Protein AF-0000000086115289 (afdb_homodimer)

InterPro domains:
  IPR007036 AstE/AspA barrel-sandwich hybrid domain [PF04952] (195-275)
  IPR016708 Aspartoacylase [NF002601] (1-280)
  IPR016708 Aspartoacylase [PIRSF018001] (1-290)
  IPR050178 AspA/AstE family [PTHR15162] (1-281)
  IPR055438 Succinylglutamate desuccinylase/Aspartoacylase, catalytic domain [PF24827] (1-182)

Solvent-accessible surface area (backbone atoms only — not comparable to full-atom values): 31965 Å² total; per-residue (Å²): 72,37,47,58,55,49,35,55,47,34,69,76,49,50,71,83,52,64,54,91,76,55,84,64,83,75,73,76,88,51,61,69,18,62,74,67,65,45,93,44,81,81,44,62,49,65,62,27,45,27,68,71,58,55,68,45,75,88,56,94,81,59,51,65,32,48,54,46,37,35,52,50,25,63,72,41,15,45,58,89,44,92,74,18,36,66,68,30,80,40,67,47,62,32,51,12,47,58,41,41,34,40,37,31,62,50,84,81,43,54,71,60,46,50,44,51,50,50,41,46,73,67,43,82,92,55,78,54,43,40,36,23,75,43,53,93,88,55,82,60,28,35,72,30,56,26,18,77,32,42,39,34,42,37,39,27,59,38,41,80,66,31,61,50,45,66,60,34,47,53,52,50,48,51,52,42,46,43,52,51,49,54,42,40,31,70,72,53,42,68,43,74,55,53,71,49,69,35,31,36,50,75,50,72,37,52,54,52,53,45,95,88,65,44,73,47,32,35,52,13,68,88,40,55,62,39,39,71,39,80,44,45,57,63,39,62,39,25,27,28,82,89,71,43,75,37,52,33,81,53,93,56,67,31,25,35,30,57,41,59,23,37,84,27,56,89,69,52,27,34,25,34,33,18,43,82,41,80,47,77,45,76,55,50,60,54,77,76,75,74,74,74,129,74,38,48,59,53,51,34,55,47,35,69,76,49,48,71,83,51,64,53,93,76,54,85,65,83,75,73,75,90,52,59,69,17,62,73,66,64,44,94,45,81,81,43,62,48,65,62,26,44,27,69,71,58,54,68,45,75,89,55,93,82,58,51,66,32,48,53,47,37,34,51,50,25,64,72,41,16,46,55,89,43,92,75,18,36,67,68,30,78,40,67,45,62,32,52,13,48,57,40,42,33,41,36,32,62,49,84,82,43,53,71,59,46,50,45,52,50,52,41,46,74,67,44,82,93,54,79,56,44,41,35,23,75,43,53,94,88,56,82,63,28,37,71,30,54,27,21,76,33,43,41,33,41,38,38,27,57,38,41,81,65,30,60,50,45,66,61,33,48,54,52,50,49,51,52,45,46,44,52,51,49,52,40,39,32,71,71,52,44,70,44,75,56,52,73,51,69,33,32,37,49,75,49,73,38,53,55,52,53,45,96,88,65,43,74,47,33,36,52,12,68,87,40,56,62,40,39,72,38,79,46,43,57,63,38,61,40,26,27,31,83,88,70,44,75,38,52,33,82,54,93,56,65,31,25,34,30,56,41,59,23,39,85,27,56,89,70,54,29,34,24,34,33,18,43,84,42,79,46,77,45,74,56,51,60,53,78,74,76,73,74,75,130

Foldseek 3Di:
DLLVVVLVVCVVPVPLQDDDQDGDHRDDLAVVCVVVLHCHDFDRLFQQQFPCLLVDDDDPPDDPSSVSNVVLLVVQAVQPDPSHAAEEEAEEEWLALQAKEKEAQDVQPQLSVLLVVLCCVPVDPDRYAYEHEHDPPDTRRGSRSSHNYYIYIYHDDDDRPDDDPVRSVSSSVSSSSSSVVVNCLSVWDKDAKDKDKHWYFDWFAFADADPVRHRFWAADPVCGNQAQDKAAFQCFGTAGPVGDTDHDHDPGIWGWHSACTPVCNVVRGNTTTIDMDMDIRGMDHDPPPPPDD/DLLVVVLVVCVVPVPLQDDDQDGDHRDDLAVVCVVVLHCHDFDRLQQQQFPCLLVDDDDPPDDPSSVSNVVLLVVQAVQPDPSHAAEEEAEEEWLALQAKEKEAQDVQPQLSVLLVVLCCVPVDPDRYAYEHEHDPPDTRGGSRSSHNGYIYIYHDDDDRPDDDPVRSVSSSVSSSSSSVVVNCLSVWDKDAKDKDKHWYFDWFDFADADPVRHRFWAADPVCGNQAQDKFAFQCFGTAGPVGDTDHDHDPGIWGWHSACTPVCNVVRGNTTTIDMDMDIRGMDHDPPPPPDD

Nearest PDB structures (foldseek):
  2i3c-assembly1_A  TM=9.751E-01  e=6.488E-41  Homo sapiens
  4mri-assembly1_A  TM=9.779E-01  e=1.532E-39  Homo sapiens
  2gu2-assembly1_A  TM=9.794E-01  e=6.590E-39  Rattus norvegicus
  4mxu-assembly1_B  TM=9.794E-01  e=8.404E-39  Homo sapiens
  4tnu-assembly1_B  TM=9.780E-01  e=8.404E-39  Homo sapiens

Organism: NCBI:txid247094

Secondary structure (DSSP, 8-state):
-HHHHHHHHHHH-GGGG--SS-------S-HHHHHHTSS-SSS-GGG--SHHHHTSPP-TT--HHHHHHHHHHHHH--TTSTTS-SEEEEEEE-SSS--EEEEES-TT-HHHHHHHHHHHHH-SS--PEEEE-S-TTPPP-SGGGGSSEEEEEEE-S--TT---HHHHHHHHHHHHHHHHHHHHHHTT--B--EEEEEEEEEEEEPPPB-TTS-B-EEE-TTTTT-TTS-B-TTSEEEEETTS-EEE---SS-B--BSTT-GGGGGGT-SEEEEEEEEEEE--B---------/-HHHHHHHHHHH-GGGG--SS-------S-HHHHHHTSS-SSS-GGG--SHHHHTSPP-TT--HHHHHHHHHHHHH--TTSTTS-SEEEEEEE-SSS--EEEEES-TT-HHHHHHHHHHHHH-SS--PEEEE-S-TTPPP-SGGGGSSEEEEEEE-S--TT---HHHHHHHHHHHHHHHHHHHHHHTT--B--EEEEEEEEEEEEPPPB-TTS-B-EEE-TTTTT-TTS-B-TTSEEEEETTS-EEE---SS-B--BSTT-GGGGGGT-SEEEEEEEEEEE--B---------

Structure (mmCIF, N/CA/C/O backbone):
data_AF-0000000086115289-model_v1
#
loop_
_entity.id
_entity.type
_entity.pdbx_description
1 polymer 'N-acyl-aromatic-L-amino acid amidohydrolase'
#
loop_
_atom_site.group_PDB
_atom_site.id
_atom_site.type_symbol
_atom_site.label_atom_id
_atom_site.label_alt_id
_atom_site.label_comp_id
_atom_site.label_asym_id
_atom_site.label_entity_id
_atom_site.label_seq_id
_atom_site.pdbx_PDB_ins_code
_atom_site.Cartn_x
_atom_site.Cartn_y
_atom_site.Cartn_z
_atom_site.occupancy
_atom_site.B_iso_or_equiv
_atom_site.auth_seq_id
_atom_site.auth_comp_id
_atom_site.auth_asym_id
_atom_site.auth_atom_id
_atom_site.pdbx_PDB_model_num
ATOM 1 N N . MET A 1 1 ? -4 -9.594 -0.38 1 92 1 MET A N 1
ATOM 2 C CA . MET A 1 1 ? -5.344 -9.742 0.167 1 92 1 MET A CA 1
ATOM 3 C C . MET A 1 1 ? -6.297 -10.312 -0.88 1 92 1 MET A C 1
ATOM 5 O O . MET A 1 1 ? -7.215 -11.062 -0.547 1 92 1 MET A O 1
ATOM 9 N N . SER A 1 2 ? -6.047 -10.07 -2.123 1 96.88 2 SER A N 1
ATOM 10 C CA . SER A 1 2 ? -6.949 -10.594 -3.146 1 96.88 2 SER A CA 1
ATOM 11 C C . SER A 1 2 ? -7.035 -12.117 -3.084 1 96.88 2 SER A C 1
ATOM 13 O O . SER A 1 2 ? -8.133 -12.68 -3.094 1 96.88 2 SER A O 1
ATOM 15 N N . GLY A 1 3 ? -5.879 -12.742 -2.988 1 97.31 3 GLY A N 1
ATOM 16 C CA . GLY A 1 3 ? -5.863 -14.188 -2.891 1 97.31 3 GLY A CA 1
ATOM 17 C C . GLY A 1 3 ? -6.578 -14.711 -1.658 1 97.31 3 GLY A C 1
ATOM 18 O O . GLY A 1 3 ? -7.305 -15.703 -1.731 1 97.31 3 GLY A O 1
ATOM 19 N N . ILE A 1 4 ? -6.398 -14.078 -0.548 1 96.69 4 ILE A N 1
ATOM 20 C CA . ILE A 1 4 ? -7.012 -14.477 0.713 1 96.69 4 ILE A CA 1
ATOM 21 C C . ILE A 1 4 ? -8.531 -14.414 0.592 1 96.69 4 ILE A C 1
ATOM 23 O O . ILE A 1 4 ? -9.227 -15.359 0.967 1 96.69 4 ILE A O 1
ATOM 27 N N . TYR A 1 5 ? -9.047 -13.359 0.013 1 96.38 5 TYR A N 1
ATOM 28 C CA . TYR A 1 5 ? -10.484 -13.18 -0.12 1 96.38 5 TYR A CA 1
ATOM 29 C C . TYR A 1 5 ? -11.07 -14.188 -1.099 1 96.38 5 TYR A C 1
ATOM 31 O O . TYR A 1 5 ? -12.141 -14.75 -0.855 1 96.38 5 TYR A O 1
ATOM 39 N N . LEU A 1 6 ? -10.406 -14.43 -2.152 1 97.38 6 LEU A N 1
ATOM 40 C CA . LEU A 1 6 ? -10.867 -15.422 -3.119 1 97.38 6 LEU A CA 1
ATOM 41 C C . LEU A 1 6 ? -10.898 -16.812 -2.498 1 97.38 6 LEU A C 1
ATOM 43 O O . LEU A 1 6 ? -11.883 -17.547 -2.639 1 97.38 6 LEU A O 1
ATOM 47 N N . VAL A 1 7 ? -9.836 -17.172 -1.809 1 97.56 7 VAL A N 1
ATOM 48 C CA . VAL A 1 7 ? -9.75 -18.5 -1.202 1 97.56 7 VAL A CA 1
ATOM 49 C C . VAL A 1 7 ? -10.852 -18.656 -0.153 1 97.56 7 VAL A C 1
ATOM 51 O O . VAL A 1 7 ? -11.516 -19.703 -0.095 1 97.56 7 VAL A O 1
ATOM 54 N N . LYS A 1 8 ? -11.023 -17.641 0.638 1 94.88 8 LYS A N 1
ATOM 55 C CA . LYS A 1 8 ? -12.094 -17.688 1.624 1 94.88 8 LYS A CA 1
ATOM 56 C C . LYS A 1 8 ? -13.453 -17.875 0.951 1 94.88 8 LYS A C 1
ATOM 58 O O . LYS A 1 8 ? -14.289 -18.641 1.433 1 94.88 8 LYS A O 1
ATOM 63 N N . HIS A 1 9 ? -13.633 -17.188 -0.126 1 95.12 9 HIS A N 1
ATOM 64 C CA . HIS A 1 9 ? -14.859 -17.344 -0.896 1 95.12 9 HIS A CA 1
ATOM 65 C C . HIS A 1 9 ? -15.008 -18.781 -1.409 1 95.12 9 HIS A C 1
ATOM 67 O O . HIS A 1 9 ? -16.078 -19.375 -1.286 1 95.12 9 HIS A O 1
ATOM 73 N N . TRP A 1 10 ? -13.938 -19.328 -1.927 1 96.94 10 TRP A N 1
ATOM 74 C CA . TRP A 1 10 ? -13.969 -20.656 -2.537 1 96.94 10 TRP A CA 1
ATOM 75 C C . TRP A 1 10 ? -14.125 -21.734 -1.478 1 96.94 10 TRP A C 1
ATOM 77 O O . TRP A 1 10 ? -14.664 -22.812 -1.755 1 96.94 10 TRP A O 1
ATOM 87 N N . LEU A 1 11 ? -13.68 -21.469 -0.289 1 96.12 11 LEU A N 1
ATOM 88 C CA . LEU A 1 11 ? -13.875 -22.406 0.81 1 96.12 11 LEU A CA 1
ATOM 89 C C . LEU A 1 11 ? -15.352 -22.516 1.17 1 96.12 11 LEU A C 1
ATOM 91 O O . LEU A 1 11 ? -15.812 -23.578 1.585 1 96.12 11 LEU A O 1
ATOM 95 N N . LYS A 1 12 ? -16.094 -21.453 0.95 1 93.44 12 LYS A N 1
ATOM 96 C CA . LYS A 1 12 ? -17.516 -21.453 1.223 1 93.44 12 LYS A CA 1
ATOM 97 C C . LYS A 1 12 ? -18.312 -21.984 0.031 1 93.44 12 LYS A C 1
ATOM 99 O O . LYS A 1 12 ? -19.281 -22.719 0.205 1 93.44 12 LYS A O 1
ATOM 104 N N . ASP A 1 13 ? -17.875 -21.609 -1.123 1 94.38 13 ASP A N 1
ATOM 105 C CA . ASP A 1 13 ? -18.5 -22.016 -2.375 1 94.38 13 ASP A CA 1
ATOM 106 C C . ASP A 1 13 ? -17.453 -22.391 -3.418 1 94.38 13 ASP A C 1
ATOM 108 O O . ASP A 1 13 ? -17 -21.531 -4.18 1 94.38 13 ASP A O 1
ATOM 112 N N . PRO A 1 14 ? -17.188 -23.656 -3.545 1 95.12 14 PRO A N 1
ATOM 113 C CA . PRO A 1 14 ? -16.109 -24.094 -4.438 1 95.12 14 PRO A CA 1
ATOM 114 C C . PRO A 1 14 ? -16.562 -24.234 -5.891 1 95.12 14 PRO A C 1
ATOM 116 O O . PRO A 1 14 ? -15.836 -24.781 -6.715 1 95.12 14 PRO A O 1
ATOM 119 N N . SER A 1 15 ? -17.719 -23.734 -6.25 1 93.94 15 SER A N 1
ATOM 120 C CA . SER A 1 15 ? -18.297 -23.953 -7.57 1 93.94 15 SER A CA 1
ATOM 121 C C . SER A 1 15 ? -17.375 -23.453 -8.672 1 93.94 15 SER A C 1
ATOM 123 O O . SER A 1 15 ? -17.25 -24.094 -9.719 1 93.94 15 SER A O 1
ATOM 125 N N . ASP A 1 16 ? -16.688 -22.375 -8.414 1 94.06 16 ASP A N 1
ATOM 126 C CA . ASP A 1 16 ? -15.789 -21.766 -9.391 1 94.06 16 ASP A CA 1
ATOM 127 C C . ASP A 1 16 ? -14.602 -22.672 -9.68 1 94.06 16 ASP A C 1
ATOM 129 O O . ASP A 1 16 ? -13.93 -22.516 -10.703 1 94.06 16 ASP A O 1
ATOM 133 N N . LEU A 1 17 ? -14.336 -23.656 -8.805 1 97.06 17 LEU A N 1
ATOM 134 C CA . LEU A 1 17 ? -13.102 -24.438 -8.898 1 97.06 17 LEU A CA 1
ATOM 135 C C . LEU A 1 17 ? -13.367 -25.812 -9.469 1 97.06 17 LEU A C 1
ATOM 137 O O . LEU A 1 17 ? -12.453 -26.641 -9.578 1 97.06 17 LEU A O 1
ATOM 141 N N . GLN A 1 18 ? -14.57 -26.109 -9.828 1 96.81 18 GLN A N 1
ATOM 142 C CA . GLN A 1 18 ? -14.953 -27.453 -10.25 1 96.81 18 GLN A CA 1
ATOM 143 C C . GLN A 1 18 ? -14.773 -27.641 -11.758 1 96.81 18 GLN A C 1
ATOM 145 O O . GLN A 1 18 ? -15.078 -26.734 -12.539 1 96.81 18 GLN A O 1
ATOM 150 N N . ARG A 1 19 ? -14.141 -28.672 -12.109 1 97.56 19 ARG A N 1
ATOM 151 C CA . ARG A 1 19 ? -14.055 -29.172 -13.484 1 97.56 19 ARG A CA 1
ATOM 152 C C . ARG A 1 19 ? -14.305 -30.672 -13.547 1 97.56 19 ARG A C 1
ATOM 154 O O . ARG A 1 19 ? -14.297 -31.344 -12.516 1 97.56 19 ARG A O 1
ATOM 161 N N . GLU A 1 20 ? -14.516 -31.203 -14.656 1 97.12 20 GLU A N 1
ATOM 162 C CA . GLU A 1 20 ? -14.906 -32.594 -14.844 1 97.12 20 GLU A CA 1
ATOM 163 C C . GLU A 1 20 ? -13.742 -33.531 -14.57 1 97.12 20 GLU A C 1
ATOM 165 O O . GLU A 1 20 ? -13.93 -34.625 -14.008 1 97.12 20 GLU A O 1
ATOM 170 N N . THR A 1 21 ? -12.562 -33.125 -14.836 1 97.19 21 THR A N 1
ATOM 171 C CA . THR A 1 21 ? -11.477 -34.094 -14.992 1 97.19 21 THR A CA 1
ATOM 172 C C . THR A 1 21 ? -10.578 -34.094 -13.766 1 97.19 21 THR A C 1
ATOM 174 O O . THR A 1 21 ? -9.688 -34.938 -13.633 1 97.19 21 THR A O 1
ATOM 177 N N . PHE A 1 22 ? -10.781 -33.156 -12.883 1 96.88 22 PHE A N 1
ATOM 178 C CA . PHE A 1 22 ? -9.914 -33.062 -11.711 1 96.88 22 PHE A CA 1
ATOM 179 C C . PHE A 1 22 ? -10.625 -32.344 -10.57 1 96.88 22 PHE A C 1
ATOM 181 O O . PHE A 1 22 ? -11.742 -31.844 -10.734 1 96.88 22 PHE A O 1
ATOM 188 N N . SER A 1 23 ? -10 -32.375 -9.453 1 96.06 23 SER A N 1
ATOM 189 C CA . SER A 1 23 ? -10.469 -31.625 -8.289 1 96.06 23 SER A CA 1
ATOM 190 C C . SER A 1 23 ? -9.445 -30.578 -7.852 1 96.06 23 SER A C 1
ATOM 192 O O . SER A 1 23 ? -8.234 -30.828 -7.898 1 96.06 23 SER A O 1
ATOM 194 N N . ALA A 1 24 ? -9.922 -29.422 -7.555 1 97.44 24 ALA A N 1
ATOM 195 C CA . ALA A 1 24 ? -9.086 -28.344 -7.016 1 97.44 24 ALA A CA 1
ATOM 196 C C . ALA A 1 24 ? -9.484 -28.016 -5.582 1 97.44 24 ALA A C 1
ATOM 198 O O . ALA A 1 24 ? -10.672 -27.953 -5.258 1 97.44 24 ALA A O 1
ATOM 199 N N . VAL A 1 25 ? -8.477 -27.828 -4.75 1 96.88 25 VAL A N 1
ATOM 200 C CA . VAL A 1 25 ? -8.719 -27.562 -3.336 1 96.88 25 VAL A CA 1
ATOM 201 C C . VAL A 1 25 ? -8.094 -26.234 -2.936 1 96.88 25 VAL A C 1
ATOM 203 O O . VAL A 1 25 ? -6.879 -26.047 -3.061 1 96.88 25 VAL A O 1
ATOM 206 N N . PRO A 1 26 ? -8.969 -25.281 -2.486 1 97.94 26 PRO A N 1
ATOM 207 C CA . PRO A 1 26 ? -8.414 -24.016 -1.965 1 97.94 26 PRO A CA 1
ATOM 208 C C . PRO A 1 26 ? -7.961 -24.141 -0.512 1 97.94 26 PRO A C 1
ATOM 210 O O . PRO A 1 26 ? -8.516 -24.938 0.252 1 97.94 26 PRO A O 1
ATOM 213 N N . PHE A 1 27 ? -6.898 -23.406 -0.104 1 97.88 27 PHE A N 1
ATOM 214 C CA . PHE A 1 27 ? -6.492 -23.359 1.296 1 97.88 27 PHE A CA 1
ATOM 215 C C . PHE A 1 27 ? -5.719 -22.078 1.591 1 97.88 27 PHE A C 1
ATOM 217 O O . PHE A 1 27 ? -5.102 -21.5 0.695 1 97.88 27 PHE A O 1
ATOM 224 N N . LEU A 1 28 ? -5.773 -21.625 2.805 1 97.44 28 LEU A N 1
ATOM 225 C CA . LEU A 1 28 ? -4.961 -20.5 3.277 1 97.44 28 LEU A CA 1
ATOM 226 C C . LEU A 1 28 ? -3.582 -20.984 3.717 1 97.44 28 LEU A C 1
ATOM 228 O O . LEU A 1 28 ? -3.467 -21.781 4.648 1 97.44 28 LEU A O 1
ATOM 232 N N . ALA A 1 29 ? -2.541 -20.469 3.127 1 97.38 29 ALA A N 1
ATOM 233 C CA . ALA A 1 29 ? -1.185 -20.938 3.396 1 97.38 29 ALA A CA 1
ATOM 234 C C . ALA A 1 29 ? -0.728 -20.531 4.793 1 97.38 29 ALA A C 1
ATOM 236 O O . ALA A 1 29 ? -0.099 -21.312 5.504 1 97.38 29 ALA A O 1
ATOM 237 N N . ASN A 1 30 ? -0.995 -19.344 5.199 1 97.69 30 ASN A N 1
ATOM 238 C CA . ASN A 1 30 ? -0.58 -18.812 6.496 1 97.69 30 ASN A CA 1
ATOM 239 C C . ASN A 1 30 ? -1.755 -18.203 7.254 1 97.69 30 ASN A C 1
ATOM 241 O O . ASN A 1 30 ? -1.932 -16.984 7.254 1 97.69 30 ASN A O 1
ATOM 245 N N . PRO A 1 31 ? -2.545 -19.016 7.949 1 96.75 31 PRO A N 1
ATOM 246 C CA . PRO A 1 31 ? -3.768 -18.547 8.609 1 96.75 31 PRO A CA 1
ATOM 247 C C . PRO A 1 31 ? -3.498 -17.453 9.641 1 96.75 31 PRO A C 1
ATOM 249 O O . PRO A 1 31 ? -4.242 -16.469 9.719 1 96.75 31 PRO A O 1
ATOM 252 N N . ILE A 1 32 ? -2.418 -17.594 10.414 1 96.75 32 ILE A N 1
ATOM 253 C CA . ILE A 1 32 ? -2.109 -16.609 11.453 1 96.75 32 ILE A CA 1
ATOM 254 C C . ILE A 1 32 ? -1.795 -15.258 10.82 1 96.75 32 ILE A C 1
ATOM 256 O O . ILE A 1 32 ? -2.307 -14.227 11.258 1 96.75 32 ILE A O 1
ATOM 260 N N . ALA A 1 33 ? -0.947 -15.266 9.797 1 95.69 33 ALA A N 1
ATOM 261 C CA . ALA A 1 33 ? -0.604 -14.023 9.102 1 95.69 33 ALA A CA 1
ATOM 262 C C . ALA A 1 33 ? -1.838 -13.391 8.469 1 95.69 33 ALA A C 1
ATOM 264 O O . ALA A 1 33 ? -2.008 -12.172 8.508 1 95.69 33 ALA A O 1
ATOM 265 N N . SER A 1 34 ? -2.732 -14.211 7.879 1 94 34 SER A N 1
ATOM 266 C CA . SER A 1 34 ? -3.951 -13.719 7.246 1 94 34 SER A CA 1
ATOM 267 C C . SER A 1 34 ? -4.871 -13.047 8.258 1 94 34 SER A C 1
ATOM 269 O O . SER A 1 34 ? -5.449 -11.992 7.977 1 94 34 SER A O 1
ATOM 271 N N . GLU A 1 35 ? -4.973 -13.641 9.391 1 91.81 35 GLU A N 1
ATOM 272 C CA . GLU A 1 35 ? -5.84 -13.109 10.438 1 91.81 35 GLU A CA 1
ATOM 273 C C . GLU A 1 35 ? -5.328 -11.773 10.953 1 91.81 35 GLU A C 1
ATOM 275 O O . GLU A 1 35 ? -6.117 -10.875 11.266 1 91.81 35 GLU A O 1
ATOM 280 N N . ARG A 1 36 ? -4.047 -11.617 10.984 1 90.5 36 ARG A N 1
ATOM 281 C CA . ARG A 1 36 ? -3.434 -10.422 11.555 1 90.5 36 ARG A CA 1
ATOM 282 C C . ARG A 1 36 ? -3.139 -9.391 10.477 1 90.5 36 ARG A C 1
ATOM 284 O O . ARG A 1 36 ? -2.631 -8.305 10.766 1 90.5 36 ARG A O 1
ATOM 291 N N . ASN A 1 37 ? -3.408 -9.773 9.25 1 89.75 37 ASN A N 1
ATOM 292 C CA . ASN A 1 37 ? -3.154 -8.891 8.109 1 89.75 37 ASN A CA 1
ATOM 293 C C . ASN A 1 37 ? -1.694 -8.453 8.062 1 89.75 37 ASN A C 1
ATOM 295 O O . ASN A 1 37 ? -1.405 -7.254 8.008 1 89.75 37 ASN A O 1
ATOM 299 N N . ILE A 1 38 ? -0.776 -9.398 8.25 1 91.12 38 ILE A N 1
ATOM 300 C CA . ILE A 1 38 ? 0.662 -9.188 8.117 1 91.12 38 ILE A CA 1
ATOM 301 C C . ILE A 1 38 ? 1.244 -10.195 7.129 1 91.12 38 ILE A C 1
ATOM 303 O O . ILE A 1 38 ? 0.61 -11.211 6.824 1 91.12 38 ILE A O 1
ATOM 307 N N . ARG A 1 39 ? 2.373 -9.898 6.594 1 92.25 39 ARG A N 1
ATOM 308 C CA . ARG A 1 39 ? 2.984 -10.758 5.594 1 92.25 39 ARG A CA 1
ATOM 309 C C . ARG A 1 39 ? 3.34 -12.117 6.188 1 92.25 39 ARG A C 1
ATOM 311 O O . ARG A 1 39 ? 3.145 -13.156 5.547 1 92.25 39 ARG A O 1
ATOM 318 N N . TYR A 1 40 ? 3.9 -12.102 7.395 1 95.69 40 TYR A N 1
ATOM 319 C CA . TYR A 1 40 ? 4.23 -13.328 8.117 1 95.69 40 TYR A CA 1
ATOM 320 C C . TYR A 1 40 ? 4.348 -13.062 9.609 1 95.69 40 TYR A C 1
ATOM 322 O O . TYR A 1 40 ? 4.523 -11.922 10.031 1 95.69 40 TYR A O 1
ATOM 330 N N . HIS A 1 41 ? 4.266 -14.078 10.367 1 95 41 HIS A N 1
ATOM 331 C CA . HIS A 1 41 ? 4.277 -13.961 11.82 1 95 41 HIS A CA 1
ATOM 332 C C . HIS A 1 41 ? 5.703 -13.93 12.352 1 95 41 HIS A C 1
ATOM 334 O O . HIS A 1 41 ? 6.098 -12.969 13.023 1 95 41 HIS A O 1
ATOM 340 N N . GLN A 1 42 ? 6.523 -14.93 12.008 1 95.88 42 GLN A N 1
ATOM 341 C CA . GLN A 1 42 ? 7.875 -15.016 12.555 1 95.88 42 GLN A CA 1
ATOM 342 C C . GLN A 1 42 ? 8.914 -15.062 11.438 1 95.88 42 GLN A C 1
ATOM 344 O O . GLN A 1 42 ? 10 -14.5 11.57 1 95.88 42 GLN A O 1
ATOM 349 N N . ARG A 1 43 ? 8.555 -15.695 10.414 1 96.44 43 ARG A N 1
ATOM 350 C CA . ARG A 1 43 ? 9.438 -15.875 9.266 1 96.44 43 ARG A CA 1
ATOM 351 C C . ARG A 1 43 ? 8.641 -15.906 7.965 1 96.44 43 ARG A C 1
ATOM 353 O O . ARG A 1 43 ? 7.508 -16.375 7.938 1 96.44 43 ARG A O 1
ATOM 360 N N . ASP A 1 44 ? 9.25 -15.406 6.961 1 96.38 44 ASP A N 1
ATOM 361 C CA . ASP A 1 44 ? 8.586 -15.391 5.656 1 96.38 44 ASP A CA 1
ATOM 362 C C . ASP A 1 44 ? 8.297 -16.812 5.176 1 96.38 44 ASP A C 1
ATOM 364 O O . ASP A 1 44 ? 9.219 -17.531 4.781 1 96.38 44 ASP A O 1
ATOM 368 N N . LEU A 1 45 ? 7.039 -17.188 5.145 1 97.69 45 LEU A N 1
ATOM 369 C CA . LEU A 1 45 ? 6.648 -18.531 4.754 1 97.69 45 LEU A CA 1
ATOM 370 C C . LEU A 1 45 ? 7.121 -18.844 3.338 1 97.69 45 LEU A C 1
ATOM 372 O O . LEU A 1 45 ? 7.465 -20 3.033 1 97.69 45 LEU A O 1
ATOM 376 N N . ASN A 1 46 ? 7.164 -17.844 2.523 1 94.38 46 ASN A N 1
ATOM 377 C CA . ASN A 1 46 ? 7.562 -18 1.128 1 94.38 46 ASN A CA 1
ATOM 378 C C . ASN A 1 46 ? 9.016 -18.453 1.007 1 94.38 46 ASN A C 1
ATOM 380 O O . ASN A 1 46 ? 9.484 -18.781 -0.084 1 94.38 46 ASN A O 1
ATOM 384 N N . ARG A 1 47 ? 9.711 -18.594 2.096 1 95.31 47 ARG A N 1
ATOM 385 C CA . ARG A 1 47 ? 11.117 -19 2.102 1 95.31 47 ARG A CA 1
ATOM 386 C C . ARG A 1 47 ? 11.312 -20.266 2.926 1 95.31 47 ARG A C 1
ATOM 388 O O . ARG A 1 47 ? 12.453 -20.641 3.219 1 95.31 47 ARG A O 1
ATOM 395 N N . CYS A 1 48 ? 10.266 -20.938 3.236 1 97.56 48 CYS A N 1
ATOM 396 C CA . CYS A 1 48 ? 10.359 -22 4.23 1 97.56 48 CYS A CA 1
ATOM 397 C C . CYS A 1 48 ? 10.227 -23.375 3.576 1 97.56 48 CYS A C 1
ATOM 399 O O . CYS A 1 48 ? 10.227 -24.391 4.262 1 97.56 48 CYS A O 1
ATOM 401 N N . PHE A 1 49 ? 10.188 -23.453 2.301 1 97.88 49 PHE A N 1
ATOM 402 C CA . PHE A 1 49 ? 9.945 -24.734 1.67 1 97.88 49 PHE A CA 1
ATOM 403 C C . PHE A 1 49 ? 11.234 -25.297 1.086 1 97.88 49 PHE A C 1
ATOM 405 O O . PHE A 1 49 ? 11.227 -25.906 0.006 1 97.88 49 PHE A O 1
ATOM 412 N N . THR A 1 50 ? 12.281 -25.078 1.766 1 96.44 50 THR A N 1
ATOM 413 C CA . THR A 1 50 ? 13.562 -25.688 1.418 1 96.44 50 THR A CA 1
ATOM 414 C C . THR A 1 50 ? 13.688 -27.078 2.02 1 96.44 50 THR A C 1
ATOM 416 O O . THR A 1 50 ? 13.008 -27.406 2.994 1 96.44 50 THR A O 1
ATOM 419 N N . ARG A 1 51 ? 14.57 -27.891 1.419 1 94 51 ARG A N 1
ATOM 420 C CA . ARG A 1 51 ? 14.742 -29.266 1.875 1 94 51 ARG A CA 1
ATOM 421 C C . ARG A 1 51 ? 15.203 -29.297 3.33 1 94 51 ARG A C 1
ATOM 423 O O . ARG A 1 51 ? 14.734 -30.125 4.109 1 94 51 ARG A O 1
ATOM 430 N N . ASP A 1 52 ? 16.094 -28.422 3.691 1 95.06 52 ASP A N 1
ATOM 431 C CA . ASP A 1 52 ? 16.625 -28.406 5.047 1 95.06 52 ASP A CA 1
ATOM 432 C C . ASP A 1 52 ? 15.516 -28.156 6.07 1 95.06 52 ASP A C 1
ATOM 434 O O . ASP A 1 52 ? 15.523 -28.734 7.156 1 95.06 52 ASP A O 1
ATOM 438 N N . ILE A 1 53 ? 14.602 -27.328 5.742 1 96.06 53 ILE A N 1
ATOM 439 C CA . ILE A 1 53 ? 13.516 -27 6.664 1 96.06 53 ILE A CA 1
ATOM 440 C C . ILE A 1 53 ? 12.492 -28.141 6.676 1 96.06 53 ILE A C 1
ATOM 442 O O . ILE A 1 53 ? 12.086 -28.609 7.746 1 96.06 53 ILE A O 1
ATOM 446 N N . LEU A 1 54 ? 12.086 -28.641 5.516 1 96.31 54 LEU A N 1
ATOM 447 C CA . LEU A 1 54 ? 11.008 -29.609 5.383 1 96.31 54 LEU A CA 1
ATOM 448 C C . LEU A 1 54 ? 11.406 -30.953 5.996 1 96.31 54 LEU A C 1
ATOM 450 O O . LEU A 1 54 ? 10.547 -31.688 6.484 1 96.31 54 LEU A O 1
ATOM 454 N N . LEU A 1 55 ? 12.688 -31.25 6.004 1 93.5 55 LEU A N 1
ATOM 455 C CA . LEU A 1 55 ? 13.148 -32.562 6.469 1 93.5 55 LEU A CA 1
ATOM 456 C C . LEU A 1 55 ? 13.711 -32.469 7.883 1 93.5 55 LEU A C 1
ATOM 458 O O . LEU A 1 55 ? 14.07 -33.469 8.484 1 93.5 55 LEU A O 1
ATOM 462 N N . ALA A 1 56 ? 13.797 -31.281 8.367 1 93.38 56 ALA A N 1
ATOM 463 C CA . ALA A 1 56 ? 14.352 -31.109 9.703 1 93.38 56 ALA A CA 1
ATOM 464 C C . ALA A 1 56 ? 13.508 -31.828 10.75 1 93.38 56 ALA A C 1
ATOM 466 O O . ALA A 1 56 ? 12.281 -31.891 10.625 1 93.38 56 ALA A O 1
ATOM 467 N N . THR A 1 57 ? 14.156 -32.312 11.734 1 92.44 57 THR A N 1
ATOM 468 C CA . THR A 1 57 ? 13.438 -32.906 12.852 1 92.44 57 THR A CA 1
ATOM 469 C C . THR A 1 57 ? 12.68 -31.844 13.641 1 92.44 57 THR A C 1
ATOM 471 O O . THR A 1 57 ? 13.188 -30.75 13.859 1 92.44 57 THR A O 1
ATOM 474 N N . ASP A 1 58 ? 11.57 -32.312 14.062 1 89.06 58 ASP A N 1
ATOM 475 C CA . ASP A 1 58 ? 10.734 -31.391 14.82 1 89.06 58 ASP A CA 1
ATOM 476 C C . ASP A 1 58 ? 11.438 -30.953 16.109 1 89.06 58 ASP A C 1
ATOM 478 O O . ASP A 1 58 ? 12.094 -31.75 16.766 1 89.06 58 ASP A O 1
ATOM 482 N N . SER A 1 59 ? 11.359 -29.703 16.312 1 89.25 59 SER A N 1
ATOM 483 C CA . SER A 1 59 ? 11.961 -29.141 17.516 1 89.25 59 SER A CA 1
ATOM 484 C C . SER A 1 59 ? 11.008 -28.172 18.219 1 89.25 59 SER A C 1
ATOM 486 O O . SER A 1 59 ? 10.125 -27.594 17.578 1 89.25 59 SER A O 1
ATOM 488 N N . GLN A 1 60 ? 11.188 -28.047 19.5 1 88.31 60 GLN A N 1
ATOM 489 C CA . GLN A 1 60 ? 10.344 -27.172 20.297 1 88.31 60 GLN A CA 1
ATOM 490 C C . GLN A 1 60 ? 10.594 -25.703 19.938 1 88.31 60 GLN A C 1
ATOM 492 O O . GLN A 1 60 ? 9.742 -24.844 20.172 1 88.31 60 GLN A O 1
ATOM 497 N N . ASN A 1 61 ? 11.648 -25.391 19.328 1 90.62 61 ASN A N 1
ATOM 498 C CA . ASN A 1 61 ? 12.016 -24.016 19.047 1 90.62 61 ASN A CA 1
ATOM 499 C C . ASN A 1 61 ? 11.758 -23.641 17.594 1 90.62 61 ASN A C 1
ATOM 501 O O . ASN A 1 61 ? 12.258 -22.625 17.109 1 90.62 61 ASN A O 1
ATOM 505 N N . GLU A 1 62 ? 11.016 -24.484 16.938 1 93 62 GLU A N 1
ATOM 506 C CA . GLU A 1 62 ? 10.727 -24.219 15.531 1 93 62 GLU A CA 1
ATOM 507 C C . GLU A 1 62 ? 9.781 -23.031 15.375 1 93 62 GLU A C 1
ATOM 509 O O . GLU A 1 62 ? 8.828 -22.891 16.141 1 93 62 GLU A O 1
ATOM 514 N N . LEU A 1 63 ? 10.109 -22.203 14.414 1 96.31 63 LEU A N 1
ATOM 515 C CA . LEU A 1 63 ? 9.266 -21.047 14.125 1 96.31 63 LEU A CA 1
ATOM 516 C C . LEU A 1 63 ? 7.941 -21.469 13.516 1 96.31 63 LEU A C 1
ATOM 518 O O . LEU A 1 63 ? 7.863 -22.516 12.859 1 96.31 63 LEU A O 1
ATOM 522 N N . TYR A 1 64 ? 6.941 -20.703 13.742 1 97.38 64 TYR A N 1
ATOM 523 C CA . TYR A 1 64 ? 5.59 -21.047 13.328 1 97.38 64 TYR A CA 1
ATOM 524 C C . TYR A 1 64 ? 5.551 -21.391 11.844 1 97.38 64 TYR A C 1
ATOM 526 O O . TYR A 1 64 ? 5.016 -22.438 11.461 1 97.38 64 TYR A O 1
ATOM 534 N N . GLU A 1 65 ? 6.176 -20.547 10.961 1 98.12 65 GLU A N 1
ATOM 535 C CA . GLU A 1 65 ? 6.074 -20.734 9.516 1 98.12 65 GLU A CA 1
ATOM 536 C C . GLU A 1 65 ? 6.859 -21.969 9.062 1 98.12 65 GLU A C 1
ATOM 538 O O . GLU A 1 65 ? 6.523 -22.578 8.055 1 98.12 65 GLU A O 1
ATOM 543 N N . GLU A 1 66 ? 7.891 -22.344 9.758 1 97.88 66 GLU A N 1
ATOM 544 C CA . GLU A 1 66 ? 8.602 -23.578 9.438 1 97.88 66 GLU A CA 1
ATOM 545 C C . GLU A 1 66 ? 7.727 -24.797 9.688 1 97.88 66 GLU A C 1
ATOM 547 O O . GLU A 1 66 ? 7.684 -25.719 8.867 1 97.88 66 GLU A O 1
ATOM 552 N N . THR A 1 67 ? 7.055 -24.766 10.844 1 97.44 67 THR A N 1
ATOM 553 C CA . THR A 1 67 ? 6.109 -25.828 11.148 1 97.44 67 THR A CA 1
ATOM 554 C C . THR A 1 67 ? 4.984 -25.875 10.125 1 97.44 67 THR A C 1
ATOM 556 O O . THR A 1 67 ? 4.59 -26.938 9.664 1 97.44 67 THR A O 1
ATOM 559 N N . ARG A 1 68 ? 4.504 -24.719 9.797 1 97.94 68 ARG A N 1
ATOM 560 C CA . ARG A 1 68 ? 3.424 -24.609 8.82 1 97.94 68 ARG A CA 1
ATOM 561 C C . ARG A 1 68 ? 3.852 -25.156 7.469 1 97.94 68 ARG A C 1
ATOM 563 O O . ARG A 1 68 ? 3.074 -25.844 6.797 1 97.94 68 ARG A O 1
ATOM 570 N N . ALA A 1 69 ? 5.047 -24.875 7.051 1 98.25 69 ALA A N 1
ATOM 571 C CA . ALA A 1 69 ? 5.574 -25.406 5.793 1 98.25 69 ALA A CA 1
ATOM 572 C C . ALA A 1 69 ? 5.582 -26.922 5.805 1 98.25 69 ALA A C 1
ATOM 574 O O . ALA A 1 69 ? 5.219 -27.562 4.812 1 98.25 69 ALA A O 1
ATOM 575 N N . LYS A 1 70 ? 5.973 -27.5 6.906 1 97.69 70 LYS A N 1
ATOM 576 C CA . LYS A 1 70 ? 5.977 -28.953 7.043 1 97.69 70 LYS A CA 1
ATOM 577 C C . LYS A 1 70 ? 4.566 -29.516 6.941 1 97.69 70 LYS A C 1
ATOM 579 O O . LYS A 1 70 ? 4.348 -30.547 6.297 1 97.69 70 LYS A O 1
ATOM 584 N N . GLU A 1 71 ? 3.668 -28.859 7.574 1 97.56 71 GLU A N 1
ATOM 585 C CA . GLU A 1 71 ? 2.273 -29.281 7.508 1 97.56 71 GLU A CA 1
ATOM 586 C C . GLU A 1 71 ? 1.757 -29.266 6.074 1 97.56 71 GLU A C 1
ATOM 588 O O . GLU A 1 71 ? 1.078 -30.203 5.645 1 97.56 71 GLU A O 1
ATOM 593 N N . ILE A 1 72 ? 2.037 -28.219 5.367 1 98.25 72 ILE A N 1
ATOM 594 C CA . ILE A 1 72 ? 1.604 -28.094 3.98 1 98.25 72 ILE A CA 1
ATOM 595 C C . ILE A 1 72 ? 2.262 -29.172 3.129 1 98.25 72 ILE A C 1
ATOM 597 O O . ILE A 1 72 ? 1.606 -29.797 2.289 1 98.25 72 ILE A O 1
ATOM 601 N N . ASN A 1 73 ? 3.523 -29.406 3.363 1 98 73 ASN A N 1
ATOM 602 C CA . ASN A 1 73 ? 4.25 -30.438 2.641 1 98 73 ASN A CA 1
ATOM 603 C C . ASN A 1 73 ? 3.666 -31.828 2.908 1 98 73 ASN A C 1
ATOM 605 O O . ASN A 1 73 ? 3.637 -32.688 2.016 1 98 73 ASN A O 1
ATOM 609 N N . GLN A 1 74 ? 3.266 -32.031 4.133 1 96.56 74 GLN A N 1
ATOM 610 C CA . GLN A 1 74 ? 2.645 -33.312 4.488 1 96.56 74 GLN A CA 1
ATOM 611 C C . GLN A 1 74 ? 1.279 -33.469 3.822 1 96.56 74 GLN A C 1
ATOM 613 O O . GLN A 1 74 ? 0.915 -34.562 3.377 1 96.56 74 GLN A O 1
ATOM 618 N N . THR A 1 75 ? 0.577 -32.438 3.74 1 97.5 75 THR A N 1
ATOM 619 C CA . THR A 1 75 ? -0.79 -32.469 3.23 1 97.5 75 THR A CA 1
ATOM 620 C C . THR A 1 75 ? -0.796 -32.594 1.709 1 97.5 75 THR A C 1
ATOM 622 O O . THR A 1 75 ? -1.574 -33.375 1.146 1 97.5 75 THR A O 1
ATOM 625 N N . PHE A 1 76 ? 0.05 -31.844 1.036 1 97.56 76 PHE A N 1
ATOM 626 C CA . PHE A 1 76 ? -0.058 -31.719 -0.413 1 97.56 76 PHE A CA 1
ATOM 627 C C . PHE A 1 76 ? 1.152 -32.344 -1.099 1 97.56 76 PHE A C 1
ATOM 629 O O . PHE A 1 76 ? 1.165 -32.5 -2.32 1 97.56 76 PHE A O 1
ATOM 636 N N . GLY A 1 77 ? 2.217 -32.594 -0.351 1 95.19 77 GLY A N 1
ATOM 637 C CA . GLY A 1 77 ? 3.42 -33.25 -0.848 1 95.19 77 GLY A CA 1
ATOM 638 C C . GLY A 1 77 ? 3.471 -34.719 -0.532 1 95.19 77 GLY A C 1
ATOM 639 O O . GLY A 1 77 ? 2.506 -35.469 -0.779 1 95.19 77 GLY A O 1
ATOM 640 N N . PRO A 1 78 ? 4.605 -35.156 -0.118 1 95.44 78 PRO A N 1
ATOM 641 C CA . PRO A 1 78 ? 5.922 -34.562 0.101 1 95.44 78 PRO A CA 1
ATOM 642 C C . PRO A 1 78 ? 6.582 -34.094 -1.196 1 95.44 78 PRO A C 1
ATOM 644 O O . PRO A 1 78 ? 6.434 -34.75 -2.234 1 95.44 78 PRO A O 1
ATOM 647 N N . ARG A 1 79 ? 7.195 -33.062 -1.103 1 95.56 79 ARG A N 1
ATOM 648 C CA . ARG A 1 79 ? 7.941 -32.531 -2.236 1 95.56 79 ARG A CA 1
ATOM 649 C C . ARG A 1 79 ? 8.781 -33.625 -2.9 1 95.56 79 ARG A C 1
ATOM 651 O O . ARG A 1 79 ? 9.492 -34.344 -2.223 1 95.56 79 ARG A O 1
ATOM 658 N N . GLY A 1 80 ? 8.664 -33.75 -4.207 1 91.88 80 GLY A N 1
ATOM 659 C CA . GLY A 1 80 ? 9.461 -34.688 -4.965 1 91.88 80 GLY A CA 1
ATOM 660 C C . GLY A 1 80 ? 8.852 -36.094 -5.023 1 91.88 80 GLY A C 1
ATOM 661 O O . GLY A 1 80 ? 9.352 -36.969 -5.723 1 91.88 80 GLY A O 1
ATOM 662 N N . SER A 1 81 ? 7.824 -36.25 -4.332 1 94.38 81 SER A N 1
ATOM 663 C CA . SER A 1 81 ? 7.199 -37.594 -4.301 1 94.38 81 SER A CA 1
ATOM 664 C C . SER A 1 81 ? 6.156 -37.719 -5.398 1 94.38 81 SER A C 1
ATOM 666 O O . SER A 1 81 ? 5.609 -36.719 -5.883 1 94.38 81 SER A O 1
ATOM 668 N N . SER A 1 82 ? 5.828 -38.969 -5.805 1 94.69 82 SER A N 1
ATOM 669 C CA . SER A 1 82 ? 4.793 -39.281 -6.797 1 94.69 82 SER A CA 1
ATOM 670 C C . SER A 1 82 ? 3.4 -39.031 -6.23 1 94.69 82 SER A C 1
ATOM 672 O O . SER A 1 82 ? 2.432 -38.906 -6.984 1 94.69 82 SER A O 1
ATOM 674 N N . ASN A 1 83 ? 3.355 -38.938 -4.902 1 94.69 83 ASN A N 1
ATOM 675 C CA . ASN A 1 83 ? 2.066 -38.75 -4.254 1 94.69 83 ASN A CA 1
ATOM 676 C C . ASN A 1 83 ? 1.74 -37.25 -4.098 1 94.69 83 ASN A C 1
ATOM 678 O O . ASN A 1 83 ? 0.647 -36.906 -3.658 1 94.69 83 ASN A O 1
ATOM 682 N N . ALA A 1 84 ? 2.666 -36.438 -4.453 1 97.44 84 ALA A N 1
ATOM 683 C CA . ALA A 1 84 ? 2.436 -35 -4.332 1 97.44 84 ALA A CA 1
ATOM 684 C C . ALA A 1 84 ? 1.318 -34.531 -5.262 1 97.44 84 ALA A C 1
ATOM 686 O O . ALA A 1 84 ? 1.039 -35.188 -6.273 1 97.44 84 ALA A O 1
ATOM 687 N N . PHE A 1 85 ? 0.666 -33.438 -4.926 1 97.69 85 PHE A N 1
ATOM 688 C CA . PHE A 1 85 ? -0.321 -32.812 -5.801 1 97.69 85 PHE A CA 1
ATOM 689 C C . PHE A 1 85 ? 0.289 -32.5 -7.16 1 97.69 85 PHE A C 1
ATOM 691 O O . PHE A 1 85 ? 1.492 -32.25 -7.262 1 97.69 85 PHE A O 1
ATOM 698 N N . ASP A 1 86 ? -0.542 -32.562 -8.164 1 97.56 86 ASP A N 1
ATOM 699 C CA . ASP A 1 86 ? -0.049 -32.406 -9.523 1 97.56 86 ASP A CA 1
ATOM 700 C C . ASP A 1 86 ? 0.298 -30.938 -9.805 1 97.56 86 ASP A C 1
ATOM 702 O O . ASP A 1 86 ? 1.29 -30.641 -10.477 1 97.56 86 ASP A O 1
ATOM 706 N N . LEU A 1 87 ? -0.535 -30.047 -9.32 1 98.12 87 LEU A N 1
ATOM 707 C CA . LEU A 1 87 ? -0.337 -28.625 -9.594 1 98.12 87 LEU A CA 1
ATOM 708 C C . LEU A 1 87 ? -0.69 -27.781 -8.375 1 98.12 87 LEU A C 1
ATOM 710 O O . LEU A 1 87 ? -1.703 -28.031 -7.715 1 98.12 87 LEU A O 1
ATOM 714 N N . MET A 1 88 ? 0.14 -26.875 -8.008 1 98.38 88 MET A N 1
ATOM 715 C CA . MET A 1 88 ? -0.101 -25.891 -6.965 1 98.38 88 MET A CA 1
ATOM 716 C C . MET A 1 88 ? -0.068 -24.469 -7.543 1 98.38 88 MET A C 1
ATOM 718 O O . MET A 1 88 ? 0.896 -24.094 -8.211 1 98.38 88 MET A O 1
ATOM 722 N N . ILE A 1 89 ? -1.131 -23.688 -7.359 1 98.56 89 ILE A N 1
ATOM 723 C CA . ILE A 1 89 ? -1.208 -22.281 -7.75 1 98.56 89 ILE A CA 1
ATOM 724 C C . ILE A 1 89 ? -1.102 -21.406 -6.512 1 98.56 89 ILE A C 1
ATOM 726 O O . ILE A 1 89 ? -1.894 -21.531 -5.574 1 98.56 89 ILE A O 1
ATOM 730 N N . ASP A 1 90 ? -0.135 -20.578 -6.449 1 98.5 90 ASP A N 1
ATOM 731 C CA . ASP A 1 90 ? 0.105 -19.656 -5.348 1 98.5 90 ASP A CA 1
ATOM 732 C C . ASP A 1 90 ? -0.33 -18.234 -5.715 1 98.5 90 ASP A C 1
ATOM 734 O O . ASP A 1 90 ? 0.128 -17.672 -6.715 1 98.5 90 ASP A O 1
ATOM 738 N N . LEU A 1 91 ? -1.218 -17.625 -4.988 1 98.5 91 LEU A N 1
ATOM 739 C CA . LEU A 1 91 ? -1.777 -16.312 -5.297 1 98.5 91 LEU A CA 1
ATOM 740 C C . LEU A 1 91 ? -1.091 -15.227 -4.48 1 98.5 91 LEU A C 1
ATOM 742 O O . LEU A 1 91 ? -1.095 -15.273 -3.25 1 98.5 91 LEU A O 1
ATOM 746 N N . HIS A 1 92 ? -0.476 -14.281 -5.121 1 97.81 92 HIS A N 1
ATOM 747 C CA . HIS A 1 92 ? 0.245 -13.188 -4.484 1 97.81 92 HIS A CA 1
ATOM 748 C C . HIS A 1 92 ? -0.204 -11.836 -5.043 1 97.81 92 HIS A C 1
ATOM 750 O O . HIS A 1 92 ? -0.754 -11.766 -6.145 1 97.81 92 HIS A O 1
ATOM 756 N N . ASN A 1 93 ? -0.028 -10.805 -4.238 1 97.88 93 ASN A N 1
ATOM 757 C CA . ASN A 1 93 ? -0.114 -9.414 -4.672 1 97.88 93 ASN A CA 1
ATOM 758 C C . ASN A 1 93 ? 1.206 -8.68 -4.465 1 97.88 93 ASN A C 1
ATOM 760 O O . ASN A 1 93 ? 2.066 -9.141 -3.711 1 97.88 93 ASN A O 1
ATOM 764 N N . THR A 1 94 ? 1.383 -7.625 -5.117 1 98.12 94 THR A N 1
ATOM 765 C CA . THR A 1 94 ? 2.592 -6.812 -5.031 1 98.12 94 THR A CA 1
ATOM 766 C C . THR A 1 94 ? 2.252 -5.324 -5.109 1 98.12 94 THR A C 1
ATOM 768 O O . THR A 1 94 ? 1.258 -4.941 -5.73 1 98.12 94 THR A O 1
ATOM 771 N N . THR A 1 95 ? 3.033 -4.477 -4.496 1 98.19 95 THR A N 1
ATOM 772 C CA . THR A 1 95 ? 2.887 -3.027 -4.609 1 98.19 95 THR A CA 1
ATOM 773 C C . THR A 1 95 ? 3.506 -2.521 -5.91 1 98.19 95 THR A C 1
ATOM 775 O O . THR A 1 95 ? 3.291 -1.37 -6.297 1 98.19 95 THR A O 1
ATOM 778 N N . SER A 1 96 ? 4.277 -3.344 -6.59 1 98.44 96 SER A N 1
ATOM 779 C CA . SER A 1 96 ? 4.922 -2.971 -7.844 1 98.44 96 SER A CA 1
ATOM 780 C C . SER A 1 96 ? 3.92 -2.941 -8.992 1 98.44 96 SER A C 1
ATOM 782 O O . SER A 1 96 ? 2.908 -3.646 -8.961 1 98.44 96 SER A O 1
ATOM 784 N N . ASN A 1 97 ? 4.203 -2.068 -9.914 1 97.75 97 ASN A N 1
ATOM 785 C CA . ASN A 1 97 ? 3.33 -1.909 -11.07 1 97.75 97 ASN A CA 1
ATOM 786 C C . ASN A 1 97 ? 3.625 -2.957 -12.141 1 97.75 97 ASN A C 1
ATOM 788 O O . ASN A 1 97 ? 3.869 -2.615 -13.297 1 97.75 97 ASN A O 1
ATOM 792 N N . MET A 1 98 ? 3.432 -4.191 -11.828 1 96.94 98 MET A N 1
ATOM 793 C CA . MET A 1 98 ? 3.852 -5.254 -12.734 1 96.94 98 MET A CA 1
ATOM 794 C C . MET A 1 98 ? 2.672 -5.77 -13.547 1 96.94 98 MET A C 1
ATOM 796 O O . MET A 1 98 ? 2.854 -6.539 -14.492 1 96.94 98 MET A O 1
ATOM 800 N N . GLY A 1 99 ? 1.42 -5.297 -13.211 1 97.62 99 GLY A N 1
ATOM 801 C CA . GLY A 1 99 ? 0.267 -5.926 -13.836 1 97.62 99 GLY A CA 1
ATOM 802 C C . GLY A 1 99 ? 0.083 -7.375 -13.43 1 97.62 99 GLY A C 1
ATOM 803 O O . GLY A 1 99 ? -0.021 -7.684 -12.242 1 97.62 99 GLY A O 1
ATOM 804 N N . VAL A 1 100 ? 0.034 -8.234 -14.406 1 98.69 100 VAL A N 1
ATOM 805 C CA . VAL A 1 100 ? -0.077 -9.672 -14.164 1 98.69 100 VAL A CA 1
ATOM 806 C C . VAL A 1 100 ? 1.261 -10.352 -14.453 1 98.69 100 VAL A C 1
ATOM 808 O O . VAL A 1 100 ? 1.754 -10.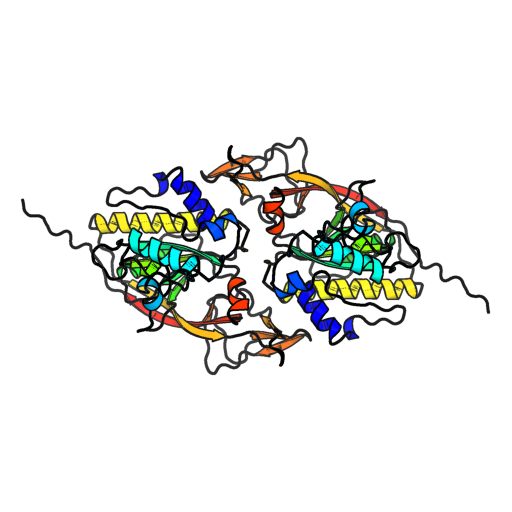305 -15.586 1 98.69 100 VAL A O 1
ATOM 811 N N . CYS A 1 101 ? 1.846 -10.883 -13.445 1 98.88 101 CYS A N 1
ATOM 812 C CA . CYS A 1 101 ? 3.105 -11.609 -13.578 1 98.88 101 CYS A CA 1
ATOM 813 C C . CYS A 1 101 ? 2.936 -13.07 -13.203 1 98.88 101 CYS A C 1
ATOM 815 O O . CYS A 1 101 ? 2.395 -13.391 -12.148 1 98.88 101 CYS A O 1
ATOM 817 N N . LEU A 1 102 ? 3.322 -13.945 -14.117 1 98.88 102 LEU A N 1
ATOM 818 C CA . LEU A 1 102 ? 3.303 -15.391 -13.914 1 98.88 102 LEU A CA 1
ATOM 819 C C . LEU A 1 102 ? 4.691 -15.906 -13.555 1 98.88 102 LEU A C 1
ATOM 821 O O . LEU A 1 102 ? 5.617 -15.828 -14.367 1 98.88 102 LEU A O 1
ATOM 825 N N . ILE A 1 103 ? 4.844 -16.438 -12.391 1 98.75 103 ILE A N 1
ATOM 826 C CA . ILE A 1 103 ? 6.164 -16.734 -11.844 1 98.75 103 ILE A CA 1
ATOM 827 C C . ILE A 1 103 ? 6.398 -18.25 -11.852 1 98.75 103 ILE A C 1
ATOM 829 O O . ILE A 1 103 ? 5.594 -19 -11.305 1 98.75 103 ILE A O 1
ATOM 833 N N . LEU A 1 104 ? 7.5 -18.641 -12.43 1 97.75 104 LEU A N 1
ATOM 834 C CA . LEU A 1 104 ? 7.902 -20.031 -12.555 1 97.75 104 LEU A CA 1
ATOM 835 C C . LEU A 1 104 ? 9.336 -20.234 -12.078 1 97.75 104 LEU A C 1
ATOM 837 O O . LEU A 1 104 ? 10.086 -19.266 -11.938 1 97.75 104 LEU A O 1
ATOM 841 N N . SER A 1 105 ? 9.641 -21.5 -11.836 1 96.56 105 SER A N 1
ATOM 842 C CA . SER A 1 105 ? 11.016 -21.828 -11.484 1 96.56 105 SER A CA 1
ATOM 843 C C . SER A 1 105 ? 11.875 -22.016 -12.727 1 96.56 105 SER A C 1
ATOM 845 O O . SER A 1 105 ? 13.078 -21.734 -12.711 1 96.56 105 SER A O 1
ATOM 847 N N . SER A 1 106 ? 11.266 -22.531 -13.805 1 96.12 106 SER A N 1
ATOM 848 C CA . SER A 1 106 ? 12.016 -22.828 -15.016 1 96.12 106 SER A CA 1
ATOM 849 C C . SER A 1 106 ? 11.102 -22.844 -16.234 1 96.12 106 SER A C 1
ATOM 851 O O . SER A 1 106 ? 9.977 -23.344 -16.172 1 96.12 106 SER A O 1
ATOM 853 N N . TRP A 1 107 ? 11.656 -22.344 -17.375 1 96.25 107 TRP A N 1
ATOM 854 C CA . TRP A 1 107 ? 10.875 -22.391 -18.609 1 96.25 107 TRP A CA 1
ATOM 855 C C . TRP A 1 107 ? 10.891 -23.797 -19.203 1 96.25 107 TRP A C 1
ATOM 857 O O . TRP A 1 107 ? 10.148 -24.094 -20.141 1 96.25 107 TRP A O 1
ATOM 867 N N . LYS A 1 108 ? 11.633 -24.734 -18.594 1 95.56 108 LYS A N 1
ATOM 868 C CA . LYS A 1 108 ? 11.68 -26.125 -19.047 1 95.56 108 LYS A CA 1
ATOM 869 C C . LYS A 1 108 ? 10.523 -26.938 -18.484 1 95.56 108 LYS A C 1
ATOM 871 O O . LYS A 1 108 ? 10.344 -28.094 -18.844 1 95.56 108 LYS A O 1
ATOM 876 N N . ASN A 1 109 ? 9.812 -26.359 -17.547 1 95.5 109 ASN A N 1
ATOM 877 C CA . ASN A 1 109 ? 8.555 -26.953 -17.125 1 95.5 109 ASN A CA 1
ATOM 878 C C . ASN A 1 109 ? 7.441 -26.672 -18.141 1 95.5 109 ASN A C 1
ATOM 880 O O . ASN A 1 109 ? 6.684 -25.719 -17.984 1 95.5 109 ASN A O 1
ATOM 884 N N . TYR A 1 110 ? 7.285 -27.531 -19.078 1 97.75 110 TYR A N 1
ATOM 885 C CA . TYR A 1 110 ? 6.492 -27.25 -20.266 1 97.75 110 TYR A CA 1
ATOM 886 C C . TYR A 1 110 ? 5.012 -27.125 -19.922 1 97.75 110 TYR A C 1
ATOM 888 O O . TYR A 1 110 ? 4.297 -26.312 -20.5 1 97.75 110 TYR A O 1
ATOM 896 N N . LEU A 1 111 ? 4.531 -27.984 -19 1 97.94 111 LEU A N 1
ATOM 897 C CA . LEU A 1 111 ? 3.131 -27.859 -18.609 1 97.94 111 LEU A CA 1
ATOM 898 C C . LEU A 1 111 ? 2.842 -26.469 -18.062 1 97.94 111 LEU A C 1
ATOM 900 O O . LEU A 1 111 ? 1.853 -25.844 -18.453 1 97.94 111 LEU A O 1
ATOM 904 N N . GLU A 1 112 ? 3.699 -25.953 -17.188 1 98.56 112 GLU A N 1
ATOM 905 C CA . GLU A 1 112 ? 3.545 -24.625 -16.625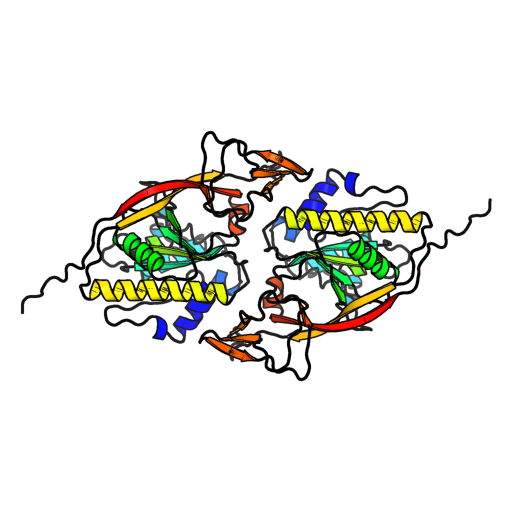 1 98.56 112 GLU A CA 1
ATOM 906 C C . GLU A 1 112 ? 3.611 -23.547 -17.703 1 98.56 112 GLU A C 1
ATOM 908 O O . GLU A 1 112 ? 2.826 -22.594 -17.688 1 98.56 112 GLU A O 1
ATOM 913 N N . MET A 1 113 ? 4.488 -23.719 -18.641 1 98.81 113 MET A N 1
ATOM 914 C CA . MET A 1 113 ? 4.637 -22.766 -19.719 1 98.81 113 MET A CA 1
ATOM 915 C C . MET A 1 113 ? 3.385 -22.734 -20.594 1 98.81 113 MET A C 1
ATOM 917 O O . MET A 1 113 ? 2.971 -21.656 -21.047 1 98.81 113 MET A O 1
ATOM 921 N N . HIS A 1 114 ? 2.832 -23.875 -20.812 1 98.81 114 HIS A N 1
ATOM 922 C CA . HIS A 1 114 ? 1.613 -23.922 -21.609 1 98.81 114 HIS A CA 1
ATOM 923 C C . HIS A 1 114 ? 0.448 -23.266 -20.875 1 98.81 114 HIS A C 1
ATOM 925 O O . HIS A 1 114 ? -0.403 -22.625 -21.484 1 98.81 114 HIS A O 1
ATOM 931 N N . ILE A 1 115 ? 0.406 -23.484 -19.578 1 98.88 115 ILE A N 1
ATOM 932 C CA . ILE A 1 115 ? -0.591 -22.781 -18.781 1 98.88 115 ILE A CA 1
ATOM 933 C C . ILE A 1 115 ? -0.406 -21.281 -18.938 1 98.88 115 ILE A C 1
ATOM 935 O O . ILE A 1 115 ? -1.367 -20.547 -19.203 1 98.88 115 ILE A O 1
ATOM 939 N N . CYS A 1 116 ? 0.828 -20.766 -18.797 1 98.88 116 CYS A N 1
ATOM 940 C CA . CYS A 1 116 ? 1.135 -19.344 -18.922 1 98.88 116 CYS A CA 1
ATOM 941 C C . CYS A 1 116 ? 0.741 -18.828 -20.297 1 98.88 116 CYS A C 1
ATOM 943 O O . CYS A 1 116 ? 0.143 -17.75 -20.406 1 98.88 116 CYS A O 1
ATOM 945 N N . HIS A 1 117 ? 1.061 -19.594 -21.297 1 98.69 117 HIS A N 1
ATOM 946 C CA . HIS A 1 117 ? 0.732 -19.203 -22.672 1 98.69 117 HIS A CA 1
ATOM 947 C C . HIS A 1 117 ? -0.777 -19.125 -22.875 1 98.69 117 HIS A C 1
ATOM 949 O O . HIS A 1 117 ? -1.271 -18.219 -23.547 1 98.69 117 HIS A O 1
ATOM 955 N N . TYR A 1 118 ? -1.482 -20.094 -22.312 1 98.75 118 TYR A N 1
ATOM 956 C CA . TYR A 1 118 ? -2.939 -20.078 -22.375 1 98.75 118 TYR A CA 1
ATOM 957 C C . TYR A 1 118 ? -3.5 -18.812 -21.734 1 98.75 118 TYR A C 1
ATOM 959 O O . TYR A 1 118 ? -4.387 -18.172 -22.297 1 98.75 118 TYR A O 1
ATOM 967 N N . ILE A 1 119 ? -2.99 -18.438 -20.594 1 98.81 119 ILE A N 1
ATOM 968 C CA . ILE A 1 119 ? -3.396 -17.219 -19.906 1 98.81 119 ILE A CA 1
ATOM 969 C C . ILE A 1 119 ? -3.072 -16.016 -20.781 1 98.81 119 ILE A C 1
ATOM 971 O O . ILE A 1 119 ? -3.914 -15.133 -20.969 1 98.81 119 ILE A O 1
ATOM 975 N N . GLN A 1 120 ? -1.894 -15.938 -21.344 1 98.5 120 GLN A N 1
ATOM 976 C CA . GLN A 1 120 ? -1.445 -14.836 -22.188 1 98.5 120 GLN A CA 1
ATOM 977 C C . GLN A 1 120 ? -2.381 -14.633 -23.375 1 98.5 120 GLN A C 1
ATOM 979 O O . GLN A 1 120 ? -2.633 -13.5 -23.797 1 98.5 120 GLN A O 1
ATOM 984 N N . THR A 1 121 ? -2.891 -15.711 -23.906 1 97.88 121 THR A N 1
ATOM 985 C CA . THR A 1 121 ? -3.645 -15.617 -25.156 1 97.88 121 THR A CA 1
ATOM 986 C C . THR A 1 121 ? -5.133 -15.43 -24.875 1 97.88 121 THR A C 1
ATOM 988 O O . THR A 1 121 ? -5.887 -15.016 -25.766 1 97.88 121 THR A O 1
ATOM 991 N N . HIS A 1 122 ? -5.605 -15.703 -23.703 1 98.12 122 HIS A N 1
ATOM 992 C CA . HIS A 1 122 ? -7.039 -15.656 -23.422 1 98.12 122 HIS A CA 1
ATOM 993 C C . HIS A 1 122 ? -7.391 -14.484 -22.516 1 98.12 122 HIS A C 1
ATOM 995 O O . HIS A 1 122 ? -8.547 -14.07 -22.453 1 98.12 122 HIS A O 1
ATOM 1001 N N . LEU A 1 123 ? -6.383 -13.992 -21.797 1 97.31 123 LEU A N 1
ATOM 1002 C CA . LEU A 1 123 ? -6.633 -12.812 -20.969 1 97.31 123 LEU A CA 1
ATOM 1003 C C . LEU A 1 123 ? -6.656 -11.547 -21.828 1 97.31 123 LEU A C 1
ATOM 1005 O O . LEU A 1 123 ? -5.688 -11.25 -22.531 1 97.31 123 LEU A O 1
ATOM 1009 N N . THR A 1 124 ? -7.676 -10.789 -21.922 1 91.75 124 THR A N 1
ATOM 1010 C CA . THR A 1 124 ? -7.859 -9.727 -22.906 1 91.75 124 THR A CA 1
ATOM 1011 C C . THR A 1 124 ? -7.422 -8.383 -22.344 1 91.75 124 THR A C 1
ATOM 1013 O O . THR A 1 124 ? -6.926 -7.523 -23.078 1 91.75 124 THR A O 1
ATOM 1016 N N . ASP A 1 125 ? -7.438 -8.062 -21.109 1 91 125 ASP A N 1
ATOM 1017 C CA . ASP A 1 125 ? -7.262 -6.715 -20.578 1 91 125 ASP A CA 1
ATOM 1018 C C . ASP A 1 125 ? -5.844 -6.52 -20.047 1 91 125 ASP A C 1
ATOM 1020 O O . ASP A 1 125 ? -5.484 -5.422 -19.609 1 91 125 ASP A O 1
ATOM 1024 N N . PHE A 1 126 ? -4.965 -7.574 -20.125 1 93.44 126 PHE A N 1
ATOM 1025 C CA . PHE A 1 126 ? -3.602 -7.539 -19.609 1 93.44 126 PHE A CA 1
ATOM 1026 C C . PHE A 1 126 ? -2.662 -8.32 -20.516 1 93.44 126 PHE A C 1
ATOM 1028 O O . PHE A 1 126 ? -3.104 -9.18 -21.281 1 93.44 126 PHE A O 1
ATOM 1035 N N . THR A 1 127 ? -1.44 -7.891 -20.469 1 95.38 127 THR A N 1
ATOM 1036 C CA . THR A 1 127 ? -0.365 -8.656 -21.094 1 95.38 127 THR A CA 1
ATOM 1037 C C . THR A 1 127 ? 0.529 -9.289 -20.031 1 95.38 127 THR A C 1
ATOM 1039 O O . THR A 1 127 ? 1.514 -8.688 -19.594 1 95.38 127 THR A O 1
ATOM 1042 N N . PRO A 1 128 ? 0.143 -10.477 -19.641 1 98.38 128 PRO A N 1
ATOM 1043 C CA . PRO A 1 128 ? 0.919 -11.109 -18.578 1 98.38 128 PRO A CA 1
ATOM 1044 C C . PRO A 1 128 ? 2.375 -11.352 -18.969 1 98.38 128 PRO A C 1
ATOM 1046 O O . PRO A 1 128 ? 2.658 -11.688 -20.125 1 98.38 128 PRO A O 1
ATOM 1049 N N . GLN A 1 129 ? 3.291 -11.125 -18.078 1 98.75 129 GLN A N 1
ATOM 1050 C CA . GLN A 1 129 ? 4.703 -11.453 -18.25 1 98.75 129 GLN A CA 1
ATOM 1051 C C . GLN A 1 129 ? 5.082 -12.711 -17.469 1 98.75 129 GLN A C 1
ATOM 1053 O O . GLN A 1 129 ? 4.453 -13.031 -16.469 1 98.75 129 GLN A O 1
ATOM 1058 N N . ILE A 1 130 ? 6 -13.469 -17.984 1 98.88 130 ILE A N 1
ATOM 1059 C CA . ILE A 1 130 ? 6.504 -14.656 -17.312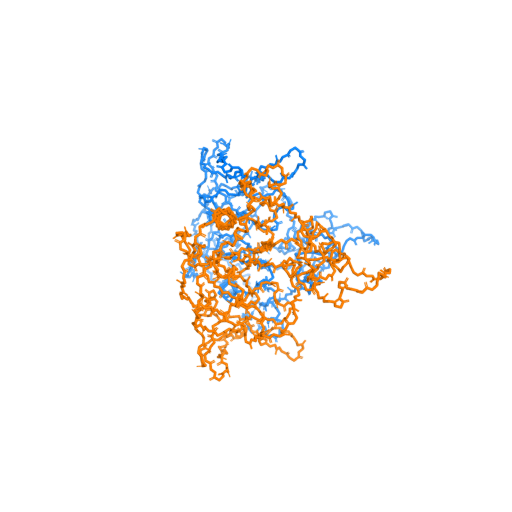 1 98.88 130 ILE A CA 1
ATOM 1060 C C . ILE A 1 130 ? 7.848 -14.352 -16.656 1 98.88 130 ILE A C 1
ATOM 1062 O O . ILE A 1 130 ? 8.758 -13.836 -17.312 1 98.88 130 ILE A O 1
ATOM 1066 N N . TYR A 1 131 ? 7.973 -14.562 -15.438 1 98.81 131 TYR A N 1
ATOM 1067 C CA . TYR A 1 131 ? 9.188 -14.336 -14.664 1 98.81 131 TYR A CA 1
ATOM 1068 C C . TYR A 1 131 ? 9.727 -15.641 -14.094 1 98.81 131 TYR A C 1
ATOM 1070 O O . TYR A 1 131 ? 8.992 -16.406 -13.469 1 98.81 131 TYR A O 1
ATOM 1078 N N . LEU A 1 132 ? 10.969 -15.961 -14.336 1 98.31 132 LEU A N 1
ATOM 1079 C CA . LEU A 1 132 ? 11.672 -17.109 -13.781 1 98.31 132 LEU A CA 1
ATOM 1080 C C . LEU A 1 132 ? 12.516 -16.703 -12.57 1 98.31 132 LEU A C 1
ATOM 1082 O O . LEU A 1 132 ? 13.547 -16.047 -12.727 1 98.31 132 LEU A O 1
ATOM 1086 N N . TYR A 1 133 ? 12.156 -17.172 -11.398 1 96.25 133 TYR A N 1
ATOM 1087 C CA . TYR A 1 133 ? 12.695 -16.578 -10.18 1 96.25 133 TYR A CA 1
ATOM 1088 C C . TYR A 1 133 ? 13.977 -17.297 -9.742 1 96.25 133 TYR A C 1
ATOM 1090 O O . TYR A 1 133 ? 14.719 -16.797 -8.898 1 96.25 133 TYR A O 1
ATOM 1098 N N . THR A 1 134 ? 14.289 -18.438 -10.258 1 91.44 134 THR A N 1
ATOM 1099 C CA . THR A 1 134 ? 15.469 -19.203 -9.844 1 91.44 134 THR A CA 1
ATOM 1100 C C . THR A 1 134 ? 16.422 -19.391 -11.016 1 91.44 134 THR A C 1
ATOM 1102 O O . THR A 1 134 ? 15.992 -19.469 -12.172 1 91.44 134 THR A O 1
ATOM 1105 N N . GLU A 1 135 ? 17.641 -19.422 -10.625 1 84.94 135 GLU A N 1
ATOM 1106 C CA . GLU A 1 135 ? 18.625 -19.875 -11.594 1 84.94 135 GLU A CA 1
ATOM 1107 C C . GLU A 1 135 ? 18.656 -21.391 -11.703 1 84.94 135 GLU A C 1
ATOM 1109 O O . GLU A 1 135 ? 18.266 -22.094 -10.766 1 84.94 135 GLU A O 1
ATOM 1114 N N . PRO A 1 136 ? 19.141 -21.828 -12.883 1 80.38 136 PRO A N 1
ATOM 1115 C CA . PRO A 1 136 ? 19.219 -23.281 -13.016 1 80.38 136 PRO A CA 1
ATOM 1116 C C . PRO A 1 136 ? 20.031 -23.938 -11.891 1 80.38 136 PRO A C 1
ATOM 1118 O O . PRO A 1 136 ? 21.125 -23.484 -11.562 1 80.38 136 PRO A O 1
ATOM 1121 N N . GLY A 1 137 ? 19.469 -24.922 -11.188 1 83.94 137 GLY A N 1
ATOM 1122 C CA . GLY A 1 137 ? 20.156 -25.672 -10.156 1 83.94 137 GLY A CA 1
ATOM 1123 C C . GLY A 1 137 ? 19.891 -25.156 -8.758 1 83.94 137 GLY A C 1
ATOM 1124 O O . GLY A 1 137 ? 20.234 -25.812 -7.773 1 83.94 137 GLY A O 1
ATOM 1125 N N . GLU A 1 138 ? 19.281 -24.047 -8.703 1 88.94 138 GLU A N 1
ATOM 1126 C CA . GLU A 1 138 ? 19 -23.484 -7.383 1 88.94 138 GLU A CA 1
ATOM 1127 C C . GLU A 1 138 ? 17.844 -24.234 -6.707 1 88.94 138 GLU A C 1
ATOM 1129 O O . GLU A 1 138 ? 16.906 -24.656 -7.371 1 88.94 138 GLU A O 1
ATOM 1134 N N . GLU A 1 139 ? 17.969 -24.328 -5.441 1 91.69 139 GLU A N 1
ATOM 1135 C CA . GLU A 1 139 ? 16.891 -24.953 -4.676 1 91.69 139 GLU A CA 1
ATOM 1136 C C . GLU A 1 139 ? 15.656 -24.062 -4.633 1 91.69 139 GLU A C 1
ATOM 1138 O O . GLU A 1 139 ? 15.758 -22.859 -4.453 1 91.69 139 GLU A O 1
ATOM 1143 N N . LEU A 1 140 ? 14.555 -24.734 -4.84 1 94.06 140 LEU A N 1
ATOM 1144 C CA . LEU A 1 140 ? 13.281 -24.016 -4.75 1 94.06 140 LEU A CA 1
ATOM 1145 C C . LEU A 1 140 ? 12.898 -23.766 -3.297 1 94.06 140 LEU A C 1
ATOM 1147 O O . LEU A 1 140 ? 13.273 -24.547 -2.412 1 94.06 140 LEU A O 1
ATOM 1151 N N . TYR A 1 141 ? 12.164 -22.656 -2.986 1 94.56 141 TYR A N 1
ATOM 1152 C CA . TYR A 1 141 ? 11.898 -22.297 -1.6 1 94.56 141 TYR A CA 1
ATOM 1153 C C . TYR A 1 141 ? 10.438 -21.906 -1.411 1 94.56 141 TYR A C 1
ATOM 1155 O O . TYR A 1 141 ? 10.031 -21.516 -0.312 1 94.56 141 TYR A O 1
ATOM 1163 N N . ASP A 1 142 ? 9.648 -21.906 -2.467 1 95.56 142 ASP A N 1
ATOM 1164 C CA . ASP A 1 142 ? 8.273 -21.406 -2.412 1 95.56 142 ASP A CA 1
ATOM 1165 C C . ASP A 1 142 ? 7.277 -22.547 -2.268 1 95.56 142 ASP A C 1
ATOM 1167 O O . ASP A 1 142 ? 7.621 -23.703 -2.492 1 95.56 142 ASP A O 1
ATOM 1171 N N . VAL A 1 143 ? 6.074 -22.203 -1.867 1 97.31 143 VAL A N 1
ATOM 1172 C CA . VAL A 1 143 ? 5.035 -23.188 -1.563 1 97.31 143 VAL A CA 1
ATOM 1173 C C . VAL A 1 143 ? 4.711 -24 -2.812 1 97.31 143 VAL A C 1
ATOM 1175 O O . VAL A 1 143 ? 4.379 -25.188 -2.721 1 97.31 143 VAL A O 1
ATOM 1178 N N . ALA A 1 144 ? 4.844 -23.469 -3.939 1 94.69 144 ALA A N 1
ATOM 1179 C CA . ALA A 1 144 ? 4.527 -24.156 -5.188 1 94.69 144 ALA A CA 1
ATOM 1180 C C . ALA A 1 144 ? 5.453 -25.359 -5.398 1 94.69 144 ALA A C 1
ATOM 1182 O O . ALA A 1 144 ? 5.113 -26.297 -6.133 1 94.69 144 ALA A O 1
ATOM 1183 N N . SER A 1 145 ? 6.598 -25.391 -4.762 1 95.25 145 SER A N 1
ATOM 1184 C CA . SER A 1 145 ? 7.598 -26.438 -4.938 1 95.25 145 SER A CA 1
ATOM 1185 C C . SER A 1 145 ? 7.156 -27.734 -4.277 1 95.25 145 SER A C 1
ATOM 1187 O O . SER A 1 145 ? 7.746 -28.797 -4.516 1 95.25 145 SER A O 1
ATOM 1189 N N . VAL A 1 146 ? 6.129 -27.656 -3.486 1 96.88 146 VAL A N 1
ATOM 1190 C CA . VAL A 1 146 ? 5.625 -28.828 -2.785 1 96.88 146 VAL A CA 1
ATOM 1191 C C . VAL A 1 146 ? 4.969 -29.781 -3.781 1 96.88 146 VAL A C 1
ATOM 1193 O O . VAL A 1 146 ? 5.012 -31 -3.605 1 96.88 146 VAL A O 1
ATOM 1196 N N . ALA A 1 147 ? 4.34 -29.266 -4.832 1 97.75 147 ALA A N 1
ATOM 1197 C CA . ALA A 1 147 ? 3.633 -30.047 -5.848 1 97.75 147 ALA A CA 1
ATOM 1198 C C . ALA A 1 147 ? 4.562 -30.406 -7 1 97.75 147 ALA A C 1
ATOM 1200 O O . ALA A 1 147 ? 5.707 -29.953 -7.055 1 97.75 147 ALA A O 1
ATOM 1201 N N . LYS A 1 148 ? 4.062 -31.266 -7.898 1 97.06 148 LYS A N 1
ATOM 1202 C CA . LYS A 1 148 ? 4.836 -31.672 -9.07 1 97.06 148 LYS A CA 1
ATOM 1203 C C . LYS A 1 148 ? 5.055 -30.484 -10.008 1 97.06 148 LYS A C 1
ATOM 1205 O O . LYS A 1 148 ? 6.117 -30.375 -10.625 1 97.06 148 LYS A O 1
ATOM 1210 N N . HIS A 1 149 ? 4.074 -29.672 -10.133 1 97.19 149 HIS A N 1
ATOM 1211 C CA . HIS A 1 149 ? 4.121 -28.406 -10.867 1 97.19 149 HIS A CA 1
ATOM 1212 C C . HIS A 1 149 ? 3.621 -27.25 -10.008 1 97.19 149 HIS A C 1
ATOM 1214 O O . HIS A 1 149 ? 2.834 -27.453 -9.078 1 97.19 149 HIS A O 1
ATOM 1220 N N . GLY A 1 150 ? 4.164 -26.078 -10.258 1 97.5 150 GLY A N 1
ATOM 1221 C CA . GLY A 1 150 ? 3.762 -24.938 -9.461 1 97.5 150 GLY A CA 1
ATOM 1222 C C . GLY A 1 150 ? 3.885 -23.625 -10.203 1 97.5 150 GLY A C 1
ATOM 1223 O O . GLY A 1 150 ? 4.844 -23.406 -10.953 1 97.5 150 GLY A O 1
ATOM 1224 N N . ILE A 1 151 ? 2.91 -22.766 -10.078 1 98.44 151 ILE A N 1
ATOM 1225 C CA . ILE A 1 151 ? 2.92 -21.438 -10.648 1 98.44 151 ILE A CA 1
ATOM 1226 C C . ILE A 1 151 ? 2.469 -20.422 -9.602 1 98.44 151 ILE A C 1
ATOM 1228 O O . ILE A 1 151 ? 1.533 -20.672 -8.836 1 98.44 151 ILE A O 1
ATOM 1232 N N . CYS A 1 152 ? 3.117 -19.312 -9.508 1 98.62 152 CYS A N 1
ATOM 1233 C CA . CYS A 1 152 ? 2.674 -18.203 -8.664 1 98.62 152 CYS A CA 1
ATOM 1234 C C . CYS A 1 152 ? 2.105 -17.078 -9.508 1 98.62 152 CYS A C 1
ATOM 1236 O O . CYS A 1 152 ? 2.713 -16.672 -10.508 1 98.62 152 CYS A O 1
ATOM 1238 N N . PHE A 1 153 ? 0.938 -16.656 -9.195 1 98.81 153 PHE A N 1
ATOM 1239 C CA . PHE A 1 153 ? 0.328 -15.492 -9.836 1 98.81 153 PHE A CA 1
ATOM 1240 C C . PHE A 1 153 ? 0.542 -14.234 -8.992 1 98.81 153 PHE A C 1
ATOM 1242 O O . PHE A 1 153 ? 0.077 -14.156 -7.852 1 98.81 153 PHE A O 1
ATOM 1249 N N . GLU A 1 154 ? 1.269 -13.312 -9.516 1 98.62 154 GLU A N 1
ATOM 1250 C CA . GLU A 1 154 ? 1.543 -12.031 -8.875 1 98.62 154 GLU A CA 1
ATOM 1251 C C . GLU A 1 154 ? 0.791 -10.898 -9.562 1 98.62 154 GLU A C 1
ATOM 1253 O O . GLU A 1 154 ? 1.045 -10.594 -10.727 1 98.62 154 GLU A O 1
ATOM 1258 N N . ILE A 1 155 ? -0.162 -10.312 -8.859 1 98.56 155 ILE A N 1
ATOM 1259 C CA . ILE A 1 155 ? -0.972 -9.242 -9.43 1 98.56 155 ILE A CA 1
ATOM 1260 C C . ILE A 1 155 ? -0.693 -7.938 -8.695 1 98.56 155 ILE A C 1
ATOM 1262 O O . ILE A 1 155 ? -0.66 -7.906 -7.461 1 98.56 155 ILE A O 1
ATOM 1266 N N . GLY A 1 156 ? -0.467 -6.863 -9.438 1 97.88 156 GLY A N 1
ATOM 1267 C CA . GLY A 1 156 ? -0.279 -5.547 -8.844 1 97.88 156 GLY A CA 1
ATOM 1268 C C . GLY A 1 156 ? -0.551 -4.41 -9.82 1 97.88 156 GLY A C 1
ATOM 1269 O O . GLY A 1 156 ? -0.843 -4.648 -10.992 1 97.88 156 GLY A O 1
ATOM 1270 N N . PRO A 1 157 ? -0.47 -3.238 -9.367 1 97.81 157 PRO A N 1
ATOM 1271 C CA . PRO A 1 157 ? -0.136 -2.842 -8 1 97.81 157 PRO A CA 1
ATOM 1272 C C . PRO A 1 157 ? -1.316 -2.98 -7.039 1 97.81 157 PRO A C 1
ATOM 1274 O O . PRO A 1 157 ? -2.457 -2.699 -7.414 1 97.81 157 PRO A O 1
ATOM 1277 N N . GLN A 1 158 ? -1.119 -3.484 -5.902 1 98 158 GLN A N 1
ATOM 1278 C CA . GLN A 1 158 ? -2.074 -3.564 -4.805 1 98 158 GLN A CA 1
ATOM 1279 C C . GLN A 1 158 ? -1.363 -3.506 -3.453 1 98 158 GLN A C 1
ATOM 1281 O O . GLN A 1 158 ? -0.467 -4.309 -3.182 1 98 158 GLN A O 1
ATOM 1286 N N . SER A 1 159 ? -1.741 -2.537 -2.66 1 96.88 159 SER A N 1
ATOM 1287 C CA . SER A 1 159 ? -1.142 -2.354 -1.342 1 96.88 159 SER A CA 1
ATOM 1288 C C . SER A 1 159 ? -1.497 -3.504 -0.407 1 96.88 159 SER A C 1
ATOM 1290 O O . SER A 1 159 ? -2.629 -3.994 -0.419 1 96.88 159 SER A O 1
ATOM 1292 N N . PRO A 1 160 ? -0.474 -3.902 0.417 1 94.56 160 PRO A N 1
ATOM 1293 C CA . PRO A 1 160 ? -0.863 -4.836 1.478 1 94.56 160 PRO A CA 1
ATOM 1294 C C . PRO A 1 160 ? -1.984 -4.289 2.359 1 94.56 160 PRO A C 1
ATOM 1296 O O . PRO A 1 160 ? -2.035 -3.088 2.629 1 94.56 160 PRO A O 1
ATOM 1299 N N . GLY A 1 161 ? -2.85 -5.137 2.77 1 93.94 161 GLY A N 1
ATOM 1300 C CA . GLY A 1 161 ? -3.934 -4.734 3.652 1 93.94 161 GLY A CA 1
ATOM 1301 C C . GLY A 1 161 ? -5.117 -4.141 2.912 1 93.94 161 GLY A C 1
ATOM 1302 O O . GLY A 1 161 ? -6.117 -3.766 3.529 1 93.94 161 GLY A O 1
ATOM 1303 N N . VAL A 1 162 ? -4.984 -4.066 1.616 1 96.69 162 VAL A N 1
ATOM 1304 C CA . VAL A 1 162 ? -6.059 -3.543 0.78 1 96.69 162 VAL A CA 1
ATOM 1305 C C . VAL A 1 162 ? -6.52 -4.617 -0.206 1 96.69 162 VAL A C 1
ATOM 1307 O O . VAL A 1 162 ? -5.695 -5.34 -0.772 1 96.69 162 VAL A O 1
ATOM 1310 N N . VAL A 1 163 ? -7.793 -4.746 -0.396 1 97.19 163 VAL A N 1
ATOM 1311 C CA . VAL A 1 163 ? -8.312 -5.594 -1.459 1 97.19 163 VAL A CA 1
ATOM 1312 C C . VAL A 1 163 ? -9.016 -4.738 -2.512 1 97.19 163 VAL A C 1
ATOM 1314 O O . VAL A 1 163 ? -9.898 -3.938 -2.184 1 97.19 163 VAL A O 1
ATOM 1317 N N . ARG A 1 164 ? -8.562 -4.828 -3.67 1 97.88 164 ARG A N 1
ATOM 1318 C CA . ARG A 1 164 ? -9.156 -4.129 -4.805 1 97.88 164 ARG A CA 1
ATOM 1319 C C . ARG A 1 164 ? -9.953 -5.09 -5.68 1 97.88 164 ARG A C 1
ATOM 1321 O O . ARG A 1 164 ? -9.461 -6.16 -6.047 1 97.88 164 ARG A O 1
ATOM 1328 N N . ALA A 1 165 ? -11.102 -4.68 -6.055 1 98 165 ALA A N 1
ATOM 1329 C CA . ALA A 1 165 ? -11.992 -5.52 -6.848 1 98 165 ALA A CA 1
ATOM 1330 C C . ALA A 1 165 ? -11.383 -5.852 -8.203 1 98 165 ALA A C 1
ATOM 1332 O O . ALA A 1 165 ? -11.477 -6.984 -8.68 1 98 165 ALA A O 1
ATOM 1333 N N . ASP A 1 166 ? -10.797 -4.906 -8.82 1 96.44 166 ASP A N 1
ATOM 1334 C CA . ASP A 1 166 ? -10.25 -5.117 -10.156 1 96.44 166 ASP A CA 1
ATOM 1335 C C . ASP A 1 166 ? -9.094 -6.109 -10.125 1 96.44 166 ASP A C 1
ATOM 1337 O O . ASP A 1 166 ? -8.961 -6.945 -11.023 1 96.44 166 ASP A O 1
ATOM 1341 N N . LYS A 1 167 ? -8.25 -6.031 -9.125 1 97.56 167 LYS A N 1
ATOM 1342 C CA . LYS A 1 167 ? -7.137 -6.965 -8.984 1 97.56 167 LYS A CA 1
ATOM 1343 C C . LYS A 1 167 ? -7.633 -8.367 -8.641 1 97.56 167 LYS A C 1
ATOM 1345 O O . LYS A 1 167 ? -7.125 -9.359 -9.164 1 97.56 167 LYS A O 1
ATOM 1350 N N . MET A 1 168 ? -8.594 -8.375 -7.75 1 97.62 168 MET A N 1
ATOM 1351 C CA . MET A 1 168 ? -9.188 -9.656 -7.371 1 97.62 168 MET A CA 1
ATOM 1352 C C . MET A 1 168 ? -9.836 -10.336 -8.57 1 97.62 168 MET A C 1
ATOM 1354 O O . MET A 1 168 ? -9.719 -11.547 -8.742 1 97.62 168 MET A O 1
ATOM 1358 N N . GLN A 1 169 ? -10.469 -9.562 -9.398 1 96.12 169 GLN A N 1
ATOM 1359 C CA . GLN A 1 169 ? -11.148 -10.102 -10.562 1 96.12 169 GLN A CA 1
ATOM 1360 C C . GLN A 1 169 ? -10.156 -10.703 -11.555 1 96.12 169 GLN A C 1
ATOM 1362 O O . GLN A 1 169 ? -10.383 -11.789 -12.086 1 96.12 169 GLN A O 1
ATOM 1367 N N . VAL A 1 170 ? -9.133 -9.977 -11.828 1 97.56 170 VAL A N 1
ATOM 1368 C CA . VAL A 1 170 ? -8.164 -10.508 -12.781 1 97.56 170 VAL A CA 1
ATOM 1369 C C . VAL A 1 170 ? -7.52 -11.766 -12.211 1 97.56 170 VAL A C 1
ATOM 1371 O O . VAL A 1 170 ? -7.281 -12.734 -12.945 1 97.56 170 VAL A O 1
ATOM 1374 N N . MET A 1 171 ? -7.242 -11.797 -10.914 1 98.19 171 MET A N 1
ATOM 1375 C CA . MET A 1 171 ? -6.707 -12.992 -10.273 1 98.19 171 MET A CA 1
ATOM 1376 C C . MET A 1 171 ? -7.66 -14.172 -10.438 1 98.19 171 MET A C 1
ATOM 1378 O O . MET A 1 171 ? -7.238 -15.281 -10.766 1 98.19 171 MET A O 1
ATOM 1382 N N . ARG A 1 172 ? -8.891 -13.906 -10.211 1 97.5 172 ARG A N 1
ATOM 1383 C CA . ARG A 1 172 ? -9.914 -14.93 -10.375 1 97.5 172 ARG A CA 1
ATOM 1384 C C . ARG A 1 172 ? -9.922 -15.469 -11.797 1 97.5 172 ARG A C 1
ATOM 1386 O O . ARG A 1 172 ? -9.969 -16.688 -12.008 1 97.5 172 ARG A O 1
ATOM 1393 N N . VAL A 1 173 ? -9.852 -14.609 -12.742 1 97.62 173 VAL A N 1
ATOM 1394 C CA . VAL A 1 173 ? -9.922 -14.984 -14.148 1 97.62 173 VAL A CA 1
ATOM 1395 C C . VAL A 1 173 ? -8.719 -15.852 -14.508 1 97.62 173 VAL A C 1
ATOM 1397 O O . VAL A 1 173 ? -8.852 -16.859 -15.203 1 97.62 173 VAL A O 1
ATOM 1400 N N . ILE A 1 174 ? -7.574 -15.492 -14.055 1 98.5 174 ILE A N 1
ATOM 1401 C CA . ILE A 1 174 ? -6.379 -16.25 -14.422 1 98.5 174 ILE A CA 1
ATOM 1402 C C . ILE A 1 174 ? -6.422 -17.625 -13.781 1 98.5 174 ILE A C 1
ATOM 1404 O O . ILE A 1 174 ? -5.969 -18.609 -14.375 1 98.5 174 ILE A O 1
ATOM 1408 N N . VAL A 1 175 ? -6.965 -17.734 -12.562 1 98.62 175 VAL A N 1
ATOM 1409 C CA . VAL A 1 175 ? -7.16 -19.031 -11.938 1 98.62 175 VAL A CA 1
ATOM 1410 C C . VAL A 1 175 ? -8.125 -19.859 -12.781 1 98.62 175 VAL A C 1
ATOM 1412 O O . VAL A 1 175 ? -7.859 -21.031 -13.078 1 98.62 175 VAL A O 1
ATOM 1415 N N . GLN A 1 176 ? -9.219 -19.266 -13.227 1 98.12 176 GLN A N 1
ATOM 1416 C CA . GLN A 1 176 ? -10.211 -19.969 -14.031 1 98.12 176 GLN A CA 1
ATOM 1417 C C . GLN A 1 176 ? -9.609 -20.438 -15.352 1 98.12 176 GLN A C 1
ATOM 1419 O O . GLN A 1 176 ? -9.859 -21.562 -15.797 1 98.12 176 GLN A O 1
ATOM 1424 N N . LEU A 1 177 ? -8.867 -19.578 -15.961 1 98.62 177 LEU A N 1
ATOM 1425 C CA . LEU A 1 177 ? -8.211 -19.938 -17.203 1 98.62 177 LEU A CA 1
ATOM 1426 C C . LEU A 1 177 ? -7.273 -21.125 -17 1 98.62 177 LEU A C 1
ATOM 1428 O O . LEU A 1 177 ? -7.184 -22.016 -17.859 1 98.62 177 LEU A O 1
ATOM 1432 N N . THR A 1 178 ? -6.559 -21.141 -15.93 1 98.88 178 THR A N 1
ATOM 1433 C CA . THR A 1 178 ? -5.664 -22.25 -15.602 1 98.88 178 THR A CA 1
ATOM 1434 C C . THR A 1 178 ? -6.453 -23.547 -15.438 1 98.88 178 THR A C 1
ATOM 1436 O O . THR A 1 178 ? -6.07 -24.578 -15.992 1 98.88 178 THR A O 1
ATOM 1439 N N . LEU A 1 179 ? -7.551 -23.484 -14.703 1 98.75 179 LEU A N 1
ATOM 1440 C CA . LEU A 1 179 ? -8.391 -24.656 -14.5 1 98.75 179 LEU A CA 1
ATOM 1441 C C . LEU A 1 179 ? -8.961 -25.156 -15.828 1 98.75 179 LEU A C 1
ATOM 1443 O O . LEU A 1 179 ? -9.016 -26.359 -16.078 1 98.75 179 LEU A O 1
ATOM 1447 N N . ASP A 1 180 ? -9.383 -24.219 -16.625 1 98.56 180 ASP A N 1
ATOM 1448 C CA . ASP A 1 180 ? -9.891 -24.578 -17.938 1 98.56 180 ASP A CA 1
ATOM 1449 C C . ASP A 1 180 ? -8.82 -25.281 -18.781 1 98.56 180 ASP A C 1
ATOM 1451 O O . ASP A 1 180 ? -9.102 -26.266 -19.453 1 98.56 180 ASP A O 1
ATOM 1455 N N . PHE A 1 181 ? -7.672 -24.75 -18.797 1 98.62 181 PHE A N 1
ATOM 1456 C CA . PHE A 1 181 ? -6.566 -25.359 -19.516 1 98.62 181 PHE A CA 1
ATOM 1457 C C . PHE A 1 181 ? -6.363 -26.797 -19.062 1 98.62 181 PHE A C 1
ATOM 1459 O O . PHE A 1 181 ? -6.254 -27.703 -19.891 1 98.62 181 PHE A O 1
ATOM 1466 N N . ILE A 1 182 ? -6.266 -27.016 -17.719 1 98.19 182 ILE A N 1
ATOM 1467 C CA . ILE A 1 182 ? -6.031 -28.344 -17.156 1 98.19 182 ILE A CA 1
ATOM 1468 C C . ILE A 1 182 ? -7.148 -29.297 -17.594 1 98.19 182 ILE A C 1
ATOM 1470 O O . ILE A 1 182 ? -6.895 -30.453 -17.938 1 98.19 182 ILE A O 1
ATOM 1474 N N . ASN A 1 183 ? -8.367 -28.797 -17.516 1 98.19 183 ASN A N 1
ATOM 1475 C CA . ASN A 1 183 ? -9.5 -29.609 -17.969 1 98.19 183 ASN A CA 1
ATOM 1476 C C . ASN A 1 183 ? -9.352 -30.031 -19.422 1 98.19 183 ASN A C 1
ATOM 1478 O O . ASN A 1 183 ? -9.594 -31.188 -19.766 1 98.19 183 ASN A O 1
ATOM 1482 N N . ARG A 1 184 ? -8.922 -29.141 -20.219 1 97.94 184 ARG A N 1
ATOM 1483 C CA . ARG A 1 184 ? -8.797 -29.391 -21.656 1 97.94 184 ARG A CA 1
ATOM 1484 C C . ARG A 1 184 ? -7.672 -30.375 -21.938 1 97.94 184 ARG A C 1
ATOM 1486 O O . ARG A 1 184 ? -7.836 -31.312 -22.734 1 97.94 184 ARG A O 1
ATOM 1493 N N . ILE A 1 185 ? -6.555 -30.156 -21.359 1 97.56 185 ILE A N 1
ATOM 1494 C CA . ILE A 1 185 ? -5.441 -31.062 -21.625 1 97.56 185 ILE A CA 1
ATOM 1495 C C . ILE A 1 185 ? -5.777 -32.469 -21.125 1 97.56 185 ILE A C 1
ATOM 1497 O O . ILE A 1 185 ? -5.391 -33.469 -21.734 1 97.56 185 ILE A O 1
ATOM 1501 N N . ASN A 1 186 ? -6.496 -32.562 -19.969 1 96.69 186 ASN A N 1
ATOM 1502 C CA . ASN A 1 186 ? -6.941 -33.844 -19.438 1 96.69 186 ASN A CA 1
ATOM 1503 C C . ASN A 1 186 ? -7.906 -34.531 -20.406 1 96.69 186 ASN A C 1
ATOM 1505 O O . ASN A 1 186 ? -8.016 -35.75 -20.391 1 96.69 186 ASN A O 1
ATOM 1509 N N . GLN A 1 187 ? -8.578 -33.812 -21.188 1 96.5 187 GLN A N 1
ATOM 1510 C CA . GLN A 1 187 ? -9.555 -34.344 -22.125 1 96.5 187 GLN A CA 1
ATOM 1511 C C . GLN A 1 187 ? -8.883 -34.75 -23.438 1 96.5 187 GLN A C 1
ATOM 1513 O O . GLN A 1 187 ? -9.555 -35.188 -24.391 1 96.5 187 GLN A O 1
ATOM 1518 N N . GLY A 1 188 ? -7.652 -34.531 -23.516 1 95.56 188 GLY A N 1
ATOM 1519 C CA . GLY A 1 188 ? -6.91 -35.031 -24.656 1 95.56 188 GLY A CA 1
ATOM 1520 C C . GLY A 1 188 ? -6.602 -33.969 -25.688 1 95.56 188 GLY A C 1
ATOM 1521 O O . GLY A 1 188 ? -6.082 -34.25 -26.766 1 95.56 188 GLY A O 1
ATOM 1522 N N . VAL A 1 189 ? -6.887 -32.75 -25.328 1 96.69 189 VAL A N 1
ATOM 1523 C CA . VAL A 1 189 ? -6.594 -31.656 -26.25 1 96.69 189 VAL A CA 1
ATOM 1524 C C . VAL A 1 189 ? -5.082 -31.484 -26.375 1 96.69 189 VAL A C 1
ATOM 1526 O O . VAL A 1 189 ? -4.352 -31.531 -25.391 1 96.69 189 VAL A O 1
ATOM 1529 N N . GLU A 1 190 ? -4.625 -31.344 -27.578 1 97 190 GLU A N 1
ATOM 1530 C CA . GLU A 1 190 ? -3.221 -31.047 -27.844 1 97 190 GLU A CA 1
ATOM 1531 C C . GLU A 1 190 ? -2.979 -29.547 -27.922 1 97 190 GLU A C 1
ATOM 1533 O O . GLU A 1 190 ? -3.785 -28.812 -28.484 1 97 190 GLU A O 1
ATOM 1538 N N . PHE A 1 191 ? -1.904 -29.141 -27.359 1 98.06 191 PHE A N 1
ATOM 1539 C CA . PHE A 1 191 ? -1.512 -27.734 -27.406 1 98.06 191 PHE A CA 1
ATOM 1540 C C . PHE A 1 191 ? -0.223 -27.562 -28.203 1 98.06 191 PHE A C 1
ATOM 1542 O O . PHE A 1 191 ? 0.787 -28.203 -27.906 1 98.06 191 PHE A O 1
ATOM 1549 N N . PRO A 1 192 ? -0.286 -26.75 -29.219 1 98.12 192 PRO A N 1
ATOM 1550 C CA . PRO A 1 192 ? 0.851 -26.641 -30.141 1 98.12 192 PRO A CA 1
ATOM 1551 C C . PRO A 1 192 ? 2.057 -25.953 -29.5 1 98.12 192 PRO A C 1
ATOM 1553 O O . PRO A 1 192 ? 1.915 -25.266 -28.5 1 98.12 192 PRO A O 1
ATOM 1556 N N . ALA A 1 193 ? 3.213 -26.188 -30.156 1 98.5 193 ALA A N 1
ATOM 1557 C CA . ALA A 1 193 ? 4.43 -25.484 -29.766 1 98.5 193 ALA A CA 1
ATOM 1558 C C . ALA A 1 193 ? 4.258 -23.969 -29.922 1 98.5 193 ALA A C 1
ATOM 1560 O O . ALA A 1 193 ? 3.426 -23.516 -30.703 1 98.5 193 ALA A O 1
ATOM 1561 N N . PHE A 1 194 ? 5.016 -23.172 -29.172 1 98.56 194 PHE A N 1
ATOM 1562 C CA . PHE A 1 194 ? 4.953 -21.719 -29.25 1 98.56 194 PHE A CA 1
ATOM 1563 C C . PHE A 1 194 ? 6.273 -21.094 -28.812 1 98.56 194 PHE A C 1
ATOM 1565 O O . PHE A 1 194 ? 7.16 -21.797 -28.328 1 98.56 194 PHE A O 1
ATOM 1572 N N . GLU A 1 195 ? 6.402 -19.859 -29.109 1 98.56 195 GLU A N 1
ATOM 1573 C CA . GLU A 1 195 ? 7.527 -19.062 -28.625 1 98.56 195 GLU A CA 1
ATOM 1574 C C . GLU A 1 195 ? 7.047 -17.891 -27.781 1 98.56 195 GLU A C 1
ATOM 1576 O O . GLU A 1 195 ? 5.953 -17.359 -28.016 1 98.56 195 GLU A O 1
ATOM 1581 N N . THR A 1 196 ? 7.824 -17.562 -26.844 1 98.5 196 THR A N 1
ATOM 1582 C CA . THR A 1 196 ? 7.48 -16.406 -26 1 98.5 196 THR A CA 1
ATOM 1583 C C . THR A 1 196 ? 8.727 -15.836 -25.328 1 98.5 196 THR A C 1
ATOM 1585 O O . THR A 1 196 ? 9.812 -16.422 -25.422 1 98.5 196 THR A O 1
ATOM 1588 N N . ASP A 1 197 ? 8.609 -14.641 -24.844 1 98.5 197 ASP A N 1
ATOM 1589 C CA . ASP A 1 197 ? 9.664 -14.039 -24.016 1 98.5 197 ASP A CA 1
ATOM 1590 C C . ASP A 1 197 ? 9.43 -14.32 -22.531 1 98.5 197 ASP A C 1
ATOM 1592 O O . ASP A 1 197 ? 8.289 -14.328 -22.062 1 98.5 197 ASP A O 1
ATOM 1596 N N . VAL A 1 198 ? 10.5 -14.609 -21.844 1 98.56 198 VAL A N 1
ATOM 1597 C CA . VAL A 1 198 ? 10.477 -14.75 -20.391 1 98.56 198 VAL A CA 1
ATOM 1598 C C . VAL A 1 198 ? 11.547 -13.852 -19.766 1 98.56 198 VAL A C 1
ATOM 1600 O O . VAL A 1 198 ? 12.516 -13.477 -20.438 1 98.56 198 VAL A O 1
ATOM 1603 N N . PHE A 1 199 ? 11.367 -13.445 -18.562 1 98.69 199 PHE A N 1
ATOM 1604 C CA . PHE A 1 199 ? 12.328 -12.656 -17.797 1 98.69 199 PHE A CA 1
ATOM 1605 C C . PHE A 1 199 ? 13.008 -13.508 -16.734 1 98.69 199 PHE A C 1
ATOM 1607 O O . PHE A 1 199 ? 12.352 -14.016 -15.828 1 98.69 199 PHE A O 1
ATOM 1614 N N . GLN A 1 200 ? 14.266 -13.672 -16.891 1 97.81 200 GLN A N 1
ATOM 1615 C CA . GLN A 1 200 ? 15.047 -14.523 -16 1 97.81 200 GLN A CA 1
ATOM 1616 C C . GLN A 1 200 ? 15.75 -13.695 -14.922 1 97.81 200 GLN A C 1
ATOM 1618 O O . GLN A 1 200 ? 16.422 -12.711 -15.234 1 97.81 200 GLN A O 1
ATOM 1623 N N . HIS A 1 201 ? 15.602 -14.125 -13.672 1 97.69 201 HIS A N 1
ATOM 1624 C CA . HIS A 1 201 ? 16.281 -13.484 -12.562 1 97.69 201 HIS A CA 1
ATOM 1625 C C . HIS A 1 201 ? 17.797 -13.492 -12.766 1 97.69 201 HIS A C 1
ATOM 1627 O O . HIS A 1 201 ? 18.375 -14.531 -13.078 1 97.69 201 HIS A O 1
ATOM 1633 N N . ILE A 1 202 ? 18.453 -12.344 -12.484 1 96.12 202 ILE A N 1
ATOM 1634 C CA . ILE A 1 202 ? 19.906 -12.359 -12.594 1 96.12 202 ILE A CA 1
ATOM 1635 C C . ILE A 1 202 ? 20.516 -11.68 -11.375 1 96.12 202 ILE A C 1
ATOM 1637 O O . ILE A 1 202 ? 21.75 -11.648 -11.227 1 96.12 202 ILE A O 1
ATOM 1641 N N . GLY A 1 203 ? 19.703 -11.062 -10.523 1 95.69 203 GLY A N 1
ATOM 1642 C CA . GLY A 1 203 ? 20.219 -10.469 -9.305 1 95.69 203 GLY A CA 1
ATOM 1643 C C . GLY A 1 203 ? 19.266 -9.469 -8.672 1 95.69 203 GLY A C 1
ATOM 1644 O O . GLY A 1 203 ? 18.141 -9.297 -9.141 1 95.69 203 GLY A O 1
ATOM 1645 N N . ASN A 1 204 ? 19.703 -8.922 -7.562 1 97.25 204 ASN A N 1
ATOM 1646 C CA . ASN A 1 204 ? 18.953 -7.91 -6.824 1 97.25 204 ASN A CA 1
ATOM 1647 C C . ASN A 1 204 ? 19.734 -6.613 -6.688 1 97.25 204 ASN A C 1
ATOM 1649 O O . ASN A 1 204 ? 20.969 -6.637 -6.539 1 97.25 204 ASN A O 1
ATOM 1653 N N . ILE A 1 205 ? 19.062 -5.547 -6.785 1 98.5 205 ILE A N 1
ATOM 1654 C CA . ILE A 1 205 ? 19.656 -4.238 -6.574 1 98.5 205 ILE A CA 1
ATOM 1655 C C . ILE A 1 205 ? 19.078 -3.596 -5.312 1 98.5 205 ILE A C 1
ATOM 1657 O O . ILE A 1 205 ? 17.859 -3.486 -5.168 1 98.5 205 ILE A O 1
ATOM 1661 N N . ASP A 1 206 ? 19.953 -3.225 -4.391 1 98.31 206 ASP A N 1
ATOM 1662 C CA . ASP A 1 206 ? 19.547 -2.598 -3.141 1 98.31 206 ASP A CA 1
ATOM 1663 C C . ASP A 1 206 ? 19.391 -1.087 -3.309 1 98.31 206 ASP A C 1
ATOM 1665 O O . ASP A 1 206 ? 19.844 -0.517 -4.297 1 98.31 206 ASP A O 1
ATOM 1669 N N . PHE A 1 207 ? 18.719 -0.456 -2.414 1 98.19 207 PHE A N 1
ATOM 1670 C CA . PHE A 1 207 ? 18.719 0.999 -2.307 1 98.19 207 PHE A CA 1
ATOM 1671 C C . PHE A 1 207 ? 20.094 1.512 -1.924 1 98.19 207 PHE A C 1
ATOM 1673 O O . PHE A 1 207 ? 20.828 0.851 -1.183 1 98.19 207 PHE A O 1
ATOM 1680 N N . PRO A 1 208 ? 20.422 2.738 -2.473 1 97.38 208 PRO A N 1
ATOM 1681 C CA . PRO A 1 208 ? 21.562 3.393 -1.845 1 97.38 208 PRO A CA 1
ATOM 1682 C C . PRO A 1 208 ? 21.375 3.611 -0.346 1 97.38 208 PRO A C 1
ATOM 1684 O O . PRO A 1 208 ? 20.281 3.967 0.095 1 97.38 208 PRO A O 1
ATOM 1687 N N . ARG A 1 209 ? 22.406 3.371 0.424 1 95 209 ARG A N 1
ATOM 1688 C CA . ARG A 1 209 ? 22.328 3.473 1.878 1 95 209 ARG A CA 1
ATOM 1689 C C . ARG A 1 209 ? 23.484 4.285 2.434 1 95 209 ARG A C 1
ATOM 1691 O O . ARG A 1 209 ? 24.578 4.305 1.851 1 95 209 ARG A O 1
ATOM 1698 N N . SER A 1 210 ? 23.203 4.941 3.533 1 91.69 210 SER A N 1
ATOM 1699 C CA . SER A 1 210 ? 24.25 5.645 4.277 1 91.69 210 SER A CA 1
ATOM 1700 C C . SER A 1 210 ? 25.141 4.668 5.039 1 91.69 210 SER A C 1
ATOM 1702 O O . SER A 1 210 ? 24.906 3.459 5.02 1 91.69 210 SER A O 1
ATOM 1704 N N . PHE A 1 211 ? 26.141 5.234 5.727 1 90.81 211 PHE A N 1
ATOM 1705 C CA . PHE A 1 211 ? 27.109 4.43 6.461 1 90.81 211 PHE A CA 1
ATOM 1706 C C . PHE A 1 211 ? 26.422 3.652 7.582 1 90.81 211 PHE A C 1
ATOM 1708 O O . PHE A 1 211 ? 26.828 2.535 7.906 1 90.81 211 PHE A O 1
ATOM 1715 N N . ASN A 1 212 ? 25.359 4.203 8.078 1 89.19 212 ASN A N 1
ATOM 1716 C CA . ASN A 1 212 ? 24.656 3.549 9.172 1 89.19 212 ASN A CA 1
ATOM 1717 C C . ASN A 1 212 ? 23.625 2.551 8.648 1 89.19 212 ASN A C 1
ATOM 1719 O O . ASN A 1 212 ? 22.859 1.97 9.43 1 89.19 212 ASN A O 1
ATOM 1723 N N . GLY A 1 213 ? 23.531 2.375 7.309 1 90.94 213 GLY A N 1
ATOM 1724 C CA . GLY A 1 213 ? 22.672 1.354 6.727 1 90.94 213 GLY A CA 1
ATOM 1725 C C . GLY A 1 213 ? 21.281 1.869 6.363 1 90.94 213 GLY A C 1
ATOM 1726 O O . GLY A 1 213 ? 20.453 1.124 5.832 1 90.94 213 GLY A O 1
ATOM 1727 N N . GLU A 1 214 ? 21.078 3.107 6.59 1 90.56 214 GLU A N 1
ATOM 1728 C CA . GLU A 1 214 ? 19.766 3.684 6.289 1 90.56 214 GLU A CA 1
ATOM 1729 C C . GLU A 1 214 ? 19.656 4.035 4.809 1 90.56 214 GLU A C 1
ATOM 1731 O O . GLU A 1 214 ? 20.625 4.484 4.191 1 90.56 214 GLU A O 1
ATOM 1736 N N . ILE A 1 215 ? 18.5 3.805 4.281 1 94.12 215 ILE A N 1
ATOM 1737 C CA . ILE A 1 215 ? 18.25 4.16 2.889 1 94.12 215 ILE A CA 1
ATOM 1738 C C . ILE A 1 215 ? 18.469 5.656 2.688 1 94.12 215 ILE A C 1
ATOM 1740 O O . ILE A 1 215 ? 17.969 6.477 3.455 1 94.12 215 ILE A O 1
ATOM 1744 N N . SER A 1 216 ? 19.25 6.023 1.702 1 95.38 216 SER A N 1
ATOM 1745 C CA . SER A 1 216 ? 19.625 7.418 1.481 1 95.38 216 SER A CA 1
ATOM 1746 C C . SER A 1 216 ? 19.062 7.941 0.167 1 95.38 216 SER A C 1
ATOM 1748 O O . SER A 1 216 ? 19.203 9.125 -0.154 1 95.38 216 SER A O 1
ATOM 1750 N N . ALA A 1 217 ? 18.438 7.047 -0.576 1 97.62 217 ALA A N 1
ATOM 1751 C CA . ALA A 1 217 ? 17.812 7.434 -1.835 1 97.62 217 ALA A CA 1
ATOM 1752 C C . ALA A 1 217 ? 16.609 6.543 -2.143 1 97.62 217 ALA A C 1
ATOM 1754 O O . ALA A 1 217 ? 16.547 5.398 -1.688 1 97.62 217 ALA A O 1
ATOM 1755 N N . VAL A 1 218 ? 15.727 7.094 -2.848 1 98.44 218 VAL A N 1
ATOM 1756 C CA . VAL A 1 218 ? 14.516 6.367 -3.227 1 98.44 218 VAL A CA 1
ATOM 1757 C C . VAL A 1 218 ? 14.531 6.082 -4.727 1 98.44 218 VAL A C 1
ATOM 1759 O O . VAL A 1 218 ? 15.43 6.535 -5.441 1 98.44 218 VAL A O 1
ATOM 1762 N N . ILE A 1 219 ? 13.617 5.246 -5.199 1 98.88 219 ILE A N 1
ATOM 1763 C CA . ILE A 1 219 ? 13.523 4.949 -6.625 1 98.88 219 ILE A CA 1
ATOM 1764 C C . ILE A 1 219 ? 13.297 6.242 -7.41 1 98.88 219 ILE A C 1
ATOM 1766 O O . ILE A 1 219 ? 12.469 7.07 -7.023 1 98.88 219 ILE A O 1
ATOM 1770 N N . HIS A 1 220 ? 14.07 6.449 -8.414 1 98.88 220 HIS A N 1
ATOM 1771 C CA . HIS A 1 220 ? 13.883 7.629 -9.258 1 98.88 220 HIS A CA 1
ATOM 1772 C C . HIS A 1 220 ? 12.5 7.641 -9.891 1 98.88 220 HIS A C 1
ATOM 1774 O O . HIS A 1 220 ? 11.992 6.598 -10.312 1 98.88 220 HIS A O 1
ATOM 1780 N N . PRO A 1 221 ? 11.875 8.852 -10.039 1 98 221 PRO A N 1
ATOM 1781 C CA . PRO A 1 221 ? 10.539 8.93 -10.625 1 98 221 PRO A CA 1
ATOM 1782 C C . PRO A 1 221 ? 10.477 8.32 -12.023 1 98 221 PRO A C 1
ATOM 1784 O O . PRO A 1 221 ? 9.445 7.75 -12.406 1 98 221 PRO A O 1
ATOM 1787 N N . SER A 1 222 ? 11.492 8.383 -12.781 1 98.38 222 SER A N 1
ATOM 1788 C CA . SER A 1 222 ? 11.484 7.871 -14.141 1 98.38 222 SER A CA 1
ATOM 1789 C C . SER A 1 222 ? 11.531 6.348 -14.164 1 98.38 222 SER A C 1
ATOM 1791 O O . SER A 1 222 ? 11.188 5.719 -15.164 1 98.38 222 SER A O 1
ATOM 1793 N N . LEU A 1 223 ? 12.023 5.754 -13.086 1 98.81 223 LEU A N 1
ATOM 1794 C CA . LEU A 1 223 ? 12.109 4.301 -12.984 1 98.81 223 LEU A CA 1
ATOM 1795 C C . LEU A 1 223 ? 10.891 3.736 -12.266 1 98.81 223 LEU A C 1
ATOM 1797 O O . LEU A 1 223 ? 10.461 2.615 -12.547 1 98.81 223 LEU A O 1
ATOM 1801 N N . GLN A 1 224 ? 10.32 4.5 -11.344 1 98.81 224 GLN A N 1
ATOM 1802 C CA . GLN A 1 224 ? 9.148 4.082 -10.586 1 98.81 224 GLN A CA 1
ATOM 1803 C C . GLN A 1 224 ? 8.047 3.572 -11.508 1 98.81 224 GLN A C 1
ATOM 1805 O O . GLN A 1 224 ? 7.668 4.25 -12.461 1 98.81 224 GLN A O 1
ATOM 1810 N N . ASP A 1 225 ? 7.551 2.387 -11.273 1 98.31 225 ASP A N 1
ATOM 1811 C CA . ASP A 1 225 ? 6.402 1.782 -11.945 1 98.31 225 ASP A CA 1
ATOM 1812 C C . ASP A 1 225 ? 6.766 1.331 -13.359 1 98.31 225 ASP A C 1
ATOM 1814 O O . ASP A 1 225 ? 5.891 1.177 -14.211 1 98.31 225 ASP A O 1
ATOM 1818 N N . GLN A 1 226 ? 8.055 1.159 -13.664 1 98.62 226 GLN A N 1
ATOM 1819 C CA . GLN A 1 226 ? 8.484 0.767 -15 1 98.62 226 GLN A CA 1
ATOM 1820 C C . GLN A 1 226 ? 8.898 -0.702 -15.039 1 98.62 226 GLN A C 1
ATOM 1822 O O . GLN A 1 226 ? 9.852 -1.067 -15.734 1 98.62 226 GLN A O 1
ATOM 1827 N N . ASP A 1 227 ? 8.234 -1.49 -14.289 1 98.81 227 ASP A N 1
ATOM 1828 C CA . ASP A 1 227 ? 8.547 -2.916 -14.273 1 98.81 227 ASP A CA 1
ATOM 1829 C C . ASP A 1 227 ? 8.555 -3.488 -15.695 1 98.81 227 ASP A C 1
ATOM 1831 O O . ASP A 1 227 ? 7.695 -3.148 -16.516 1 98.81 227 ASP A O 1
ATOM 1835 N N . PHE A 1 228 ? 9.508 -4.359 -16.016 1 98.69 228 PHE A N 1
ATOM 1836 C CA . PHE A 1 228 ? 9.695 -5.117 -17.25 1 98.69 228 PHE A CA 1
ATOM 1837 C C . PHE A 1 228 ? 10.195 -4.215 -18.359 1 98.69 228 PHE A C 1
ATOM 1839 O O . PHE A 1 228 ? 10.414 -4.672 -19.484 1 98.69 228 PHE A O 1
ATOM 1846 N N . SER A 1 229 ? 10.367 -2.896 -18.109 1 98.62 229 SER A N 1
ATOM 1847 C CA . SER A 1 229 ? 10.992 -2.002 -19.078 1 98.62 229 SER A CA 1
ATOM 1848 C C . SER A 1 229 ? 12.5 -1.938 -18.891 1 98.62 229 SER A C 1
ATOM 1850 O O . SER A 1 229 ? 12.992 -2.045 -17.766 1 98.62 229 SER A O 1
ATOM 1852 N N . PRO A 1 230 ? 13.188 -1.768 -19.953 1 98.69 230 PRO A N 1
ATOM 1853 C CA . PRO A 1 230 ? 14.648 -1.806 -19.844 1 98.69 230 PRO A CA 1
ATOM 1854 C C . PRO A 1 230 ? 15.211 -0.633 -19.047 1 98.69 230 PRO A C 1
ATOM 1856 O O . PRO A 1 230 ? 14.703 0.487 -19.141 1 98.69 230 PRO A O 1
ATOM 1859 N N . LEU A 1 231 ? 16.172 -0.878 -18.266 1 98.88 231 LEU A N 1
ATOM 1860 C CA . LEU A 1 231 ? 17.031 0.081 -17.578 1 98.88 231 LEU A CA 1
ATOM 1861 C C . LEU A 1 231 ? 18.469 -0.019 -18.078 1 98.88 231 LEU A C 1
ATOM 1863 O O . LEU A 1 231 ? 19.141 -1.029 -17.844 1 98.88 231 LEU A O 1
ATOM 1867 N N . HIS A 1 232 ? 18.922 1.017 -18.797 1 98.81 232 HIS A N 1
ATOM 1868 C CA . HIS A 1 232 ? 20.25 1.013 -19.375 1 98.81 232 HIS A CA 1
ATOM 1869 C C . HIS A 1 232 ? 21.266 1.658 -18.438 1 98.81 232 HIS A C 1
ATOM 1871 O O . HIS A 1 232 ? 20.906 2.52 -17.625 1 98.81 232 HIS A O 1
ATOM 1877 N N . PRO A 1 233 ? 22.547 1.183 -18.609 1 98.5 233 PRO A N 1
ATOM 1878 C CA . PRO A 1 233 ? 23.594 1.899 -17.875 1 98.5 233 PRO A CA 1
ATOM 1879 C C . PRO A 1 233 ? 23.547 3.41 -18.094 1 98.5 233 PRO A C 1
ATOM 1881 O O . PRO A 1 233 ? 23.391 3.867 -19.219 1 98.5 233 PRO A O 1
ATOM 1884 N N . GLY A 1 234 ? 23.547 4.152 -16.906 1 98.62 234 GLY A N 1
ATOM 1885 C CA . GLY A 1 234 ? 23.531 5.602 -17.016 1 98.62 234 GLY A CA 1
ATOM 1886 C C . GLY A 1 234 ? 22.141 6.191 -16.828 1 98.62 234 GLY A C 1
ATOM 1887 O O . GLY A 1 234 ? 22 7.379 -16.516 1 98.62 234 GLY A O 1
ATOM 1888 N N . ASP A 1 235 ? 21.078 5.363 -17.047 1 98.81 235 ASP A N 1
ATOM 1889 C CA . ASP A 1 235 ? 19.719 5.832 -16.797 1 98.81 235 ASP A CA 1
ATOM 1890 C C . ASP A 1 235 ? 19.516 6.191 -15.328 1 98.81 235 ASP A C 1
ATOM 1892 O O . ASP A 1 235 ? 20.156 5.613 -14.453 1 98.81 235 ASP A O 1
ATOM 1896 N N . PRO A 1 236 ? 18.672 7.148 -15 1 98.88 236 PRO A N 1
ATOM 1897 C CA . PRO A 1 236 ? 18.344 7.422 -13.602 1 98.88 236 PRO A CA 1
ATOM 1898 C C . PRO A 1 236 ? 17.719 6.223 -12.891 1 98.88 236 PRO A C 1
ATOM 1900 O O . PRO A 1 236 ? 16.75 5.645 -13.383 1 98.88 236 PRO A O 1
ATOM 1903 N N . ALA A 1 237 ? 18.281 5.848 -11.781 1 98.88 237 ALA A N 1
ATOM 1904 C CA . ALA A 1 237 ? 17.781 4.699 -11.031 1 98.88 237 ALA A CA 1
ATOM 1905 C C . ALA A 1 237 ? 17.25 5.129 -9.664 1 98.88 237 ALA A C 1
ATOM 1907 O O . ALA A 1 237 ? 16.188 4.672 -9.234 1 98.88 237 ALA A O 1
ATOM 1908 N N . PHE A 1 238 ? 17.953 6.02 -9.047 1 98.88 238 PHE A N 1
ATOM 1909 C CA . PHE A 1 238 ? 17.594 6.457 -7.703 1 98.88 238 PHE A CA 1
ATOM 1910 C C . PHE A 1 238 ? 17.641 7.977 -7.602 1 98.88 238 PHE A C 1
ATOM 1912 O O . PHE A 1 238 ? 18.234 8.648 -8.453 1 98.88 238 PHE A O 1
ATOM 1919 N N . LEU A 1 239 ? 16.953 8.508 -6.699 1 98.56 239 LEU A N 1
ATOM 1920 C CA . LEU A 1 239 ? 16.938 9.922 -6.344 1 98.56 239 LEU A CA 1
ATOM 1921 C C . LEU A 1 239 ? 17.234 10.117 -4.863 1 98.56 239 LEU A C 1
ATOM 1923 O O . LEU A 1 239 ? 16.484 9.633 -4.008 1 98.56 239 LEU A O 1
ATOM 1927 N N . SER A 1 240 ? 18.312 10.789 -4.562 1 96.88 240 SER A N 1
ATOM 1928 C CA . SER A 1 240 ? 18.672 11.016 -3.166 1 96.88 240 SER A CA 1
ATOM 1929 C C . SER A 1 240 ? 17.734 12.016 -2.51 1 96.88 240 SER A C 1
ATOM 1931 O O . SER A 1 240 ? 16.984 12.727 -3.195 1 96.88 240 SER A O 1
ATOM 1933 N N . LEU A 1 241 ? 17.766 12.094 -1.213 1 92.12 241 LEU A N 1
ATOM 1934 C CA . LEU A 1 241 ? 16.891 12.992 -0.469 1 92.12 241 LEU A CA 1
ATOM 1935 C C . LEU A 1 241 ? 17.266 14.445 -0.705 1 92.12 241 LEU A C 1
ATOM 1937 O O . LEU A 1 241 ? 16.469 15.352 -0.464 1 92.12 241 LEU A O 1
ATOM 1941 N N . ASP A 1 242 ? 18.484 14.695 -1.113 1 91.94 242 ASP A N 1
ATOM 1942 C CA . ASP A 1 242 ? 18.906 16.047 -1.487 1 91.94 242 ASP A CA 1
ATOM 1943 C C . ASP A 1 242 ? 18.656 16.297 -2.971 1 91.94 242 ASP A C 1
ATOM 1945 O O . ASP A 1 242 ? 19.219 17.234 -3.547 1 91.94 242 ASP A O 1
ATOM 1949 N N . LYS A 1 243 ? 17.938 15.359 -3.65 1 92.31 243 LYS A N 1
ATOM 1950 C CA . LYS A 1 243 ? 17.391 15.539 -4.992 1 92.31 243 LYS A CA 1
ATOM 1951 C C . LYS A 1 243 ? 18.469 15.336 -6.055 1 92.31 243 LYS A C 1
ATOM 1953 O O . LYS A 1 243 ? 18.438 15.977 -7.109 1 92.31 243 LYS A O 1
ATOM 1958 N N . LYS A 1 244 ? 19.391 14.57 -5.711 1 96.81 244 LYS A N 1
ATOM 1959 C CA . LYS A 1 244 ? 20.406 14.211 -6.707 1 96.81 244 LYS A CA 1
ATOM 1960 C C . LYS A 1 244 ? 20.078 12.875 -7.367 1 96.81 244 LYS A C 1
ATOM 1962 O O . LYS A 1 244 ? 19.797 11.891 -6.68 1 96.81 244 LYS A O 1
ATOM 1967 N N . THR A 1 245 ? 20.188 12.859 -8.625 1 98.5 245 THR A N 1
ATOM 1968 C CA . THR A 1 245 ? 19.953 11.641 -9.398 1 98.5 245 THR A CA 1
ATOM 1969 C C . THR A 1 245 ? 21.156 10.711 -9.297 1 98.5 245 THR A C 1
ATOM 1971 O O . THR A 1 245 ? 22.297 11.148 -9.43 1 98.5 245 THR A O 1
ATOM 1974 N N . ILE A 1 246 ? 20.906 9.477 -9 1 98.62 246 ILE A N 1
ATOM 1975 C CA . ILE A 1 246 ? 21.906 8.422 -9.008 1 98.62 246 ILE A CA 1
ATOM 1976 C C . ILE A 1 246 ? 21.641 7.465 -10.172 1 98.62 246 ILE A C 1
ATOM 1978 O O . ILE A 1 246 ? 20.625 6.754 -10.18 1 98.62 246 ILE A O 1
ATOM 1982 N N . PRO A 1 247 ? 22.516 7.418 -11.133 1 98.75 247 PRO A N 1
ATOM 1983 C CA . PRO A 1 247 ? 22.297 6.578 -12.312 1 98.75 247 PRO A CA 1
ATOM 1984 C C . PRO A 1 247 ? 22.531 5.094 -12.023 1 98.75 247 PRO A C 1
ATOM 1986 O O . PRO A 1 247 ? 23.219 4.746 -11.062 1 98.75 247 PRO A O 1
ATOM 1989 N N . TYR A 1 248 ? 21.859 4.242 -12.82 1 98.75 248 TYR A N 1
ATOM 1990 C CA . TYR A 1 248 ? 22.172 2.818 -12.812 1 98.75 248 TYR A CA 1
ATOM 1991 C C . TYR A 1 248 ? 23.594 2.572 -13.266 1 98.75 248 TYR A C 1
ATOM 1993 O O . TYR A 1 248 ? 24 3.008 -14.344 1 98.75 248 TYR A O 1
ATOM 2001 N N . ASP A 1 249 ? 24.359 1.859 -12.461 1 97.38 249 ASP A N 1
ATOM 2002 C CA . ASP A 1 249 ? 25.797 1.76 -12.727 1 97.38 249 ASP A CA 1
ATOM 2003 C C . ASP A 1 249 ? 26.172 0.35 -13.172 1 97.38 249 ASP A C 1
ATOM 2005 O O . ASP A 1 249 ? 27.344 -0.033 -13.109 1 97.38 249 ASP A O 1
ATOM 2009 N N . GLY A 1 250 ? 25.219 -0.441 -13.562 1 96.62 250 GLY A N 1
ATOM 2010 C CA . GLY A 1 250 ? 25.531 -1.756 -14.094 1 96.62 250 GLY A CA 1
ATOM 2011 C C . GLY A 1 250 ? 26.203 -1.7 -15.453 1 96.62 250 GLY A C 1
ATOM 2012 O O . GLY A 1 250 ? 26.219 -0.651 -16.109 1 96.62 250 GLY A O 1
ATOM 2013 N N . GLN A 1 251 ? 26.766 -2.783 -15.883 1 96.62 251 GLN A N 1
ATOM 2014 C CA . GLN A 1 251 ? 27.516 -2.854 -17.125 1 96.62 251 GLN A CA 1
ATOM 2015 C C . GLN A 1 251 ? 26.594 -3.115 -18.312 1 96.62 251 GLN A C 1
ATOM 2017 O O . GLN A 1 251 ? 26.891 -2.738 -19.453 1 96.62 251 GLN A O 1
ATOM 2022 N N . HIS A 1 252 ? 25.516 -3.682 -18.094 1 97.38 252 HIS A N 1
ATOM 2023 C CA . HIS A 1 252 ? 24.578 -4.047 -19.156 1 97.38 252 HIS A CA 1
ATOM 2024 C C . HIS A 1 252 ? 23.141 -3.652 -18.781 1 97.38 252 HIS A C 1
ATOM 2026 O O . HIS A 1 252 ? 22.844 -3.434 -17.609 1 97.38 252 HIS A O 1
ATOM 2032 N N . ALA A 1 253 ? 22.359 -3.561 -19.812 1 98.38 253 ALA A N 1
ATOM 2033 C CA . ALA A 1 253 ? 20.938 -3.281 -19.578 1 98.38 253 ALA A CA 1
ATOM 2034 C C . ALA A 1 253 ? 20.266 -4.434 -18.844 1 98.38 253 ALA A C 1
ATOM 2036 O O . ALA A 1 253 ? 20.625 -5.602 -19.047 1 98.38 253 ALA A O 1
ATOM 2037 N N . ILE A 1 254 ? 19.359 -4.109 -18.031 1 98.75 254 ILE A N 1
ATOM 2038 C CA . ILE A 1 254 ? 18.547 -5.098 -17.328 1 98.75 254 ILE A CA 1
ATOM 2039 C C . ILE A 1 254 ? 17.078 -4.746 -17.469 1 98.75 254 ILE A C 1
ATOM 2041 O O . ILE A 1 254 ? 16.734 -3.693 -18.016 1 98.75 254 ILE A O 1
ATOM 2045 N N . TYR A 1 255 ? 16.25 -5.629 -17.094 1 98.81 255 TYR A N 1
ATOM 2046 C CA . TYR A 1 255 ? 14.805 -5.41 -16.984 1 98.81 255 TYR A CA 1
ATOM 2047 C C . TYR A 1 255 ? 14.352 -5.488 -15.539 1 98.81 255 TYR A C 1
ATOM 2049 O O . TYR A 1 255 ? 14.109 -6.582 -15.016 1 98.81 255 TYR A O 1
ATOM 2057 N N . PRO A 1 256 ? 14.219 -4.301 -14.859 1 98.88 256 PRO A N 1
ATOM 2058 C CA . PRO A 1 256 ? 13.836 -4.312 -13.445 1 98.88 256 PRO A CA 1
ATOM 2059 C C . PRO A 1 256 ? 12.406 -4.805 -13.227 1 98.88 256 PRO A C 1
ATOM 2061 O O . PRO A 1 256 ? 11.516 -4.492 -14.016 1 98.88 256 PRO A O 1
ATOM 2064 N N . ILE A 1 257 ? 12.227 -5.566 -12.219 1 98.75 257 ILE A N 1
ATOM 2065 C CA . ILE A 1 257 ? 10.906 -6.012 -11.789 1 98.75 257 ILE A CA 1
ATOM 2066 C C . ILE A 1 257 ? 10.789 -5.891 -10.273 1 98.75 257 ILE A C 1
ATOM 2068 O O . ILE A 1 257 ? 11.789 -5.695 -9.586 1 98.75 257 ILE A O 1
ATOM 2072 N N . PHE A 1 258 ? 9.508 -5.918 -9.773 1 98.75 258 PHE A N 1
ATOM 2073 C CA . PHE A 1 258 ? 9.266 -5.684 -8.359 1 98.75 258 PHE A CA 1
ATOM 2074 C C . PHE A 1 258 ? 9.875 -4.363 -7.91 1 98.75 258 PHE A C 1
ATOM 2076 O O . PHE A 1 258 ? 10.531 -4.301 -6.867 1 98.75 258 PHE A O 1
ATOM 2083 N N . ILE A 1 259 ? 9.805 -3.395 -8.781 1 98.88 259 ILE A N 1
ATOM 2084 C CA . ILE A 1 259 ? 10.344 -2.08 -8.445 1 98.88 259 ILE A CA 1
ATOM 2085 C C . ILE A 1 259 ? 9.594 -1.512 -7.242 1 98.88 259 ILE A C 1
ATOM 2087 O O . ILE A 1 259 ? 8.367 -1.375 -7.273 1 98.88 259 ILE A O 1
ATOM 2091 N N . ASN A 1 260 ? 10.383 -1.206 -6.191 1 98.69 260 ASN A N 1
ATOM 2092 C CA . ASN A 1 260 ? 9.844 -0.525 -5.02 1 98.69 260 ASN A CA 1
ATOM 2093 C C . ASN A 1 260 ? 8.773 -1.364 -4.328 1 98.69 260 ASN A C 1
ATOM 2095 O O . ASN A 1 260 ? 7.75 -0.835 -3.883 1 98.69 260 ASN A O 1
ATOM 2099 N N . GLU A 1 261 ? 8.953 -2.668 -4.281 1 98.38 261 GLU A N 1
ATOM 2100 C CA . GLU A 1 261 ? 8.047 -3.588 -3.598 1 98.38 261 GLU A CA 1
ATOM 2101 C C . GLU A 1 261 ? 8.172 -3.453 -2.082 1 98.38 261 GLU A C 1
ATOM 2103 O O . GLU A 1 261 ? 9.266 -3.592 -1.527 1 98.38 261 GLU A O 1
ATOM 2108 N N . ALA A 1 262 ? 7.07 -3.238 -1.434 1 97 262 ALA A N 1
ATOM 2109 C CA . ALA A 1 262 ? 7.023 -2.984 0.004 1 97 262 ALA A CA 1
ATOM 2110 C C . ALA A 1 262 ? 7.707 -4.109 0.78 1 97 262 ALA A C 1
ATOM 2112 O O . ALA A 1 262 ? 8.484 -3.852 1.7 1 97 262 ALA A O 1
ATOM 2113 N N . ALA A 1 263 ? 7.457 -5.328 0.384 1 95.38 263 ALA A N 1
ATOM 2114 C CA . ALA A 1 263 ? 7.91 -6.5 1.128 1 95.38 263 ALA A CA 1
ATOM 2115 C C . ALA A 1 263 ? 9.414 -6.691 0.985 1 95.38 263 ALA A C 1
ATOM 2117 O O . ALA A 1 263 ? 10.016 -7.508 1.689 1 95.38 263 ALA A O 1
ATOM 2118 N N . TYR A 1 264 ? 10.062 -5.93 0.118 1 96.69 264 TYR A N 1
ATOM 2119 C CA . TYR A 1 264 ? 11.445 -6.234 -0.209 1 96.69 264 TYR A CA 1
ATOM 2120 C C . TYR A 1 264 ? 12.391 -5.219 0.424 1 96.69 264 TYR A C 1
ATOM 2122 O O . TYR A 1 264 ? 13.617 -5.391 0.385 1 96.69 264 TYR A O 1
ATOM 2130 N N . TYR A 1 265 ? 11.844 -4.176 1.109 1 95.31 265 TYR A N 1
ATOM 2131 C CA . TYR A 1 265 ? 12.68 -3.232 1.846 1 95.31 265 TYR A CA 1
ATOM 2132 C C . TYR A 1 265 ? 13.531 -3.951 2.887 1 95.31 265 TYR A C 1
ATOM 2134 O O . TYR A 1 265 ? 14.734 -3.719 2.98 1 95.31 265 TYR A O 1
ATOM 2142 N N . GLU A 1 266 ? 12.891 -4.887 3.609 1 92.69 266 GLU A N 1
ATOM 2143 C CA . GLU A 1 266 ? 13.594 -5.598 4.672 1 92.69 266 GLU A CA 1
ATOM 2144 C C . GLU A 1 266 ? 14.586 -6.605 4.094 1 92.69 266 GLU A C 1
ATOM 2146 O O . GLU A 1 266 ? 15.445 -7.121 4.816 1 92.69 266 GLU A O 1
ATOM 2151 N N . LYS A 1 267 ? 14.469 -6.891 2.824 1 94.75 267 LYS A N 1
ATOM 2152 C CA . LYS A 1 267 ? 15.359 -7.828 2.146 1 94.75 267 LYS A CA 1
ATOM 2153 C C . LYS A 1 267 ? 16.453 -7.094 1.389 1 94.75 267 LYS A C 1
ATOM 2155 O O . LYS A 1 267 ? 17.25 -7.715 0.684 1 94.75 267 LYS A O 1
ATOM 2160 N N . LYS A 1 268 ? 16.469 -5.754 1.486 1 96.81 268 LYS A N 1
ATOM 2161 C CA . LYS A 1 268 ? 17.453 -4.898 0.829 1 96.81 268 LYS A CA 1
ATOM 2162 C C . LYS A 1 268 ? 17.375 -5.027 -0.689 1 96.81 268 LYS A C 1
ATOM 2164 O O . LYS A 1 268 ? 18.391 -5.219 -1.36 1 96.81 268 LYS A O 1
ATOM 2169 N N . ILE A 1 269 ? 16.188 -4.965 -1.168 1 98.25 269 ILE A N 1
ATOM 2170 C CA . ILE A 1 269 ? 15.93 -5.043 -2.602 1 98.25 269 ILE A CA 1
ATOM 2171 C C . ILE A 1 269 ? 15.078 -3.854 -3.037 1 98.25 269 ILE A C 1
ATOM 2173 O O . ILE A 1 269 ? 13.891 -3.771 -2.695 1 98.25 269 ILE A O 1
ATOM 2177 N N . ALA A 1 270 ? 15.727 -2.945 -3.746 1 98.81 270 ALA A N 1
ATOM 2178 C CA . ALA A 1 270 ? 14.977 -1.857 -4.367 1 98.81 270 ALA A CA 1
ATOM 2179 C C . ALA A 1 270 ? 14.211 -2.35 -5.594 1 98.81 270 ALA A C 1
ATOM 2181 O O . ALA A 1 270 ? 13.062 -1.951 -5.82 1 98.81 270 ALA A O 1
ATOM 2182 N N . PHE A 1 271 ? 14.867 -3.146 -6.359 1 98.88 271 PHE A N 1
ATOM 2183 C CA . PHE A 1 271 ? 14.258 -3.873 -7.465 1 98.88 271 PHE A CA 1
ATOM 2184 C C . PHE A 1 271 ? 15.094 -5.086 -7.848 1 98.88 271 PHE A C 1
ATOM 2186 O O . PHE A 1 271 ? 16.266 -5.188 -7.461 1 98.88 271 PHE A O 1
ATOM 2193 N N . ILE A 1 272 ? 14.453 -6.051 -8.492 1 98.5 272 ILE A N 1
ATOM 2194 C CA . ILE A 1 272 ? 15.102 -7.258 -8.984 1 98.5 272 ILE A CA 1
ATOM 2195 C C . ILE A 1 272 ? 15.57 -7.043 -10.422 1 98.5 272 ILE A C 1
ATOM 2197 O O . ILE A 1 272 ? 14.844 -6.461 -11.234 1 98.5 272 ILE A O 1
ATOM 2201 N N . ALA A 1 273 ? 16.781 -7.434 -10.727 1 98.38 273 ALA A N 1
ATOM 2202 C CA . ALA A 1 273 ? 17.312 -7.391 -12.086 1 98.38 273 ALA A CA 1
ATOM 2203 C C . ALA A 1 273 ? 16.969 -8.672 -12.844 1 98.38 273 ALA A C 1
ATOM 2205 O O . ALA A 1 273 ? 17.141 -9.773 -12.312 1 98.38 273 ALA A O 1
ATOM 2206 N N . SER A 1 274 ? 16.484 -8.539 -14.031 1 98.25 274 SER A N 1
ATOM 2207 C CA . SER A 1 274 ? 16.203 -9.695 -14.875 1 98.25 274 SER A CA 1
ATOM 2208 C C . SER A 1 274 ? 16.703 -9.477 -16.297 1 98.25 274 SER A C 1
ATOM 2210 O O . SER A 1 274 ? 17.047 -8.352 -16.672 1 98.25 274 SER A O 1
ATOM 2212 N N . GLN A 1 275 ? 16.859 -10.516 -17.016 1 98 275 GLN A N 1
ATOM 2213 C CA . GLN A 1 275 ? 17.172 -10.492 -18.438 1 98 275 GLN A CA 1
ATOM 2214 C C . GLN A 1 275 ? 16.031 -11.086 -19.266 1 98 275 GLN A C 1
ATOM 2216 O O . GLN A 1 275 ? 15.406 -12.07 -18.844 1 98 275 GLN A O 1
ATOM 2221 N N . LYS A 1 276 ? 15.758 -10.484 -20.359 1 98.25 276 LYS A N 1
ATOM 2222 C CA . LYS A 1 276 ? 14.727 -10.984 -21.281 1 98.25 276 LYS A CA 1
ATOM 2223 C C . LYS A 1 276 ? 15.281 -12.07 -22.203 1 98.25 276 LYS A C 1
ATOM 2225 O O . LYS A 1 276 ? 16.266 -11.844 -22.891 1 98.25 276 LYS A O 1
ATOM 2230 N N . ILE A 1 277 ? 14.656 -13.242 -22.203 1 97.56 277 ILE A N 1
ATOM 2231 C CA . ILE A 1 277 ? 15.102 -14.367 -23.016 1 97.56 277 ILE A CA 1
ATOM 2232 C C . ILE A 1 277 ? 13.945 -14.875 -23.875 1 97.56 277 ILE A C 1
ATOM 2234 O O . ILE A 1 277 ? 12.805 -14.953 -23.406 1 97.56 277 ILE A O 1
ATOM 2238 N N . HIS A 1 278 ? 14.297 -15.188 -25.094 1 98.62 278 HIS A N 1
ATOM 2239 C CA . HIS A 1 278 ? 13.328 -15.797 -26 1 98.62 278 HIS A CA 1
ATOM 2240 C C . HIS A 1 278 ? 13.398 -17.312 -25.938 1 98.62 278 HIS A C 1
ATOM 2242 O O . HIS A 1 278 ? 14.477 -17.906 -26.094 1 98.62 278 HIS A O 1
ATOM 2248 N N . VAL A 1 279 ? 12.273 -17.953 -25.703 1 98.44 279 VAL A N 1
ATOM 2249 C CA . VAL A 1 279 ? 12.305 -19.391 -25.531 1 98.44 279 VAL A CA 1
ATOM 2250 C C . VAL A 1 279 ? 11.32 -20.047 -26.5 1 98.44 279 VAL A C 1
ATOM 2252 O O . VAL A 1 279 ? 10.352 -19.422 -26.938 1 98.44 279 VAL A O 1
ATOM 2255 N N . SER A 1 280 ? 11.594 -21.266 -26.828 1 98.62 280 SER A N 1
ATOM 2256 C CA . SER A 1 280 ? 10.719 -22.125 -27.625 1 98.62 280 SER A CA 1
ATOM 2257 C C . SER A 1 280 ? 10.227 -23.312 -26.812 1 98.62 280 SER A C 1
ATOM 2259 O O . SER A 1 280 ? 11.031 -24.078 -26.281 1 98.62 280 SER A O 1
ATOM 2261 N N . VAL A 1 281 ? 8.906 -23.453 -26.734 1 98.56 281 VAL A N 1
ATOM 2262 C CA . VAL A 1 281 ? 8.289 -24.516 -25.938 1 98.56 281 VAL A CA 1
ATOM 2263 C C . VAL A 1 281 ? 7.621 -25.531 -26.859 1 98.56 281 VAL A C 1
ATOM 2265 O O . VAL A 1 281 ? 6.801 -25.172 -27.703 1 98.56 281 VAL A O 1
ATOM 2268 N N . PRO A 1 282 ? 7.992 -26.781 -26.734 1 98.31 282 PRO A N 1
ATOM 2269 C CA . PRO A 1 282 ? 7.402 -27.781 -27.625 1 98.31 282 PRO A CA 1
ATOM 2270 C C . PRO A 1 282 ? 5.93 -28.047 -27.328 1 98.31 282 PRO A C 1
ATOM 2272 O O . PRO A 1 282 ? 5.426 -27.641 -26.266 1 98.31 282 PRO A O 1
ATOM 2275 N N . ALA A 1 283 ? 5.285 -28.688 -28.266 1 98.06 283 ALA A N 1
ATOM 2276 C CA . ALA A 1 283 ? 3.891 -29.078 -28.094 1 98.06 283 ALA A CA 1
ATOM 2277 C C . ALA A 1 283 ? 3.742 -30.094 -26.969 1 98.06 283 ALA A C 1
ATOM 2279 O O . ALA A 1 283 ? 4.691 -30.797 -26.625 1 98.06 283 ALA A O 1
ATOM 2280 N N . ILE A 1 284 ? 2.508 -30.078 -26.359 1 96.31 284 ILE A N 1
ATOM 2281 C CA . ILE A 1 284 ? 2.236 -31.078 -25.344 1 96.31 284 ILE A CA 1
ATOM 2282 C C . ILE A 1 284 ? 0.863 -31.703 -25.578 1 96.31 284 ILE A C 1
ATOM 2284 O O . ILE A 1 284 ? -0.014 -31.078 -26.172 1 96.31 284 ILE A O 1
ATOM 2288 N N . GLN A 1 285 ? 0.706 -32.938 -25.188 1 90.19 285 GLN A N 1
ATOM 2289 C CA . GLN A 1 285 ? -0.553 -33.688 -25.203 1 90.19 285 GLN A CA 1
ATOM 2290 C C . GLN A 1 285 ? -0.613 -34.688 -24.062 1 90.19 285 GLN A C 1
ATOM 2292 O O . GLN A 1 285 ? 0.417 -35.219 -23.656 1 90.19 285 GLN A O 1
ATOM 2297 N N . SER A 1 286 ? -1.75 -34.812 -23.422 1 82.38 286 SER A N 1
ATOM 2298 C CA . SER A 1 286 ? -1.91 -35.781 -22.359 1 82.38 286 SER A CA 1
ATOM 2299 C C . SER A 1 286 ? -1.82 -37.219 -22.922 1 82.38 286 SER A C 1
ATOM 2301 O O . SER A 1 286 ? -2.283 -37.469 -24.031 1 82.38 286 SER A O 1
ATOM 2303 N N . CYS A 1 287 ? -0.875 -38.094 -22.453 1 66.81 287 CYS A N 1
ATOM 2304 C CA . CYS A 1 287 ? -0.785 -39.469 -22.875 1 66.81 287 CYS A CA 1
ATOM 2305 C C . CYS A 1 287 ? -1.892 -40.312 -22.234 1 66.81 287 CYS A C 1
ATOM 2307 O O . CYS A 1 287 ? -1.868 -40.562 -21.031 1 66.81 287 CYS A O 1
ATOM 2309 N N . ARG A 1 288 ? -3.193 -40.031 -22.234 1 56.59 288 ARG A N 1
ATOM 2310 C CA . ARG A 1 288 ? -4.113 -41.031 -21.703 1 56.59 288 ARG A CA 1
ATOM 2311 C C . ARG A 1 288 ? -3.727 -42.438 -22.141 1 56.59 288 ARG A C 1
ATOM 2313 O O . ARG A 1 288 ? -3.562 -42.688 -23.328 1 56.59 288 ARG A O 1
ATOM 2320 N N . LYS A 1 289 ? -2.957 -43.312 -21.25 1 52.19 289 LYS A N 1
ATOM 2321 C CA . LYS A 1 289 ? -2.9 -44.75 -21.453 1 52.19 289 LYS A CA 1
ATOM 2322 C C . LYS A 1 289 ? -4.27 -45.281 -21.844 1 52.19 289 LYS A C 1
ATOM 2324 O O . LYS A 1 289 ? -5.258 -45.062 -21.156 1 52.19 289 LYS A O 1
ATOM 2329 N N . GLN A 1 290 ? -4.559 -45.5 -23.062 1 43 290 GLN A N 1
ATOM 2330 C CA . GLN A 1 290 ? -5.66 -46.375 -23.453 1 43 290 GLN A CA 1
ATOM 2331 C C . GLN A 1 290 ? -5.766 -47.562 -22.516 1 43 290 GLN A C 1
ATOM 2333 O O . GLN A 1 290 ? -4.848 -48.375 -22.438 1 43 290 GLN A O 1
ATOM 2338 N N . GLU A 1 291 ? -6.27 -47.406 -21.328 1 39.38 291 GLU A N 1
ATOM 2339 C CA . GLU A 1 291 ? -6.734 -48.688 -20.734 1 39.38 291 GLU A CA 1
ATOM 2340 C C . GLU A 1 291 ? -7.473 -49.531 -21.766 1 39.38 291 GLU A C 1
ATOM 2342 O O . GLU A 1 291 ? -8.484 -49.094 -22.328 1 39.38 291 GLU A O 1
ATOM 2347 N N . ASN A 1 292 ? -6.836 -50.219 -22.688 1 34.88 292 ASN A N 1
ATOM 2348 C CA . ASN A 1 292 ? -7.531 -51.312 -23.344 1 34.88 292 ASN A CA 1
ATOM 2349 C C . ASN A 1 292 ? -8.547 -51.969 -22.406 1 34.88 292 ASN A C 1
ATOM 2351 O O . ASN A 1 292 ? -8.227 -52.312 -21.266 1 34.88 292 ASN A O 1
ATOM 2355 N N . GLN A 1 293 ? -9.844 -52 -22.719 1 29.81 293 GLN A N 1
ATOM 2356 C CA . GLN A 1 293 ? -10.758 -53.031 -22.266 1 29.81 293 GLN A CA 1
ATOM 2357 C C . GLN A 1 293 ? -10.125 -54.438 -22.406 1 29.81 293 GLN A C 1
ATOM 2359 O O . GLN A 1 293 ? -9.547 -54.75 -23.453 1 29.81 293 GLN A O 1
ATOM 2364 N N . MET B 1 1 ? 5.5 6.738 4.836 1 92.19 1 MET B N 1
ATOM 2365 C CA . MET B 1 1 ? 6.957 6.684 4.801 1 92.19 1 MET B CA 1
ATOM 2366 C C . MET B 1 1 ? 7.539 7.984 4.246 1 92.19 1 MET B C 1
ATOM 2368 O O . MET B 1 1 ? 8.633 8.398 4.641 1 92.19 1 MET B O 1
ATOM 2372 N N . SER B 1 2 ? 6.805 8.68 3.438 1 96.88 2 SER B N 1
ATOM 2373 C CA . SER B 1 2 ? 7.336 9.922 2.883 1 96.88 2 SER B CA 1
ATOM 2374 C C . SER B 1 2 ? 7.691 10.914 3.986 1 96.88 2 SER B C 1
ATOM 2376 O O . SER B 1 2 ? 8.781 11.484 3.988 1 96.88 2 SER B O 1
ATOM 2378 N N . GLY B 1 3 ? 6.77 11.07 4.918 1 97.31 3 GLY B N 1
ATOM 2379 C CA . GLY B 1 3 ? 7.031 11.969 6.027 1 97.31 3 GLY B CA 1
ATOM 2380 C C . GLY B 1 3 ? 8.227 11.555 6.867 1 97.31 3 GLY B C 1
ATOM 2381 O O . GLY B 1 3 ? 9.031 12.391 7.273 1 97.31 3 GLY B O 1
ATOM 2382 N N . ILE B 1 4 ? 8.367 10.297 7.121 1 96.69 4 ILE B N 1
ATOM 2383 C CA . ILE B 1 4 ? 9.461 9.758 7.93 1 96.69 4 ILE B CA 1
ATOM 2384 C C . ILE B 1 4 ? 10.797 10.062 7.258 1 96.69 4 ILE B C 1
ATOM 2386 O O . ILE B 1 4 ? 11.727 10.547 7.902 1 96.69 4 ILE B O 1
ATOM 2390 N N . TYR B 1 5 ? 10.875 9.852 5.965 1 96.38 5 TYR B N 1
ATOM 2391 C CA . TYR B 1 5 ? 12.117 10.07 5.23 1 96.38 5 TYR B CA 1
ATOM 2392 C C . TYR B 1 5 ? 12.461 11.555 5.172 1 96.38 5 TYR B C 1
ATOM 2394 O O . TYR B 1 5 ? 13.625 11.938 5.332 1 96.38 5 TYR B O 1
ATOM 2402 N N . LEU B 1 6 ? 11.5 12.367 4.969 1 97.38 6 LEU B N 1
ATOM 2403 C CA . LEU B 1 6 ? 11.734 13.805 4.945 1 97.38 6 LEU B CA 1
ATOM 2404 C C . LEU B 1 6 ? 12.219 14.297 6.305 1 97.38 6 LEU B C 1
ATOM 2406 O O . LEU B 1 6 ? 13.188 15.055 6.383 1 97.38 6 LEU B O 1
ATOM 2410 N N . VAL B 1 7 ? 11.562 13.867 7.359 1 97.56 7 VAL B N 1
ATOM 2411 C CA . VAL B 1 7 ? 11.922 14.305 8.703 1 97.56 7 VAL B CA 1
ATOM 2412 C C . VAL B 1 7 ? 13.336 13.844 9.039 1 97.56 7 VAL B C 1
ATOM 2414 O O . VAL B 1 7 ? 14.133 14.609 9.578 1 97.56 7 VAL B O 1
ATOM 2417 N N . LYS B 1 8 ? 13.617 12.617 8.703 1 94.88 8 LYS B N 1
ATOM 2418 C CA . LYS B 1 8 ? 14.969 12.117 8.93 1 94.88 8 LYS B CA 1
ATOM 2419 C C . LYS B 1 8 ? 16 12.953 8.172 1 94.88 8 LYS B C 1
ATOM 2421 O O . LYS B 1 8 ? 17.062 13.266 8.711 1 94.88 8 LYS B O 1
ATOM 2426 N N . HIS B 1 9 ? 15.648 13.289 6.98 1 95.12 9 HIS B N 1
ATOM 2427 C CA . HIS B 1 9 ? 16.516 14.156 6.191 1 95.12 9 HIS B CA 1
ATOM 2428 C C . HIS B 1 9 ? 16.703 15.516 6.863 1 95.12 9 HIS B C 1
ATOM 2430 O O . HIS B 1 9 ? 17.828 16 6.973 1 95.12 9 HIS B O 1
ATOM 2436 N N . TRP B 1 10 ? 15.625 16.078 7.344 1 96.94 10 TRP B N 1
ATOM 2437 C CA . TRP B 1 10 ? 15.648 17.422 7.93 1 96.94 10 TRP B CA 1
ATOM 2438 C C . TRP B 1 10 ? 16.359 17.406 9.281 1 96.94 10 TRP B C 1
ATOM 2440 O O . TRP B 1 10 ? 16.922 18.422 9.695 1 96.94 10 TRP B O 1
ATOM 2450 N N . LEU B 1 11 ? 16.344 16.281 9.938 1 96.06 11 LEU B N 1
ATOM 2451 C CA . LEU B 1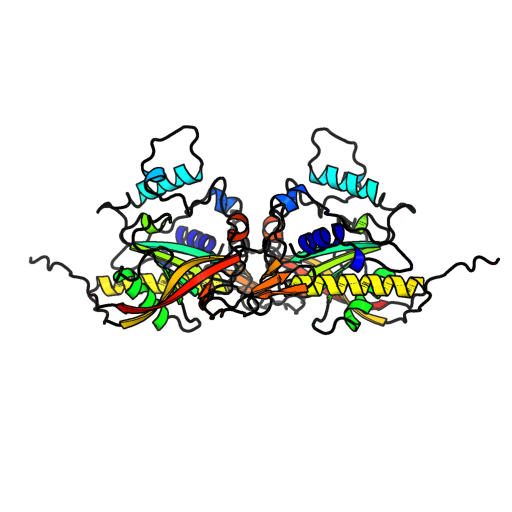 11 ? 17.078 16.156 11.188 1 96.06 11 LEU B CA 1
ATOM 2452 C C . LEU B 1 11 ? 18.578 16.219 10.945 1 96.06 11 LEU B C 1
ATOM 2454 O O . LEU B 1 11 ? 19.328 16.703 11.789 1 96.06 11 LEU B O 1
ATOM 2458 N N . LYS B 1 12 ? 19 15.781 9.789 1 93.38 12 LYS B N 1
ATOM 2459 C CA . LYS B 1 12 ? 20.406 15.82 9.422 1 93.38 12 LYS B CA 1
ATOM 2460 C C . LYS B 1 12 ? 20.781 17.172 8.82 1 93.38 12 LYS B C 1
ATOM 2462 O O . LYS B 1 12 ? 21.859 17.703 9.094 1 93.38 12 LYS B O 1
ATOM 2467 N N . ASP B 1 13 ? 19.906 17.672 8.016 1 94.31 13 ASP B N 1
ATOM 2468 C CA . ASP B 1 13 ? 20.094 18.953 7.355 1 94.31 13 ASP B CA 1
ATOM 2469 C C . ASP B 1 13 ? 18.812 19.781 7.391 1 94.31 13 ASP B C 1
ATOM 2471 O O . ASP B 1 13 ? 17.969 19.688 6.492 1 94.31 13 ASP B O 1
ATOM 2475 N N . PRO B 1 14 ? 18.719 20.703 8.328 1 95.12 14 PRO B N 1
ATOM 2476 C CA . PRO B 1 14 ? 17.484 21.453 8.508 1 95.12 14 PRO B CA 1
ATOM 2477 C C . PRO B 1 14 ? 17.391 22.656 7.59 1 95.12 14 PRO B C 1
ATOM 2479 O O . PRO B 1 14 ? 16.516 23.516 7.773 1 95.12 14 PRO B O 1
ATOM 2482 N N . SER B 1 15 ? 18.234 22.781 6.594 1 93.94 15 SER B N 1
ATOM 2483 C CA . SER B 1 15 ? 18.312 23.984 5.766 1 93.94 15 SER B CA 1
ATOM 2484 C C . SER B 1 15 ? 16.984 24.281 5.094 1 93.94 15 SER B C 1
ATOM 2486 O O . SER B 1 15 ? 16.578 25.453 4.98 1 93.94 15 SER B O 1
ATOM 2488 N N . ASP B 1 16 ? 16.266 23.25 4.727 1 94.06 16 ASP B N 1
ATOM 2489 C CA . ASP B 1 16 ? 14.992 23.391 4.039 1 94.06 16 ASP B CA 1
ATOM 2490 C C . ASP B 1 16 ? 13.945 24.016 4.953 1 94.06 16 ASP B C 1
ATOM 2492 O O . ASP B 1 16 ? 12.93 24.531 4.48 1 94.06 16 ASP B O 1
ATOM 2496 N N . LEU B 1 17 ? 14.18 24 6.273 1 97.06 17 LEU B N 1
ATOM 2497 C CA . LEU B 1 17 ? 13.141 24.391 7.219 1 97.06 17 LEU B CA 1
ATOM 2498 C C . LEU B 1 17 ? 13.406 25.781 7.781 1 97.06 17 LEU B C 1
ATOM 2500 O O . LEU B 1 17 ? 12.641 26.266 8.617 1 97.06 17 LEU B O 1
ATOM 2504 N N . GLN B 1 18 ? 14.43 26.438 7.352 1 96.81 18 GLN B N 1
ATOM 2505 C CA . GLN B 1 18 ? 14.844 27.703 7.934 1 96.81 18 GLN B CA 1
ATOM 2506 C C . GLN B 1 18 ? 14.156 28.875 7.238 1 96.81 18 GLN B C 1
ATOM 2508 O O . GLN B 1 18 ? 14.008 28.875 6.012 1 96.81 18 GLN B O 1
ATOM 2513 N N . ARG B 1 19 ? 13.625 29.734 8 1 97.62 19 ARG B N 1
ATOM 2514 C CA . ARG B 1 19 ? 13.125 31.031 7.574 1 97.62 19 ARG B CA 1
ATOM 2515 C C . ARG B 1 19 ? 13.586 32.125 8.531 1 97.62 19 ARG B C 1
ATOM 2517 O O . ARG B 1 19 ? 14.07 31.859 9.625 1 97.62 19 ARG B O 1
ATOM 2524 N N . GLU B 1 20 ? 13.453 33.344 8.18 1 97.12 20 GLU B N 1
ATOM 2525 C CA . GLU B 1 20 ? 13.977 34.469 8.93 1 97.12 20 GLU B CA 1
ATOM 2526 C C . GLU B 1 20 ? 13.172 34.719 10.203 1 97.12 20 GLU B C 1
ATOM 2528 O O . GLU B 1 20 ? 13.734 35.062 11.242 1 97.12 20 GLU B O 1
ATOM 2533 N N . THR B 1 21 ? 11.922 34.438 10.172 1 97.19 21 THR B N 1
ATOM 2534 C CA . THR B 1 21 ? 11.039 35.031 11.18 1 97.19 21 THR B CA 1
ATOM 2535 C C . THR B 1 21 ? 10.664 33.969 12.227 1 97.19 21 THR B C 1
ATOM 2537 O O . THR B 1 21 ? 10.039 34.312 13.234 1 97.19 21 THR B O 1
ATOM 2540 N N . PHE B 1 22 ? 11.016 32.75 11.992 1 96.88 22 PHE B N 1
ATOM 2541 C CA . PHE B 1 22 ? 10.648 31.703 12.938 1 96.88 22 PHE B CA 1
ATOM 2542 C C . PHE B 1 22 ? 11.586 30.516 12.82 1 96.88 22 PHE B C 1
ATOM 2544 O O . PHE B 1 22 ? 12.461 30.484 11.953 1 96.88 22 PHE B O 1
ATOM 2551 N N . SER B 1 23 ? 11.43 29.609 13.711 1 96 23 SER B N 1
ATOM 2552 C CA . SER B 1 23 ? 12.156 28.344 13.68 1 96 23 SER B CA 1
ATOM 2553 C C . SER B 1 23 ? 11.203 27.172 13.57 1 96 23 SER B C 1
ATOM 2555 O O . SER B 1 23 ? 10.117 27.188 14.164 1 96 23 SER B O 1
ATOM 2557 N N . ALA B 1 24 ? 11.547 26.234 12.758 1 97.44 24 ALA B N 1
ATOM 2558 C CA . ALA B 1 24 ? 10.797 25 12.609 1 97.44 24 ALA B CA 1
ATOM 2559 C C . ALA B 1 24 ? 11.633 23.797 13.062 1 97.44 24 ALA B C 1
ATOM 2561 O O . ALA B 1 24 ? 12.828 23.719 12.758 1 97.44 24 ALA B O 1
ATOM 2562 N N . VAL B 1 25 ? 10.992 22.922 13.805 1 96.88 25 VAL B N 1
ATOM 2563 C CA . VAL B 1 25 ? 11.695 21.766 14.352 1 96.88 25 VAL B CA 1
ATOM 2564 C C . VAL B 1 25 ? 11.047 20.469 13.859 1 96.88 25 VAL B C 1
ATOM 2566 O O . VAL B 1 25 ? 9.859 20.234 14.094 1 96.88 25 VAL B O 1
ATOM 2569 N N . PRO B 1 26 ? 11.852 19.641 13.109 1 97.94 26 PRO B N 1
ATOM 2570 C CA . PRO B 1 26 ? 11.328 18.328 12.719 1 97.94 26 PRO B CA 1
ATOM 2571 C C . PRO B 1 26 ? 11.461 17.281 13.828 1 97.94 26 PRO B C 1
ATOM 2573 O O . PRO B 1 26 ? 12.383 17.359 14.648 1 97.94 26 PRO B O 1
ATOM 2576 N N . PHE B 1 27 ? 10.523 16.344 13.93 1 97.88 27 PHE B N 1
ATOM 2577 C CA . PHE B 1 27 ? 10.656 15.234 14.867 1 97.88 27 PHE B CA 1
ATOM 2578 C C . PHE B 1 27 ? 9.844 14.031 14.406 1 97.88 27 PHE B C 1
ATOM 2580 O O . PHE B 1 27 ? 8.852 14.18 13.688 1 97.88 27 PHE B O 1
ATOM 2587 N N . LEU B 1 28 ? 10.258 12.844 14.758 1 97.44 28 LEU B N 1
ATOM 2588 C CA . LEU B 1 28 ? 9.508 11.617 14.531 1 97.44 28 LEU B CA 1
ATOM 2589 C C . LEU B 1 28 ? 8.484 11.391 15.648 1 97.44 28 LEU B C 1
ATOM 2591 O O . LEU B 1 28 ? 8.859 11.242 16.812 1 97.44 28 LEU B O 1
ATOM 2595 N N . ALA B 1 29 ? 7.238 11.312 15.312 1 97.38 29 ALA B N 1
ATOM 2596 C CA . ALA B 1 29 ? 6.176 11.203 16.312 1 97.38 29 ALA B CA 1
ATOM 2597 C C . ALA B 1 29 ? 6.195 9.844 17 1 97.38 29 ALA B C 1
ATOM 2599 O O . ALA B 1 29 ? 6.012 9.75 18.203 1 97.38 29 ALA B O 1
ATOM 2600 N N . ASN B 1 30 ? 6.391 8.797 16.281 1 97.69 30 ASN B N 1
ATOM 2601 C CA . ASN B 1 30 ? 6.395 7.438 16.812 1 97.69 30 ASN B CA 1
ATOM 2602 C C . ASN B 1 30 ? 7.645 6.668 16.391 1 97.69 30 ASN B C 1
ATOM 2604 O O . ASN B 1 30 ? 7.602 5.871 15.453 1 97.69 30 ASN B O 1
ATOM 2608 N N . PRO B 1 31 ? 8.75 6.848 17.094 1 96.69 31 PRO B N 1
ATOM 2609 C CA . PRO B 1 31 ? 10.031 6.258 16.703 1 96.69 31 PRO B CA 1
ATOM 2610 C C . PRO B 1 31 ? 9.984 4.734 16.625 1 96.69 31 PRO B C 1
ATOM 2612 O O . PRO B 1 31 ? 10.531 4.145 15.688 1 96.69 31 PRO B O 1
ATOM 2615 N N . ILE B 1 32 ? 9.297 4.094 17.562 1 96.75 32 ILE B N 1
ATOM 2616 C CA . ILE B 1 32 ? 9.234 2.635 17.594 1 96.75 32 ILE B CA 1
ATOM 2617 C C . ILE B 1 32 ? 8.492 2.131 16.359 1 96.75 32 ILE B C 1
ATOM 2619 O O . ILE B 1 32 ? 8.945 1.204 15.68 1 96.75 32 ILE B O 1
ATOM 2623 N N . ALA B 1 33 ? 7.348 2.725 16.062 1 95.62 33 ALA B N 1
ATOM 2624 C CA . ALA B 1 33 ? 6.574 2.336 14.891 1 95.62 33 ALA B CA 1
ATOM 2625 C C . ALA B 1 33 ? 7.371 2.572 13.609 1 95.62 33 ALA B C 1
ATOM 2627 O O . ALA B 1 33 ? 7.344 1.749 12.688 1 95.62 33 ALA B O 1
ATOM 2628 N N . SER B 1 34 ? 8.109 3.701 13.531 1 94 34 SER B N 1
ATOM 2629 C CA . SER B 1 34 ? 8.914 4.035 12.359 1 94 34 SER B CA 1
ATOM 2630 C C . SER B 1 34 ? 10.016 3.004 12.133 1 94 34 SER B C 1
ATOM 2632 O O . SER B 1 34 ? 10.266 2.596 11 1 94 34 SER B O 1
ATOM 2634 N N . GLU B 1 35 ? 10.617 2.598 13.195 1 91.75 35 GLU B N 1
ATOM 2635 C CA . GLU B 1 35 ? 11.703 1.631 13.109 1 91.75 35 GLU B CA 1
ATOM 2636 C C . GLU B 1 35 ? 11.203 0.272 12.633 1 91.75 35 GLU B C 1
ATOM 2638 O O . GLU B 1 35 ? 11.891 -0.423 11.883 1 91.75 35 GLU B O 1
ATOM 2643 N N . ARG B 1 36 ? 10.023 -0.071 13 1 90.44 36 ARG B N 1
ATOM 2644 C CA . ARG B 1 36 ? 9.469 -1.387 12.695 1 90.44 36 ARG B CA 1
ATOM 2645 C C . ARG B 1 36 ? 8.633 -1.348 11.414 1 90.44 36 ARG B C 1
ATOM 2647 O O . ARG B 1 36 ? 8.102 -2.371 10.984 1 90.44 36 ARG B O 1
ATOM 2654 N N . ASN B 1 37 ? 8.5 -0.161 10.883 1 89.69 37 ASN B N 1
ATOM 2655 C CA . ASN B 1 37 ? 7.711 0.027 9.672 1 89.69 37 ASN B CA 1
ATOM 2656 C C . ASN B 1 37 ? 6.281 -0.476 9.844 1 89.69 37 ASN B C 1
ATOM 2658 O O . ASN B 1 37 ? 5.801 -1.286 9.055 1 89.69 37 ASN B O 1
ATOM 2662 N N . ILE B 1 38 ? 5.66 -0.127 10.984 1 91 38 ILE B N 1
ATOM 2663 C CA . ILE B 1 38 ? 4.258 -0.413 11.273 1 91 38 ILE B CA 1
ATOM 2664 C C . ILE B 1 38 ? 3.533 0.88 11.633 1 91 38 ILE B C 1
ATOM 2666 O O . ILE B 1 38 ? 4.168 1.887 11.961 1 91 38 ILE B O 1
ATOM 2670 N N . ARG B 1 39 ? 2.25 0.879 11.523 1 92.19 39 ARG B N 1
ATOM 2671 C CA . ARG B 1 39 ? 1.469 2.084 11.781 1 92.19 39 ARG B CA 1
ATOM 2672 C C . ARG B 1 39 ? 1.585 2.506 13.242 1 92.19 39 ARG B C 1
ATOM 2674 O O . ARG B 1 39 ? 1.705 3.695 13.547 1 92.19 39 ARG B O 1
ATOM 2681 N N . TYR B 1 40 ? 1.509 1.53 14.141 1 95.69 40 TYR B N 1
ATOM 2682 C CA . TYR B 1 40 ? 1.669 1.777 15.57 1 95.69 40 TYR B CA 1
ATOM 2683 C C . TYR B 1 40 ? 2.057 0.499 16.312 1 95.69 40 TYR B C 1
ATOM 2685 O O . TYR B 1 40 ? 1.856 -0.604 15.797 1 95.69 40 TYR B O 1
ATOM 2693 N N . HIS B 1 41 ? 2.578 0.646 17.453 1 94.94 41 HIS B N 1
ATOM 2694 C CA . HIS B 1 41 ? 3.068 -0.483 18.234 1 94.94 41 HIS B CA 1
ATOM 2695 C C . HIS B 1 41 ? 1.943 -1.123 19.047 1 94.94 41 HIS B C 1
ATOM 2697 O O . HIS B 1 41 ? 1.662 -2.312 18.891 1 94.94 41 HIS B O 1
ATOM 2703 N N . GLN B 1 42 ? 1.246 -0.331 19.859 1 95.81 42 GLN B N 1
ATOM 2704 C CA . GLN B 1 42 ? 0.215 -0.882 20.734 1 95.81 42 GLN B CA 1
ATOM 2705 C C . GLN B 1 42 ? -1.134 -0.215 20.484 1 95.81 42 GLN B C 1
ATOM 2707 O O . GLN B 1 42 ? -2.18 -0.863 20.578 1 95.81 42 GLN B O 1
ATOM 2712 N N . ARG B 1 43 ? -1.078 1.008 20.203 1 96.5 43 ARG B N 1
ATOM 2713 C CA . ARG B 1 43 ? -2.271 1.815 19.984 1 96.5 43 ARG B CA 1
ATOM 2714 C C . ARG B 1 43 ? -2.01 2.9 18.938 1 96.5 43 ARG B C 1
ATOM 2716 O O . ARG B 1 43 ? -0.896 3.422 18.844 1 96.5 43 ARG B O 1
ATOM 2723 N N . ASP B 1 44 ? -3.01 3.197 18.203 1 96.44 44 ASP B N 1
ATOM 2724 C CA . ASP B 1 44 ? -2.879 4.238 17.188 1 96.44 44 ASP B CA 1
ATOM 2725 C C . ASP B 1 44 ? -2.553 5.586 17.828 1 96.44 44 ASP B C 1
ATOM 2727 O O . ASP B 1 44 ? -3.416 6.211 18.453 1 96.44 44 ASP B O 1
ATOM 2731 N N . LEU B 1 45 ? -1.342 6.066 17.625 1 97.69 45 LEU B N 1
ATOM 2732 C CA . LEU B 1 45 ? -0.902 7.32 18.234 1 97.69 45 LEU B CA 1
ATOM 2733 C C . LEU B 1 45 ? -1.793 8.477 17.781 1 97.69 45 LEU B C 1
ATOM 2735 O O . LEU B 1 45 ? -2.033 9.414 18.562 1 97.69 45 LEU B O 1
ATOM 2739 N N . ASN B 1 46 ? -2.293 8.375 16.594 1 94.56 46 ASN B N 1
ATOM 2740 C CA . ASN B 1 46 ? -3.135 9.422 16.031 1 94.56 46 ASN B CA 1
ATOM 2741 C C . ASN B 1 46 ? -4.441 9.57 16.797 1 94.56 46 ASN B C 1
ATOM 2743 O O . ASN B 1 46 ? -5.203 10.508 16.562 1 94.56 46 ASN B O 1
ATOM 2747 N N . ARG B 1 47 ? -4.672 8.766 17.781 1 95.56 47 ARG B N 1
ATOM 2748 C CA . ARG B 1 47 ? -5.887 8.805 18.594 1 95.56 47 ARG B CA 1
ATOM 2749 C C . ARG B 1 47 ? -5.566 9.023 20.062 1 95.56 47 ARG B C 1
ATOM 2751 O O . ARG B 1 47 ? -6.438 8.875 20.922 1 95.56 47 ARG B O 1
ATOM 2758 N N . CYS B 1 48 ? -4.391 9.438 20.359 1 97.62 48 CYS B N 1
ATOM 2759 C CA . CYS B 1 48 ? -3.945 9.414 21.75 1 97.62 48 CYS B CA 1
ATOM 2760 C C . CYS B 1 48 ? -3.83 10.828 22.312 1 97.62 48 CYS B C 1
ATOM 2762 O O . CYS B 1 48 ? -3.422 11.023 23.453 1 97.62 48 CYS B O 1
ATOM 2764 N N . PHE B 1 49 ? -4.234 11.805 21.594 1 97.88 49 PHE B N 1
ATOM 2765 C CA . PHE B 1 49 ? -4.027 13.172 22.078 1 97.88 49 PHE B CA 1
ATOM 2766 C C . PHE B 1 49 ? -5.324 13.758 22.609 1 97.88 49 PHE B C 1
ATOM 2768 O O . PHE B 1 49 ? -5.602 14.945 22.422 1 97.88 49 PHE B O 1
ATOM 2775 N N . THR B 1 50 ? -6.086 12.945 23.219 1 96.44 50 THR B N 1
ATOM 2776 C CA . THR B 1 50 ? -7.289 13.391 23.922 1 96.44 50 THR B CA 1
ATOM 2777 C C . THR B 1 50 ? -6.953 13.875 25.328 1 96.44 50 THR B C 1
ATOM 2779 O O . THR B 1 50 ? -5.922 13.5 25.891 1 96.44 50 THR B O 1
ATOM 2782 N N . ARG B 1 51 ? -7.848 14.695 25.875 1 94 51 ARG B N 1
ATOM 2783 C CA . ARG B 1 51 ? -7.613 15.266 27.188 1 94 51 ARG B CA 1
ATOM 2784 C C . ARG B 1 51 ? -7.492 14.172 28.25 1 94 51 ARG B C 1
ATOM 2786 O O . ARG B 1 51 ? -6.641 14.242 29.125 1 94 51 ARG B O 1
ATOM 2793 N N . ASP B 1 52 ? -8.32 13.172 28.141 1 95 52 ASP B N 1
ATOM 2794 C CA . ASP B 1 52 ? -8.328 12.094 29.125 1 95 52 ASP B CA 1
ATOM 2795 C C . ASP B 1 52 ? -6.98 11.367 29.141 1 95 52 ASP B C 1
ATOM 2797 O O . ASP B 1 52 ? -6.496 10.977 30.219 1 95 52 ASP B O 1
ATOM 2801 N N . ILE B 1 53 ? -6.387 11.195 28.031 1 96.06 53 ILE B N 1
ATOM 2802 C CA . ILE B 1 53 ? -5.109 10.5 27.938 1 96.06 53 ILE B CA 1
ATOM 2803 C C . ILE B 1 53 ? -3.984 11.422 28.406 1 96.06 53 ILE B C 1
ATOM 2805 O O . ILE B 1 53 ? -3.145 11.031 29.219 1 96.06 53 ILE B O 1
ATOM 2809 N N . LEU B 1 54 ? -3.949 12.664 27.922 1 96.31 54 LEU B N 1
ATOM 2810 C CA . LEU B 1 54 ? -2.85 13.594 28.156 1 96.31 54 LEU B CA 1
ATOM 2811 C C . LEU B 1 54 ? -2.771 13.984 29.625 1 96.31 54 LEU B C 1
ATOM 2813 O O . LEU B 1 54 ? -1.688 14.281 30.141 1 96.31 54 LEU B O 1
ATOM 2817 N N . LEU B 1 55 ? -3.91 13.969 30.312 1 93.62 55 LEU B N 1
ATOM 2818 C CA . LEU B 1 55 ? -3.945 14.43 31.703 1 93.62 55 LEU B CA 1
ATOM 2819 C C . LEU B 1 55 ? -3.961 13.25 32.656 1 93.62 55 LEU B C 1
ATOM 2821 O O . LEU B 1 55 ? -3.906 13.445 33.875 1 93.62 55 LEU B O 1
ATOM 2825 N N . ALA B 1 56 ? -4.055 12.102 32.156 1 93.5 56 ALA B N 1
ATOM 2826 C CA . ALA B 1 56 ? -4.102 10.922 33 1 93.5 56 ALA B CA 1
ATOM 2827 C C . ALA B 1 56 ? -2.824 10.797 33.844 1 93.5 56 ALA B C 1
ATOM 2829 O O . ALA B 1 56 ? -1.735 11.125 33.344 1 93.5 56 ALA B O 1
ATOM 2830 N N . THR B 1 57 ? -2.998 10.305 35 1 92.44 57 THR B N 1
ATOM 2831 C CA . THR B 1 57 ? -1.832 10.023 35.812 1 92.44 57 THR B CA 1
ATOM 2832 C C . THR B 1 57 ? -1.016 8.875 35.25 1 92.44 57 THR B C 1
ATOM 2834 O O . THR B 1 57 ? -1.578 7.891 34.75 1 92.44 57 THR B O 1
ATOM 2837 N N . ASP B 1 58 ? 0.245 9.07 35.438 1 89.12 58 ASP B N 1
ATOM 2838 C CA . ASP B 1 58 ? 1.134 8.039 34.906 1 89.12 58 ASP B CA 1
ATOM 2839 C C . ASP B 1 58 ? 0.891 6.695 35.594 1 89.12 58 ASP B C 1
ATOM 2841 O O . ASP B 1 58 ? 0.662 6.652 36.812 1 89.12 58 ASP B O 1
ATOM 2845 N N . SER B 1 59 ? 0.826 5.734 34.781 1 89.31 59 SER B N 1
ATOM 2846 C CA . SER B 1 59 ? 0.626 4.387 35.312 1 89.31 59 SER B CA 1
ATOM 2847 C C . SER B 1 59 ? 1.599 3.396 34.688 1 89.31 59 SER B C 1
ATOM 2849 O O . SER B 1 59 ? 2.078 3.615 33.562 1 89.31 59 SER B O 1
ATOM 2851 N N . GLN B 1 60 ? 1.877 2.346 35.406 1 88.38 60 GLN B N 1
ATOM 2852 C CA . GLN B 1 60 ? 2.793 1.316 34.938 1 88.38 60 GLN B CA 1
ATOM 2853 C C . GLN B 1 60 ? 2.189 0.544 33.75 1 88.38 60 GLN B C 1
ATOM 2855 O O . GLN B 1 60 ? 2.914 -0.063 32.969 1 88.38 60 GLN B O 1
ATOM 2860 N N . ASN B 1 61 ? 0.954 0.611 33.594 1 90.56 61 ASN B N 1
ATOM 2861 C CA . ASN B 1 61 ? 0.28 -0.182 32.562 1 90.56 61 ASN B CA 1
ATOM 2862 C C . ASN B 1 61 ? -0.078 0.662 31.344 1 90.56 61 ASN B C 1
ATOM 2864 O O . ASN B 1 61 ? -0.882 0.244 30.5 1 90.56 61 ASN B O 1
ATOM 2868 N N . GLU B 1 62 ? 0.501 1.813 31.281 1 93 62 GLU B N 1
ATOM 2869 C CA . GLU B 1 62 ? 0.207 2.699 30.156 1 93 62 GLU B CA 1
ATOM 2870 C C . GLU B 1 62 ? 0.826 2.178 28.859 1 93 62 GLU B C 1
ATOM 2872 O O . GLU B 1 62 ? 1.956 1.685 28.875 1 93 62 GLU B O 1
ATOM 2877 N N . LEU B 1 63 ? 0.034 2.246 27.812 1 96.31 63 LEU B N 1
ATOM 2878 C CA . LEU B 1 63 ? 0.51 1.812 26.5 1 96.31 63 LEU B CA 1
ATOM 2879 C C . LEU B 1 63 ? 1.575 2.764 25.969 1 96.31 63 LEU B C 1
ATOM 2881 O O . LEU B 1 63 ? 1.576 3.951 26.312 1 96.31 63 LEU B O 1
ATOM 2885 N N . TYR B 1 64 ? 2.451 2.232 25.188 1 97.38 64 TYR B N 1
ATOM 2886 C CA . TYR B 1 64 ? 3.598 2.994 24.703 1 97.38 64 TYR B CA 1
ATOM 2887 C C . TYR B 1 64 ? 3.15 4.301 24.062 1 97.38 64 TYR B C 1
ATOM 2889 O O . TYR B 1 64 ? 3.674 5.371 24.391 1 97.38 64 TYR B O 1
ATOM 2897 N N . GLU B 1 65 ? 2.127 4.266 23.156 1 98.19 65 GLU B N 1
ATOM 2898 C CA . GLU B 1 65 ? 1.724 5.449 22.406 1 98.19 65 GLU B CA 1
ATOM 2899 C C . GLU B 1 65 ? 1.042 6.473 23.312 1 98.19 65 GLU B C 1
ATOM 2901 O O . GLU B 1 65 ? 1.089 7.676 23.031 1 98.19 65 GLU B O 1
ATOM 2906 N N . GLU B 1 66 ? 0.4 6.062 24.359 1 97.88 66 GLU B N 1
ATOM 2907 C CA . GLU B 1 66 ? -0.168 7.008 25.312 1 97.88 66 GLU B CA 1
ATOM 2908 C C . GLU B 1 66 ? 0.927 7.793 26.031 1 97.88 66 GLU B C 1
ATOM 2910 O O . GLU B 1 66 ? 0.82 9.008 26.188 1 97.88 66 GLU B O 1
ATOM 2915 N N . THR B 1 67 ? 1.956 7.039 26.438 1 97.44 67 THR B N 1
ATOM 2916 C CA . THR B 1 67 ? 3.109 7.691 27.047 1 97.44 67 THR B CA 1
ATOM 2917 C C . THR B 1 67 ? 3.775 8.648 26.062 1 97.44 67 THR B C 1
ATOM 2919 O O . THR B 1 67 ? 4.148 9.766 26.438 1 97.44 67 THR B O 1
ATOM 2922 N N . ARG B 1 68 ? 3.912 8.188 24.875 1 97.94 68 ARG B N 1
ATOM 2923 C CA . ARG B 1 68 ? 4.527 8.992 23.828 1 97.94 68 ARG B CA 1
ATOM 2924 C C . ARG B 1 68 ? 3.732 10.273 23.578 1 97.94 68 ARG B C 1
ATOM 2926 O O . ARG B 1 68 ? 4.312 11.344 23.391 1 97.94 68 ARG B O 1
ATOM 2933 N N . ALA B 1 69 ? 2.436 10.18 23.562 1 98.25 69 ALA B N 1
ATOM 2934 C CA . ALA B 1 69 ? 1.584 11.352 23.391 1 98.25 69 ALA B CA 1
ATOM 2935 C C . ALA B 1 69 ? 1.83 12.375 24.5 1 98.25 69 ALA B C 1
ATOM 2937 O O . ALA B 1 69 ? 1.906 13.578 24.25 1 98.25 69 ALA B O 1
ATOM 2938 N N . LYS B 1 70 ? 1.964 11.906 25.703 1 97.69 70 LYS B N 1
ATOM 2939 C CA . LYS B 1 70 ? 2.248 12.781 26.828 1 97.69 70 LYS B CA 1
ATOM 2940 C C . LYS B 1 70 ? 3.6 13.477 26.656 1 97.69 70 LYS B C 1
ATOM 2942 O O . LYS B 1 70 ? 3.734 14.664 26.953 1 97.69 70 LYS B O 1
ATOM 2947 N N . GLU B 1 71 ? 4.547 12.727 26.234 1 97.56 71 GLU B N 1
ATOM 2948 C CA . GLU B 1 71 ? 5.871 13.289 26 1 97.56 71 GLU B CA 1
ATOM 2949 C C . GLU B 1 71 ? 5.82 14.398 24.953 1 97.56 71 GLU B C 1
ATOM 2951 O O . GLU B 1 71 ? 6.441 15.445 25.125 1 97.56 71 GLU B O 1
ATOM 2956 N N . ILE B 1 72 ? 5.133 14.148 23.875 1 98.25 72 ILE B N 1
ATOM 2957 C CA . ILE B 1 72 ? 5 15.133 22.812 1 98.25 72 ILE B CA 1
ATOM 2958 C C . ILE B 1 72 ? 4.266 16.375 23.328 1 98.25 72 ILE B C 1
ATOM 2960 O O . ILE B 1 72 ? 4.664 17.5 23.047 1 98.25 72 ILE B O 1
ATOM 2964 N N . ASN B 1 73 ? 3.23 16.141 24.094 1 98 73 ASN B N 1
ATOM 2965 C CA . ASN B 1 73 ? 2.473 17.234 24.688 1 98 73 ASN B CA 1
ATOM 2966 C C . ASN B 1 73 ? 3.336 18.078 25.625 1 98 73 ASN B C 1
ATOM 2968 O O . ASN B 1 73 ? 3.178 19.297 25.688 1 98 73 ASN B O 1
ATOM 2972 N N . GLN B 1 74 ? 4.191 17.406 26.359 1 96.5 74 GLN B N 1
ATOM 2973 C CA . GLN B 1 74 ? 5.098 18.109 27.25 1 96.5 74 GLN B CA 1
ATOM 2974 C C . GLN B 1 74 ? 6.133 18.922 26.469 1 96.5 74 GLN B C 1
ATOM 2976 O O . GLN B 1 74 ? 6.484 20.031 26.859 1 96.5 74 GLN B O 1
ATOM 2981 N N . THR B 1 75 ? 6.574 18.406 25.438 1 97.5 75 THR B N 1
ATOM 2982 C CA . THR B 1 75 ? 7.641 19.016 24.656 1 97.5 75 THR B CA 1
ATOM 2983 C C . THR B 1 75 ? 7.113 20.203 23.844 1 97.5 75 THR B C 1
ATOM 2985 O O . THR B 1 75 ? 7.746 21.25 23.797 1 97.5 75 THR B O 1
ATOM 2988 N N . PHE B 1 76 ? 5.973 20.047 23.219 1 97.56 76 PHE B N 1
ATOM 2989 C CA . PHE B 1 76 ? 5.523 21.031 22.234 1 97.56 76 PHE B CA 1
ATOM 2990 C C . PHE B 1 76 ? 4.27 21.734 22.734 1 97.56 76 PHE B C 1
ATOM 2992 O O . PHE B 1 76 ? 3.842 22.734 22.141 1 97.56 76 PHE B O 1
ATOM 2999 N N . GLY B 1 77 ? 3.611 21.188 23.734 1 95.12 77 GLY B N 1
ATOM 3000 C CA . GLY B 1 77 ? 2.439 21.781 24.359 1 95.12 77 GLY B CA 1
ATOM 3001 C C . GLY B 1 77 ? 2.758 22.531 25.625 1 95.12 77 GLY B C 1
ATOM 3002 O O . GLY B 1 77 ? 3.674 23.359 25.656 1 95.12 77 GLY B O 1
ATOM 3003 N N . PRO B 1 78 ? 1.923 22.359 26.578 1 95.44 78 PRO B N 1
ATOM 3004 C CA . PRO B 1 78 ? 0.699 21.562 26.75 1 95.44 78 PRO B CA 1
ATOM 3005 C C . PRO B 1 78 ? -0.457 22.078 25.891 1 95.44 78 PRO B C 1
ATOM 3007 O O . PRO B 1 78 ? -0.596 23.297 25.703 1 95.44 78 PRO B O 1
ATOM 3010 N N . ARG B 1 79 ? -1.152 21.219 25.438 1 95.56 79 ARG B N 1
ATOM 3011 C CA . ARG B 1 79 ? -2.34 21.547 24.656 1 95.56 79 ARG B CA 1
ATOM 3012 C C . ARG B 1 79 ? -3.178 22.609 25.359 1 95.56 79 ARG B C 1
ATOM 3014 O O . ARG B 1 79 ? -3.463 22.5 26.547 1 95.56 79 ARG B O 1
ATOM 3021 N N . GLY B 1 80 ? -3.525 23.656 24.641 1 91.88 80 GLY B N 1
ATOM 3022 C CA . GLY B 1 80 ? -4.379 24.703 25.172 1 91.88 80 GLY B CA 1
ATOM 3023 C C . GLY B 1 80 ? -3.607 25.781 25.906 1 91.88 80 GLY B C 1
ATOM 3024 O O . GLY B 1 80 ? -4.184 26.797 26.312 1 91.88 80 GLY B O 1
ATOM 3025 N N . SER B 1 81 ? -2.393 25.578 26.078 1 94.38 81 SER B N 1
ATOM 3026 C CA . SER B 1 81 ? -1.592 26.547 26.812 1 94.38 81 SER B CA 1
ATOM 3027 C C . SER B 1 81 ? -1.017 27.625 25.891 1 94.38 81 SER B C 1
ATOM 3029 O O . SER B 1 81 ? -0.86 27.391 24.688 1 94.38 81 SER B O 1
ATOM 3031 N N . SER B 1 82 ? -0.664 28.812 26.438 1 94.56 82 SER B N 1
ATOM 3032 C CA . SER B 1 82 ? -0.036 29.891 25.688 1 94.56 82 SER B CA 1
ATOM 3033 C C . SER B 1 82 ? 1.407 29.562 25.328 1 94.56 82 SER B C 1
ATOM 3035 O O . SER B 1 82 ? 1.998 30.188 24.453 1 94.56 82 SER B O 1
ATOM 3037 N N . ASN B 1 83 ? 1.937 28.562 26.031 1 94.62 83 ASN B N 1
ATOM 3038 C CA . ASN B 1 83 ? 3.324 28.172 25.797 1 94.62 83 ASN B CA 1
ATOM 3039 C C . ASN B 1 83 ? 3.438 27.125 24.703 1 94.62 83 ASN B C 1
ATOM 3041 O O . ASN B 1 83 ? 4.543 26.75 24.312 1 94.62 83 ASN B O 1
ATOM 3045 N N . ALA B 1 84 ? 2.332 26.672 24.234 1 97.38 84 ALA B N 1
ATOM 3046 C CA . ALA B 1 84 ? 2.354 25.641 23.188 1 97.38 84 ALA B CA 1
ATOM 3047 C C . ALA B 1 84 ? 2.965 26.188 21.906 1 97.38 84 ALA B C 1
ATOM 3049 O O . ALA B 1 84 ? 2.955 27.391 21.672 1 97.38 84 ALA B O 1
ATOM 3050 N N . PHE B 1 85 ? 3.496 25.328 21.078 1 97.62 85 PHE B N 1
ATOM 3051 C CA . PHE B 1 85 ? 3.975 25.688 19.75 1 97.62 85 PHE B CA 1
ATOM 3052 C C . PHE B 1 85 ? 2.865 26.344 18.938 1 97.62 85 PHE B C 1
ATOM 3054 O O . PHE B 1 85 ? 1.685 26.062 19.156 1 97.62 85 PHE B O 1
ATOM 3061 N N . ASP B 1 86 ? 3.271 27.25 18.094 1 97.56 86 ASP B N 1
ATOM 3062 C CA . ASP B 1 86 ? 2.293 28.047 17.359 1 97.56 86 ASP B CA 1
ATOM 3063 C C . ASP B 1 86 ? 1.63 27.203 16.266 1 97.56 86 ASP B C 1
ATOM 3065 O O . ASP B 1 86 ? 0.429 27.344 16.016 1 97.56 86 ASP B O 1
ATOM 3069 N N . LEU B 1 87 ? 2.424 26.391 15.609 1 98.12 87 LEU B N 1
ATOM 3070 C CA . LEU B 1 87 ? 1.905 25.594 14.5 1 98.12 87 LEU B CA 1
ATOM 3071 C C . LEU B 1 87 ? 2.535 24.203 14.477 1 98.12 87 LEU B C 1
ATOM 3073 O O . LEU B 1 87 ? 3.744 24.062 14.672 1 98.12 87 LEU B O 1
ATOM 3077 N N . MET B 1 88 ? 1.753 23.203 14.344 1 98.38 88 MET B N 1
ATOM 3078 C CA . MET B 1 88 ? 2.188 21.812 14.156 1 98.38 88 MET B CA 1
ATOM 3079 C C . MET B 1 88 ? 1.72 21.281 12.805 1 98.38 88 MET B C 1
ATOM 3081 O O . MET B 1 88 ? 0.532 21.344 12.484 1 98.38 88 MET B O 1
ATOM 3085 N N . ILE B 1 89 ? 2.635 20.797 11.969 1 98.56 89 ILE B N 1
ATOM 3086 C CA . ILE B 1 89 ? 2.332 20.156 10.695 1 98.56 89 ILE B CA 1
ATOM 3087 C C . ILE B 1 89 ? 2.539 18.641 10.828 1 98.56 89 ILE B C 1
ATOM 3089 O O . ILE B 1 89 ? 3.629 18.188 11.18 1 98.56 89 ILE B O 1
ATOM 3093 N N . ASP B 1 90 ? 1.535 17.891 10.617 1 98.5 90 ASP B N 1
ATOM 3094 C CA . ASP B 1 90 ? 1.562 16.438 10.695 1 98.5 90 ASP B CA 1
ATOM 3095 C C . ASP B 1 90 ? 1.59 15.812 9.297 1 98.5 90 ASP B C 1
ATOM 3097 O O . ASP B 1 90 ? 0.709 16.078 8.477 1 98.5 90 ASP B O 1
ATOM 3101 N N . LEU B 1 91 ? 2.572 15.023 8.969 1 98.5 91 LEU B N 1
ATOM 3102 C CA . LEU B 1 91 ? 2.756 14.461 7.633 1 98.5 91 LEU B CA 1
ATOM 3103 C C . LEU B 1 91 ? 2.242 13.023 7.578 1 98.5 91 LEU B C 1
ATOM 3105 O O . LEU B 1 91 ? 2.699 12.172 8.336 1 98.5 91 LEU B O 1
ATOM 3109 N N . HIS B 1 92 ? 1.295 12.75 6.75 1 97.88 92 HIS B N 1
ATOM 3110 C CA . HIS B 1 92 ? 0.684 11.43 6.594 1 97.88 92 HIS B CA 1
ATOM 3111 C C . HIS B 1 92 ? 0.668 11 5.129 1 97.88 92 HIS B C 1
ATOM 3113 O O . HIS B 1 92 ? 0.757 11.844 4.23 1 97.88 92 HIS B O 1
ATOM 3119 N N . ASN B 1 93 ? 0.634 9.703 4.922 1 97.88 93 ASN B N 1
ATOM 3120 C CA . ASN B 1 93 ? 0.322 9.094 3.629 1 97.88 93 ASN B CA 1
ATOM 3121 C C . ASN B 1 93 ? -0.935 8.234 3.703 1 97.88 93 ASN B C 1
ATOM 3123 O O . ASN B 1 93 ? -1.377 7.863 4.793 1 97.88 93 ASN B O 1
ATOM 3127 N N . THR B 1 94 ? -1.505 7.965 2.619 1 98.19 94 THR B N 1
ATOM 3128 C CA . THR B 1 94 ? -2.717 7.16 2.523 1 98.19 94 THR B CA 1
ATOM 3129 C C . THR B 1 94 ? -2.68 6.273 1.283 1 98.19 94 THR B C 1
ATOM 3131 O O . THR B 1 94 ? -2.059 6.629 0.279 1 98.19 94 THR B O 1
ATOM 3134 N N . THR B 1 95 ? -3.318 5.129 1.318 1 98.25 95 THR B N 1
ATOM 3135 C CA . THR B 1 95 ? -3.467 4.262 0.156 1 98.25 95 THR B CA 1
ATOM 3136 C C . THR B 1 95 ? -4.598 4.75 -0.746 1 98.25 95 THR B C 1
ATOM 3138 O O . THR B 1 95 ? -4.734 4.293 -1.881 1 98.25 95 THR B O 1
ATOM 3141 N N . SER B 1 96 ? -5.406 5.664 -0.274 1 98.5 96 SER B N 1
ATOM 3142 C CA . SER B 1 96 ? -6.516 6.211 -1.047 1 98.5 96 SER B CA 1
ATOM 3143 C C . SER B 1 96 ? -6.023 7.188 -2.109 1 98.5 96 SER B C 1
ATOM 3145 O O . SER B 1 96 ? -4.965 7.797 -1.956 1 98.5 96 SER B O 1
ATOM 3147 N N . ASN B 1 97 ? -6.77 7.219 -3.17 1 97.81 97 ASN B N 1
ATOM 3148 C CA . ASN B 1 97 ? -6.422 8.094 -4.285 1 97.81 97 ASN B CA 1
ATOM 3149 C C . ASN B 1 97 ? -6.902 9.523 -4.051 1 97.81 97 ASN B C 1
ATOM 3151 O O . ASN B 1 97 ? -7.609 10.086 -4.887 1 97.81 97 ASN B O 1
ATOM 3155 N N . MET B 1 98 ? -6.406 10.148 -3.035 1 96.94 98 MET B N 1
ATOM 3156 C CA . MET B 1 98 ? -6.941 11.453 -2.643 1 96.94 98 MET B CA 1
ATOM 3157 C C . MET B 1 98 ? -6.078 12.586 -3.195 1 96.94 98 MET B C 1
ATOM 3159 O O . MET B 1 98 ? -6.461 13.75 -3.129 1 96.94 98 MET B O 1
ATOM 3163 N N . GLY B 1 99 ? -4.891 12.227 -3.797 1 97.69 99 GLY B N 1
ATOM 3164 C CA . GLY B 1 99 ? -3.961 13.297 -4.141 1 97.69 99 GLY B CA 1
ATOM 3165 C C . GLY B 1 99 ? -3.396 14.008 -2.928 1 97.69 99 GLY B C 1
ATOM 3166 O O . GLY B 1 99 ? -2.809 13.375 -2.047 1 97.69 99 GLY B O 1
ATOM 3167 N N . VAL B 1 100 ? -3.566 15.297 -2.898 1 98.69 100 VAL B N 1
ATOM 3168 C CA . VAL B 1 100 ? -3.139 16.109 -1.765 1 98.69 100 VAL B CA 1
ATOM 3169 C C . VAL B 1 100 ? -4.355 16.547 -0.956 1 98.69 100 VAL B C 1
ATOM 3171 O O . VAL B 1 100 ? -5.227 17.266 -1.469 1 98.69 100 VAL B O 1
ATOM 3174 N N . CYS B 1 101 ? -4.434 16.094 0.235 1 98.88 101 CYS B N 1
ATOM 3175 C CA . CYS B 1 101 ? -5.516 16.453 1.138 1 98.88 101 CYS B CA 1
ATOM 3176 C C . CYS B 1 101 ? -4.984 17.203 2.355 1 98.88 101 CYS B C 1
ATOM 3178 O O . CYS B 1 101 ? -4.043 16.734 3.006 1 98.88 101 CYS B O 1
ATOM 3180 N N . LEU B 1 102 ? -5.531 18.375 2.596 1 98.88 102 LEU B N 1
ATOM 3181 C CA . LEU B 1 102 ? -5.203 19.203 3.75 1 98.88 102 LEU B CA 1
ATOM 3182 C C . LEU B 1 102 ? -6.258 19.062 4.84 1 98.88 102 LEU B C 1
ATOM 3184 O O . LEU B 1 102 ? -7.414 19.453 4.645 1 98.88 102 LEU B O 1
ATOM 3188 N N . ILE B 1 103 ? -5.879 18.562 5.965 1 98.75 103 ILE B N 1
ATOM 3189 C CA . ILE B 1 103 ? -6.84 18.141 6.984 1 98.75 103 ILE B CA 1
ATOM 3190 C C . ILE B 1 103 ? -6.801 19.125 8.156 1 98.75 103 ILE B C 1
ATOM 3192 O O . ILE B 1 103 ? -5.738 19.375 8.727 1 98.75 103 ILE B O 1
ATOM 3196 N N . LEU B 1 104 ? -7.961 19.625 8.5 1 97.75 104 LEU B N 1
ATOM 3197 C CA . LEU B 1 104 ? -8.141 20.578 9.586 1 97.75 104 LEU B CA 1
ATOM 3198 C C . LEU B 1 104 ? -9.25 20.141 10.531 1 97.75 104 LEU B C 1
ATOM 3200 O O . LEU B 1 104 ? -10.047 19.266 10.188 1 97.75 104 LEU B O 1
ATOM 3204 N N . SER B 1 105 ? -9.234 20.781 11.695 1 96.56 105 SER B N 1
ATOM 3205 C CA . SER B 1 105 ? -10.312 20.5 12.633 1 96.56 105 SER B CA 1
ATOM 3206 C C . SER B 1 105 ? -11.523 21.391 12.352 1 96.56 105 SER B C 1
ATOM 3208 O O . SER B 1 105 ? -12.664 20.984 12.602 1 96.56 105 SER B O 1
ATOM 3210 N N . SER B 1 106 ? -11.273 22.609 11.867 1 96.19 106 SER B N 1
ATOM 3211 C CA . SER B 1 106 ? -12.359 23.562 11.648 1 96.19 106 SER B CA 1
ATOM 3212 C C . SER B 1 106 ? -11.977 24.609 10.602 1 96.19 106 SER B C 1
ATOM 3214 O O . SER B 1 106 ? -10.836 25.078 10.586 1 96.19 106 SER B O 1
ATOM 3216 N N . TRP B 1 107 ? -12.977 24.984 9.766 1 96.25 107 TRP B N 1
ATOM 3217 C CA . TRP B 1 107 ? -12.711 26.047 8.797 1 96.25 107 TRP B CA 1
ATOM 3218 C C . TRP B 1 107 ? -12.703 27.406 9.469 1 96.25 107 TRP B C 1
ATOM 3220 O O . TRP B 1 107 ? -12.32 28.406 8.859 1 96.25 107 TRP B O 1
ATOM 3230 N N . LYS B 1 108 ? -13 27.469 10.773 1 95.56 108 LYS B N 1
ATOM 3231 C CA . LYS B 1 108 ? -12.984 28.734 11.523 1 95.56 108 LYS B CA 1
ATOM 3232 C C . LYS B 1 108 ? -11.578 29.062 12.016 1 95.56 108 LYS B C 1
ATOM 3234 O O . LYS B 1 108 ? -11.344 30.125 12.578 1 95.56 108 LYS B O 1
ATOM 3239 N N . ASN B 1 109 ? -10.688 28.094 11.883 1 95.56 109 ASN B N 1
ATOM 3240 C CA . ASN B 1 109 ? -9.281 28.406 12.102 1 95.56 109 ASN B CA 1
ATOM 3241 C C . ASN B 1 109 ? -8.672 29.125 10.898 1 95.56 109 ASN B C 1
ATOM 3243 O O . ASN B 1 109 ? -8.078 28.5 10.023 1 95.56 109 ASN B O 1
ATOM 3247 N N . TYR B 1 110 ? -8.742 30.422 10.914 1 97.75 110 TYR B N 1
ATOM 3248 C CA . TYR B 1 110 ? -8.5 31.219 9.727 1 97.75 110 TYR B CA 1
ATOM 3249 C C . TYR B 1 110 ? -7.043 31.141 9.297 1 97.75 110 TYR B C 1
ATOM 3251 O O . TYR B 1 110 ? -6.738 31.125 8.102 1 97.75 110 TYR B O 1
ATOM 3259 N N . LEU B 1 111 ? -6.113 31.141 10.289 1 97.94 111 LEU B N 1
ATOM 3260 C CA . LEU B 1 111 ? -4.707 31.016 9.914 1 97.94 111 LEU B CA 1
ATOM 3261 C C . LEU B 1 111 ? -4.473 29.734 9.125 1 97.94 111 LEU B C 1
ATOM 3263 O O . LEU B 1 111 ? -3.814 29.75 8.078 1 97.94 111 LEU B O 1
ATOM 3267 N N . GLU B 1 112 ? -5.016 28.609 9.586 1 98.56 112 GLU B N 1
ATOM 3268 C CA . GLU B 1 112 ? -4.891 27.328 8.906 1 98.56 112 GLU B CA 1
ATOM 3269 C C . GLU B 1 112 ? -5.523 27.375 7.516 1 98.56 112 GLU B C 1
ATOM 3271 O O . GLU B 1 112 ? -4.957 26.859 6.551 1 98.56 112 GLU B O 1
ATOM 3276 N N . MET B 1 113 ? -6.641 28.016 7.418 1 98.81 113 MET B N 1
ATOM 3277 C CA . MET B 1 113 ? -7.336 28.125 6.137 1 98.81 113 MET B CA 1
ATOM 3278 C C . MET B 1 113 ? -6.512 28.938 5.141 1 98.81 113 MET B C 1
ATOM 3280 O O . MET B 1 113 ? -6.477 28.625 3.951 1 98.81 113 MET B O 1
ATOM 3284 N N . HIS B 1 114 ? -5.895 29.969 5.641 1 98.81 114 HIS B N 1
ATOM 3285 C CA . HIS B 1 114 ? -5.066 30.766 4.75 1 98.81 114 HIS B CA 1
ATOM 3286 C C . HIS B 1 114 ? -3.836 30 4.289 1 98.81 114 HIS B C 1
ATOM 3288 O O . HIS B 1 114 ? -3.391 30.156 3.15 1 98.81 114 HIS B O 1
ATOM 3294 N N . ILE B 1 115 ? -3.285 29.219 5.199 1 98.88 115 ILE B N 1
ATOM 3295 C CA . ILE B 1 115 ? -2.195 28.328 4.797 1 98.88 115 ILE B CA 1
ATOM 3296 C C . ILE B 1 115 ? -2.672 27.391 3.686 1 98.88 115 ILE B C 1
ATOM 3298 O O . ILE B 1 115 ? -2.008 27.25 2.654 1 98.88 115 ILE B O 1
ATOM 3302 N N . CYS B 1 116 ? -3.83 26.75 3.852 1 98.88 116 CYS B N 1
ATOM 3303 C CA . CYS B 1 116 ? -4.391 25.828 2.867 1 98.88 116 CYS B CA 1
ATOM 3304 C C . CYS B 1 116 ? -4.621 26.531 1.534 1 98.88 116 CYS B C 1
ATOM 3306 O O . CYS B 1 116 ? -4.293 26 0.477 1 98.88 116 CYS B O 1
ATOM 3308 N N . HIS B 1 117 ? -5.156 27.734 1.616 1 98.75 117 HIS B N 1
ATOM 3309 C CA . HIS B 1 117 ? -5.422 28.5 0.405 1 98.75 117 HIS B CA 1
ATOM 3310 C C . HIS B 1 117 ? -4.129 28.844 -0.323 1 98.75 117 HIS B C 1
ATOM 3312 O O . HIS B 1 117 ? -4.074 28.797 -1.555 1 98.75 117 HIS B O 1
ATOM 3318 N N . TYR B 1 118 ? -3.115 29.219 0.448 1 98.75 118 TYR B N 1
ATOM 3319 C CA . TYR B 1 118 ? -1.806 29.5 -0.133 1 98.75 118 TYR B CA 1
ATOM 3320 C C . TYR B 1 118 ? -1.269 28.281 -0.875 1 98.75 118 TYR B C 1
ATOM 3322 O O . TYR B 1 118 ? -0.771 28.391 -1.997 1 98.75 118 TYR B O 1
ATOM 3330 N N . ILE B 1 119 ? -1.381 27.125 -0.287 1 98.81 119 ILE B N 1
ATOM 3331 C CA . ILE B 1 119 ? -0.96 25.875 -0.915 1 98.81 119 ILE B CA 1
ATOM 3332 C C . ILE B 1 119 ? -1.779 25.625 -2.182 1 98.81 119 ILE B C 1
ATOM 3334 O O . ILE B 1 119 ? -1.224 25.312 -3.236 1 98.81 119 ILE B O 1
ATOM 3338 N N . GLN B 1 120 ? -3.076 25.797 -2.135 1 98.5 120 GLN B N 1
ATOM 3339 C CA . GLN B 1 120 ? -3.977 25.578 -3.264 1 98.5 120 GLN B CA 1
ATOM 3340 C C . GLN B 1 120 ? -3.588 26.453 -4.449 1 98.5 120 GLN B C 1
ATOM 3342 O O . GLN B 1 120 ? -3.693 26.031 -5.602 1 98.5 120 GLN B O 1
ATOM 3347 N N . THR B 1 121 ? -3.146 27.656 -4.172 1 97.88 121 THR B N 1
ATOM 3348 C CA . THR B 1 121 ? -2.926 28.625 -5.246 1 97.88 121 THR B CA 1
ATOM 3349 C C . THR B 1 121 ? -1.491 28.531 -5.762 1 97.88 121 THR B C 1
ATOM 3351 O O . THR B 1 121 ? -1.188 29.031 -6.848 1 97.88 121 THR B O 1
ATOM 3354 N N . HIS B 1 122 ? -0.574 27.938 -5.043 1 98.12 122 HIS B N 1
ATOM 3355 C CA . HIS B 1 122 ? 0.83 27.953 -5.441 1 98.12 122 HIS B CA 1
ATOM 3356 C C . HIS B 1 122 ? 1.291 26.578 -5.883 1 98.12 122 HIS B C 1
ATOM 3358 O O . HIS B 1 122 ? 2.312 26.438 -6.559 1 98.12 122 HIS B O 1
ATOM 3364 N N . LEU B 1 123 ? 0.547 25.547 -5.441 1 97.31 123 LEU B N 1
ATOM 3365 C CA . LEU B 1 123 ? 0.884 24.203 -5.898 1 97.31 123 LEU B CA 1
ATOM 3366 C C . LEU B 1 123 ? 0.387 23.969 -7.32 1 97.31 123 LEU B C 1
ATOM 3368 O O . LEU B 1 123 ? -0.808 24.109 -7.594 1 97.31 123 LEU B O 1
ATOM 3372 N N . THR B 1 124 ? 1.155 23.719 -8.289 1 91.75 124 THR B N 1
ATOM 3373 C CA . THR B 1 124 ? 0.79 23.75 -9.703 1 91.75 124 THR B CA 1
ATOM 3374 C C . THR B 1 124 ? 0.366 22.359 -10.18 1 91.75 124 THR B C 1
ATOM 3376 O O . THR B 1 124 ? -0.497 22.234 -11.055 1 91.75 124 THR B O 1
ATOM 3379 N N . ASP B 1 125 ? 0.781 21.25 -9.711 1 90.88 125 ASP B N 1
ATOM 3380 C CA . ASP B 1 125 ? 0.584 19.938 -10.305 1 90.88 125 ASP B CA 1
ATOM 3381 C C . ASP B 1 125 ? -0.543 19.188 -9.602 1 90.88 125 ASP B C 1
ATOM 3383 O O . ASP B 1 125 ? -0.891 18.062 -10 1 90.88 125 ASP B O 1
ATOM 3387 N N . PHE B 1 126 ? -1.212 19.812 -8.586 1 93.44 126 PHE B N 1
ATOM 3388 C CA . PHE B 1 126 ? -2.271 19.188 -7.797 1 93.44 126 PHE B CA 1
ATOM 3389 C C . PHE B 1 126 ? -3.342 20.219 -7.43 1 93.44 126 PHE B C 1
ATOM 3391 O O . PHE B 1 126 ? -3.082 21.422 -7.422 1 93.44 126 PHE B O 1
ATOM 3398 N N . THR B 1 127 ? -4.504 19.672 -7.262 1 95.38 127 THR B N 1
ATOM 3399 C CA . THR B 1 127 ? -5.594 20.453 -6.684 1 95.38 127 THR B CA 1
ATOM 3400 C C . THR B 1 127 ? -5.914 19.969 -5.273 1 95.38 127 THR B C 1
ATOM 3402 O O . THR B 1 127 ? -6.762 19.094 -5.094 1 95.38 127 THR B O 1
ATOM 3405 N N . PRO B 1 128 ? -5.227 20.547 -4.34 1 98.38 128 PRO B N 1
ATOM 3406 C CA . PRO B 1 128 ? -5.438 20.094 -2.969 1 98.38 128 PRO B CA 1
ATOM 3407 C C . PRO B 1 128 ? -6.875 20.297 -2.49 1 98.38 128 PRO B C 1
ATOM 3409 O O . PRO B 1 128 ? -7.5 21.297 -2.826 1 98.38 128 PRO B O 1
ATOM 3412 N N . GLN B 1 129 ? -7.422 19.344 -1.785 1 98.75 129 GLN B N 1
ATOM 3413 C CA . GLN B 1 129 ? -8.727 19.453 -1.138 1 98.75 129 GLN B CA 1
ATOM 3414 C C . GLN B 1 129 ? -8.578 19.672 0.365 1 98.75 129 GLN B C 1
ATOM 3416 O O . GLN B 1 129 ? -7.578 19.266 0.962 1 98.75 129 GLN B O 1
ATOM 3421 N N . ILE B 1 130 ? -9.484 20.391 0.952 1 98.88 130 ILE B N 1
ATOM 3422 C CA . ILE B 1 130 ? -9.492 20.625 2.395 1 98.88 130 ILE B CA 1
ATOM 3423 C C . ILE B 1 130 ? -10.539 19.719 3.047 1 98.88 130 ILE B C 1
ATOM 3425 O O . ILE B 1 130 ? -11.703 19.703 2.623 1 98.88 130 ILE B O 1
ATOM 3429 N N . TYR B 1 131 ? -10.172 18.969 3.971 1 98.81 131 TYR B N 1
ATOM 3430 C CA . TYR B 1 131 ? -11.039 18.062 4.703 1 98.81 131 TYR B CA 1
ATOM 3431 C C . TYR B 1 131 ? -11.109 18.438 6.176 1 98.81 131 TYR B C 1
ATOM 3433 O O . TYR B 1 131 ? -10.078 18.625 6.828 1 98.81 131 TYR B O 1
ATOM 3441 N N . LEU B 1 132 ? -12.281 18.625 6.723 1 98.31 132 LEU B N 1
ATOM 3442 C CA . LEU B 1 132 ? -12.539 18.875 8.141 1 98.31 132 LEU B CA 1
ATOM 3443 C C . LEU B 1 132 ? -12.938 17.594 8.859 1 98.31 132 LEU B C 1
ATOM 3445 O O . LEU B 1 132 ? -14.047 17.094 8.68 1 98.31 132 LEU B O 1
ATOM 3449 N N . TYR B 1 133 ? -12.102 17.125 9.758 1 96.25 133 TYR B N 1
ATOM 3450 C CA . TYR B 1 133 ? -12.25 15.758 10.25 1 96.25 133 TYR B CA 1
ATOM 3451 C C . TYR B 1 133 ? -13.141 15.719 11.484 1 96.25 133 TYR B C 1
ATOM 3453 O O . TYR B 1 133 ? -13.586 14.648 11.898 1 96.25 133 TYR B O 1
ATOM 3461 N N . THR B 1 134 ? -13.438 16.797 12.117 1 91.44 134 THR B N 1
ATOM 3462 C CA . THR B 1 134 ? -14.242 16.828 13.336 1 91.44 134 THR B CA 1
ATOM 3463 C C . THR B 1 134 ? -15.508 17.656 13.133 1 91.44 134 THR B C 1
ATOM 3465 O O . THR B 1 134 ? -15.516 18.609 12.352 1 91.44 134 THR B O 1
ATOM 3468 N N . GLU B 1 135 ? -16.484 17.188 13.82 1 85.06 135 GLU B N 1
ATOM 3469 C CA . GLU B 1 135 ? -17.656 18.031 13.938 1 85.06 135 GLU B CA 1
ATOM 3470 C C . GLU B 1 135 ? -17.469 19.109 14.992 1 85.06 135 GLU B C 1
ATOM 3472 O O . GLU B 1 135 ? -16.656 18.969 15.906 1 85.06 135 GLU B O 1
ATOM 3477 N N . PRO B 1 136 ? -18.266 20.172 14.789 1 80.19 136 PRO B N 1
ATOM 3478 C CA . PRO B 1 136 ? -18.141 21.234 15.805 1 80.19 136 PRO B CA 1
ATOM 3479 C C . PRO B 1 136 ? -18.359 20.719 17.219 1 80.19 136 PRO B C 1
ATOM 3481 O O . PRO B 1 136 ? -19.328 19.984 17.484 1 80.19 136 PRO B O 1
ATOM 3484 N N . GLY B 1 137 ? -17.438 20.953 18.141 1 83.62 137 GLY B N 1
ATOM 3485 C CA . GLY B 1 137 ? -17.578 20.594 19.531 1 83.62 137 GLY B CA 1
ATOM 3486 C C . GLY B 1 137 ? -16.906 19.281 19.891 1 83.62 137 GLY B C 1
ATOM 3487 O O . GLY B 1 137 ? -16.766 18.953 21.062 1 83.62 137 GLY B O 1
ATOM 3488 N N . GLU B 1 138 ? -16.5 18.609 18.891 1 88.75 138 GLU B N 1
ATOM 3489 C CA . GLU B 1 138 ? -15.852 17.328 19.156 1 88.75 138 GLU B CA 1
ATOM 3490 C C . GLU B 1 138 ? -14.422 17.531 19.656 1 88.75 138 GLU B C 1
ATOM 3492 O O . GLU B 1 138 ? -13.734 18.453 19.25 1 88.75 138 GLU B O 1
ATOM 3497 N N . GLU B 1 139 ? -14.062 16.656 20.516 1 91.5 139 GLU B N 1
ATOM 3498 C CA . GLU B 1 139 ? -12.695 16.703 21.031 1 91.5 139 GLU B CA 1
ATOM 3499 C C . GLU B 1 139 ? -11.688 16.281 19.969 1 91.5 139 GLU B C 1
ATOM 3501 O O . GLU B 1 139 ? -11.914 15.32 19.234 1 91.5 139 GLU B O 1
ATOM 3506 N N . LEU B 1 140 ? -10.648 17.062 19.922 1 94.12 140 LEU B N 1
ATOM 3507 C CA . LEU B 1 140 ? -9.562 16.75 19 1 94.12 140 LEU B CA 1
ATOM 3508 C C . LEU B 1 140 ? -8.719 15.594 19.531 1 94.12 140 LEU B C 1
ATOM 3510 O O . LEU B 1 140 ? -8.617 15.406 20.75 1 94.12 140 LEU B O 1
ATOM 3514 N N . TYR B 1 141 ? -8.125 14.75 18.641 1 94.62 141 TYR B N 1
ATOM 3515 C CA . TYR B 1 141 ? -7.43 13.547 19.109 1 94.62 141 TYR B CA 1
ATOM 3516 C C . TYR B 1 141 ? -6.086 13.391 18.406 1 94.62 141 TYR B C 1
ATOM 3518 O O . TYR B 1 141 ? -5.371 12.414 18.625 1 94.62 141 TYR B O 1
ATOM 3526 N N . ASP B 1 142 ? -5.738 14.281 17.469 1 95.62 142 ASP B N 1
ATOM 3527 C CA . ASP B 1 142 ? -4.543 14.133 16.656 1 95.62 142 ASP B CA 1
ATOM 3528 C C . ASP B 1 142 ? -3.393 14.969 17.203 1 95.62 142 ASP B C 1
ATOM 3530 O O . ASP B 1 142 ? -3.604 15.859 18.031 1 95.62 142 ASP B O 1
ATOM 3534 N N . VAL B 1 143 ? -2.195 14.672 16.75 1 97.38 143 VAL B N 1
ATOM 3535 C CA . VAL B 1 143 ? -0.973 15.289 17.266 1 97.38 143 VAL B CA 1
ATOM 3536 C C . VAL B 1 143 ? -1.005 16.781 17 1 97.38 143 VAL B C 1
ATOM 3538 O O . VAL B 1 143 ? -0.468 17.578 17.781 1 97.38 143 VAL B O 1
ATOM 3541 N N . ALA B 1 144 ? -1.636 17.219 16 1 94.69 144 ALA B N 1
ATOM 3542 C CA . ALA B 1 144 ? -1.7 18.625 15.648 1 94.69 144 ALA B CA 1
ATOM 3543 C C . ALA B 1 144 ? -2.42 19.438 16.734 1 94.69 144 ALA B C 1
ATOM 3545 O O . ALA B 1 144 ? -2.225 20.641 16.844 1 94.69 144 ALA B O 1
ATOM 3546 N N . SER B 1 145 ? -3.223 18.812 17.547 1 95.25 145 SER B N 1
ATOM 3547 C CA . SER B 1 145 ? -4.027 19.469 18.562 1 95.25 145 SER B CA 1
ATOM 3548 C C . SER B 1 145 ? -3.16 19.938 19.734 1 95.25 145 SER B C 1
ATOM 3550 O O . SER B 1 145 ? -3.611 20.719 20.578 1 95.25 145 SER B O 1
ATOM 3552 N N . VAL B 1 146 ? -1.949 19.469 19.75 1 96.88 146 VAL B N 1
ATOM 3553 C CA . VAL B 1 146 ? -1.031 19.844 20.828 1 96.88 146 VAL B CA 1
ATOM 3554 C C . VAL B 1 146 ? -0.634 21.312 20.688 1 96.88 146 VAL B C 1
ATOM 3556 O O . VAL B 1 146 ? -0.405 21.984 21.688 1 96.88 146 VAL B O 1
ATOM 3559 N N . ALA B 1 147 ? -0.533 21.828 19.469 1 97.75 147 ALA B N 1
ATOM 3560 C CA . ALA B 1 147 ? -0.129 23.203 19.172 1 97.75 147 ALA B CA 1
ATOM 3561 C C . ALA B 1 147 ? -1.341 24.125 19.094 1 97.75 147 ALA B C 1
ATOM 3563 O O . ALA B 1 147 ? -2.484 23.672 19.156 1 97.75 147 ALA B O 1
ATOM 3564 N N . LYS B 1 148 ? -1.064 25.438 19.016 1 97.06 148 LYS B N 1
ATOM 356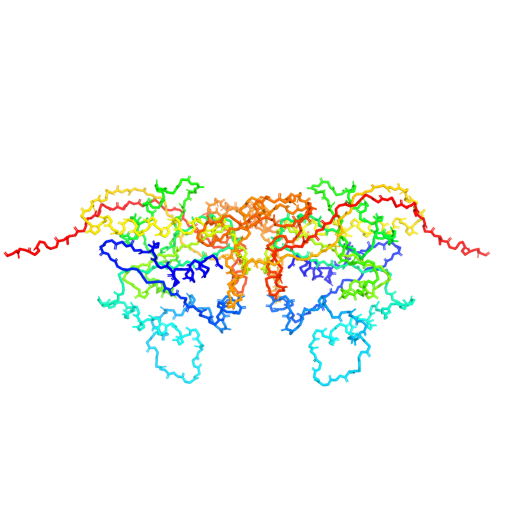5 C CA . LYS B 1 148 ? -2.137 26.422 18.891 1 97.06 148 LYS B CA 1
ATOM 3566 C C . LYS B 1 148 ? -2.879 26.266 17.562 1 97.06 148 LYS B C 1
ATOM 3568 O O . LYS B 1 148 ? -4.094 26.453 17.5 1 97.06 148 LYS B O 1
ATOM 3573 N N . HIS B 1 149 ? -2.156 25.969 16.531 1 97.19 149 HIS B N 1
ATOM 3574 C CA . HIS B 1 149 ? -2.676 25.641 15.219 1 97.19 149 HIS B CA 1
ATOM 3575 C C . HIS B 1 149 ? -2.096 24.328 14.711 1 97.19 149 HIS B C 1
ATOM 3577 O O . HIS B 1 149 ? -1.007 23.922 15.125 1 97.19 149 HIS B O 1
ATOM 3583 N N . GLY B 1 150 ? -2.875 23.625 13.898 1 97.5 150 GLY B N 1
ATOM 3584 C CA . GLY B 1 150 ? -2.4 22.344 13.391 1 97.5 150 GLY B CA 1
ATOM 3585 C C . GLY B 1 150 ? -3.01 21.984 12.055 1 97.5 150 GLY B C 1
ATOM 3586 O O . GLY B 1 150 ? -4.195 22.219 11.82 1 97.5 150 GLY B O 1
ATOM 3587 N N . ILE B 1 151 ? -2.219 21.484 11.172 1 98.5 151 ILE B N 1
ATOM 3588 C CA . ILE B 1 151 ? -2.662 20.984 9.867 1 98.5 151 ILE B CA 1
ATOM 3589 C C . ILE B 1 151 ? -2.031 19.625 9.594 1 98.5 151 ILE B C 1
ATOM 3591 O O . ILE B 1 151 ? -0.853 19.406 9.883 1 98.5 151 ILE B O 1
ATOM 3595 N N . CYS B 1 152 ? -2.775 18.703 9.102 1 98.62 152 CYS B N 1
ATOM 3596 C CA . CYS B 1 152 ? -2.246 17.422 8.633 1 98.62 152 CYS B CA 1
ATOM 3597 C C . CYS B 1 152 ? -2.223 17.359 7.113 1 98.62 152 CYS B C 1
ATOM 3599 O O . CYS B 1 152 ? -3.207 17.703 6.457 1 98.62 152 CYS B O 1
ATOM 3601 N N . PHE B 1 153 ? -1.099 17.047 6.566 1 98.75 153 PHE B N 1
ATOM 3602 C CA . PHE B 1 153 ? -0.962 16.828 5.133 1 98.75 153 PHE B CA 1
ATOM 3603 C C . PHE B 1 153 ? -1.059 15.344 4.801 1 98.75 153 PHE B C 1
ATOM 3605 O O . PHE B 1 153 ? -0.227 14.555 5.242 1 98.75 153 PHE B O 1
ATOM 3612 N N . GLU B 1 154 ? -2.072 14.984 4.086 1 98.62 154 GLU B N 1
ATOM 3613 C CA . GLU B 1 154 ? -2.301 13.609 3.643 1 98.62 154 GLU B CA 1
ATOM 3614 C C . GLU B 1 154 ? -2.053 13.469 2.143 1 98.62 154 GLU B C 1
ATOM 3616 O O . GLU B 1 154 ? -2.768 14.055 1.33 1 98.62 154 GLU B O 1
ATOM 3621 N N . ILE B 1 155 ? -1.018 12.734 1.787 1 98.56 155 ILE B N 1
ATOM 3622 C CA . ILE B 1 155 ? -0.663 12.562 0.383 1 98.56 155 ILE B CA 1
ATOM 3623 C C . ILE B 1 155 ? -0.864 11.102 -0.023 1 98.56 155 ILE B C 1
ATOM 3625 O O . ILE B 1 155 ? -0.449 10.188 0.694 1 98.56 155 ILE B O 1
ATOM 3629 N N . GLY B 1 156 ? -1.523 10.875 -1.148 1 97.88 156 GLY B N 1
ATOM 3630 C CA . GLY B 1 156 ? -1.697 9.531 -1.679 1 97.88 156 GLY B CA 1
ATOM 3631 C C . GLY B 1 156 ? -1.984 9.516 -3.168 1 97.88 156 GLY B C 1
ATOM 3632 O O . GLY B 1 156 ? -2.105 10.57 -3.797 1 97.88 156 GLY B O 1
ATOM 3633 N N . PRO B 1 157 ? -2.09 8.383 -3.717 1 97.88 157 PRO B N 1
ATOM 3634 C CA . PRO B 1 157 ? -1.96 7.078 -3.072 1 97.88 157 PRO B CA 1
ATOM 3635 C C . PRO B 1 157 ? -0.505 6.676 -2.836 1 97.88 157 PRO B C 1
ATOM 3637 O O . PRO B 1 157 ? 0.358 6.945 -3.676 1 97.88 157 PRO B O 1
ATOM 3640 N N . GLN B 1 158 ? -0.186 6.164 -1.729 1 98.06 158 GLN B N 1
ATOM 3641 C CA . GLN B 1 158 ? 1.104 5.586 -1.369 1 98.06 158 GLN B CA 1
ATOM 3642 C C . GLN B 1 158 ? 0.937 4.461 -0.354 1 98.06 158 GLN B C 1
ATO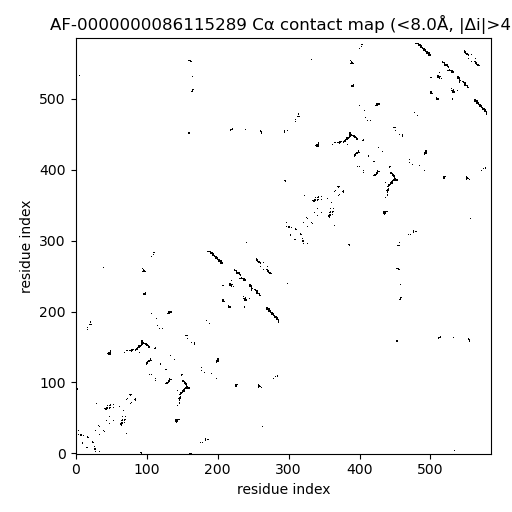M 3644 O O . GLN B 1 158 ? 0.351 4.66 0.713 1 98.06 158 GLN B O 1
ATOM 3649 N N . SER B 1 159 ? 1.415 3.299 -0.717 1 96.75 159 SER B N 1
ATOM 3650 C CA . SER B 1 159 ? 1.317 2.127 0.147 1 96.75 159 SER B CA 1
ATOM 3651 C C . SER B 1 159 ? 2.176 2.287 1.396 1 96.75 159 SER B C 1
ATOM 3653 O O . SER B 1 159 ? 3.289 2.812 1.328 1 96.75 159 SER B O 1
ATOM 3655 N N . PRO B 1 160 ? 1.607 1.792 2.543 1 94.5 160 PRO B N 1
ATOM 3656 C CA . PRO B 1 160 ? 2.508 1.714 3.697 1 94.5 160 PRO B CA 1
ATOM 3657 C C . PRO B 1 160 ? 3.766 0.9 3.41 1 94.5 160 PRO B C 1
ATOM 3659 O O . PRO B 1 160 ? 3.711 -0.094 2.682 1 94.5 160 PRO B O 1
ATOM 3662 N N . GLY B 1 161 ? 4.844 1.319 3.939 1 93.94 161 GLY B N 1
ATOM 3663 C CA . GLY B 1 161 ? 6.094 0.592 3.771 1 93.94 161 GLY B CA 1
ATOM 3664 C C . GLY B 1 161 ? 6.805 0.922 2.475 1 93.94 161 GLY B C 1
ATOM 3665 O O . GLY B 1 161 ? 7.891 0.399 2.205 1 93.94 161 GLY B O 1
ATOM 3666 N N . VAL B 1 162 ? 6.203 1.779 1.703 1 96.69 162 VAL B N 1
ATOM 3667 C CA . VAL B 1 162 ? 6.793 2.205 0.44 1 96.69 162 VAL B CA 1
ATOM 3668 C C . VAL B 1 162 ? 7.027 3.715 0.461 1 96.69 162 VAL B C 1
ATOM 3670 O O . VAL B 1 162 ? 6.184 4.473 0.944 1 96.69 162 VAL B O 1
ATOM 3673 N N . VAL B 1 163 ? 8.141 4.152 -0.02 1 97.25 163 VAL B N 1
ATOM 3674 C CA . VAL B 1 163 ? 8.367 5.582 -0.225 1 97.25 163 VAL B CA 1
ATOM 3675 C C . VAL B 1 163 ? 8.477 5.879 -1.719 1 97.25 163 VAL B C 1
ATOM 3677 O O . VAL B 1 163 ? 9.281 5.262 -2.424 1 97.25 163 VAL B O 1
ATOM 3680 N N . ARG B 1 164 ? 7.645 6.684 -2.178 1 97.88 164 ARG B N 1
ATOM 3681 C CA . ARG B 1 164 ? 7.656 7.133 -3.566 1 97.88 164 ARG B CA 1
ATOM 3682 C C . ARG B 1 164 ? 8.227 8.539 -3.684 1 97.88 164 ARG B C 1
ATOM 3684 O O . ARG B 1 164 ? 7.82 9.445 -2.955 1 97.88 164 ARG B O 1
ATOM 3691 N N . ALA B 1 165 ? 9.078 8.727 -4.613 1 98 165 ALA B N 1
ATOM 3692 C CA . ALA B 1 165 ? 9.75 10.008 -4.801 1 98 165 ALA B CA 1
ATOM 3693 C C . ALA B 1 165 ? 8.75 11.102 -5.145 1 98 165 ALA B C 1
ATOM 3695 O O . ALA B 1 165 ? 8.852 12.227 -4.637 1 98 165 ALA B O 1
ATOM 3696 N N . ASP B 1 166 ? 7.828 10.82 -5.98 1 96.38 166 ASP B N 1
ATOM 3697 C CA . ASP B 1 166 ? 6.879 11.844 -6.418 1 96.38 166 ASP B CA 1
ATOM 3698 C C . ASP B 1 166 ? 5.988 12.297 -5.262 1 96.38 166 ASP B C 1
ATOM 3700 O O . ASP B 1 166 ? 5.684 13.484 -5.137 1 96.38 166 ASP B O 1
ATOM 3704 N N . LYS B 1 167 ? 5.57 11.375 -4.414 1 97.56 167 LYS B N 1
ATOM 3705 C CA . LYS B 1 167 ? 4.754 11.719 -3.252 1 97.56 167 LYS B CA 1
ATOM 3706 C C . LYS B 1 167 ? 5.57 12.5 -2.219 1 97.56 167 LYS B C 1
ATOM 3708 O O . LYS B 1 167 ? 5.074 13.461 -1.627 1 97.56 167 LYS B O 1
ATOM 3713 N N . MET B 1 168 ? 6.773 12.023 -2.039 1 97.62 168 MET B N 1
ATOM 3714 C CA . MET B 1 168 ? 7.664 12.703 -1.103 1 97.62 168 MET B CA 1
ATOM 3715 C C . MET B 1 168 ? 7.941 14.133 -1.557 1 97.62 168 MET B C 1
ATOM 3717 O O . MET B 1 168 ? 7.977 15.055 -0.738 1 97.62 168 MET B O 1
ATOM 3721 N N . GLN B 1 169 ? 8.094 14.312 -2.832 1 96.12 169 GLN B N 1
ATOM 3722 C CA . GLN B 1 169 ? 8.383 15.641 -3.375 1 96.12 169 GLN B CA 1
ATOM 3723 C C . GLN B 1 169 ? 7.211 16.594 -3.162 1 96.12 169 GLN B C 1
ATOM 3725 O O . GLN B 1 169 ? 7.402 17.75 -2.775 1 96.12 169 GLN B O 1
ATOM 3730 N N . VAL B 1 170 ? 6.055 16.141 -3.482 1 97.5 170 VAL B N 1
ATOM 3731 C CA . VAL B 1 170 ? 4.902 17.016 -3.305 1 97.5 170 VAL B CA 1
ATOM 3732 C C . VAL B 1 170 ? 4.73 17.344 -1.824 1 97.5 170 VAL B C 1
ATOM 3734 O O . VAL B 1 170 ? 4.406 18.484 -1.472 1 97.5 170 VAL B O 1
ATOM 3737 N N . MET B 1 171 ? 4.957 16.375 -0.94 1 98.19 171 MET B N 1
ATOM 3738 C CA . MET B 1 171 ? 4.898 16.625 0.496 1 98.19 171 MET B CA 1
ATOM 3739 C C . MET B 1 171 ? 5.91 17.703 0.903 1 98.19 171 MET B C 1
ATOM 3741 O O . MET B 1 171 ? 5.582 18.609 1.66 1 98.19 171 MET B O 1
ATOM 3745 N N . ARG B 1 172 ? 7.07 17.562 0.399 1 97.56 172 ARG B N 1
ATOM 3746 C CA . ARG B 1 172 ? 8.117 18.547 0.671 1 97.56 172 ARG B CA 1
ATOM 3747 C C . ARG B 1 172 ? 7.695 19.938 0.218 1 97.56 172 ARG B C 1
ATOM 3749 O O . ARG B 1 172 ? 7.863 20.906 0.954 1 97.56 172 ARG B O 1
ATOM 3756 N N . VAL B 1 173 ? 7.145 20.016 -0.936 1 97.62 173 VAL B N 1
ATOM 3757 C CA . VAL B 1 173 ? 6.758 21.297 -1.513 1 97.62 173 VAL B CA 1
ATOM 3758 C C . VAL B 1 173 ? 5.66 21.938 -0.663 1 97.62 173 VAL B C 1
ATOM 3760 O O . VAL B 1 173 ? 5.695 23.141 -0.395 1 97.62 173 VAL B O 1
ATOM 3763 N N . ILE B 1 174 ? 4.73 21.188 -0.238 1 98.5 174 ILE B N 1
ATOM 3764 C CA . ILE B 1 174 ? 3.619 21.734 0.53 1 98.5 174 ILE B CA 1
ATOM 3765 C C . ILE B 1 174 ? 4.125 22.219 1.888 1 98.5 174 ILE B C 1
ATOM 3767 O O . ILE B 1 174 ? 3.652 23.234 2.406 1 98.5 174 ILE B O 1
ATOM 3771 N N . VAL B 1 175 ? 5.078 21.5 2.473 1 98.62 175 VAL B N 1
ATOM 3772 C CA . VAL B 1 175 ? 5.703 21.969 3.707 1 98.62 175 VAL B CA 1
ATOM 3773 C C . VAL B 1 175 ? 6.418 23.297 3.459 1 98.62 175 VAL B C 1
ATOM 3775 O O . VAL B 1 175 ? 6.254 24.25 4.223 1 98.62 175 VAL B O 1
ATOM 3778 N N . GLN B 1 176 ? 7.156 23.391 2.371 1 98.12 176 GLN B N 1
ATOM 3779 C CA . GLN B 1 176 ? 7.883 24.609 2.045 1 98.12 176 GLN B CA 1
ATOM 3780 C C . GLN B 1 176 ? 6.926 25.781 1.822 1 98.12 176 GLN B C 1
ATOM 3782 O O . GLN B 1 176 ? 7.184 26.906 2.279 1 98.12 176 GLN B O 1
ATOM 3787 N N . LEU B 1 177 ? 5.887 25.516 1.112 1 98.62 177 LEU B N 1
ATOM 3788 C CA . LEU B 1 177 ? 4.891 26.562 0.884 1 98.62 177 LEU B CA 1
ATOM 3789 C C . LEU B 1 177 ? 4.309 27.047 2.203 1 98.62 177 LEU B C 1
ATOM 3791 O O . LEU B 1 177 ? 4.059 28.25 2.371 1 98.62 177 LEU B O 1
ATOM 3795 N N . THR B 1 178 ? 4.043 26.172 3.096 1 98.88 178 THR B N 1
ATOM 3796 C CA . THR B 1 178 ? 3.529 26.531 4.414 1 98.88 178 THR B CA 1
ATOM 3797 C C . THR B 1 178 ? 4.523 27.406 5.156 1 98.88 178 THR B C 1
ATOM 3799 O O . THR B 1 178 ? 4.145 28.438 5.723 1 98.88 178 THR B O 1
ATOM 3802 N N . LEU B 1 179 ? 5.789 27.016 5.145 1 98.75 179 LEU B N 1
ATOM 3803 C CA . LEU B 1 179 ? 6.828 27.812 5.805 1 98.75 179 LEU B CA 1
ATOM 3804 C C . LEU B 1 179 ? 6.949 29.188 5.172 1 98.75 179 LEU B C 1
ATOM 3806 O O . LEU B 1 179 ? 7.113 30.188 5.875 1 98.75 179 LEU B O 1
ATOM 3810 N N . ASP B 1 180 ? 6.879 29.203 3.881 1 98.56 180 ASP B N 1
ATOM 3811 C CA . ASP B 1 180 ? 6.922 30.484 3.176 1 98.56 180 ASP B CA 1
ATOM 3812 C C . ASP B 1 180 ? 5.75 31.375 3.58 1 98.56 180 ASP B C 1
ATOM 3814 O O . ASP B 1 180 ? 5.922 32.594 3.789 1 98.56 180 ASP B O 1
ATOM 3818 N N . PHE B 1 181 ? 4.609 30.828 3.611 1 98.62 181 PHE B N 1
ATOM 3819 C CA . PHE B 1 181 ? 3.438 31.594 4.035 1 98.62 181 PHE B CA 1
ATOM 3820 C C . PHE B 1 181 ? 3.654 32.188 5.414 1 98.62 181 PHE B C 1
ATOM 3822 O O . PHE B 1 181 ? 3.404 33.375 5.621 1 98.62 181 PHE B O 1
ATOM 3829 N N . ILE B 1 182 ? 4.09 31.359 6.395 1 98.19 182 ILE B N 1
ATOM 3830 C CA . ILE B 1 182 ? 4.301 31.812 7.766 1 98.19 182 ILE B CA 1
ATOM 3831 C C . ILE B 1 182 ? 5.324 32.938 7.785 1 98.19 182 ILE B C 1
ATOM 3833 O O . ILE B 1 182 ? 5.152 33.938 8.508 1 98.19 182 ILE B O 1
ATOM 3837 N N . ASN B 1 183 ? 6.379 32.75 7.027 1 98.19 183 ASN B N 1
ATOM 3838 C CA . ASN B 1 183 ? 7.391 33.812 6.938 1 98.19 183 ASN B CA 1
ATOM 3839 C C . ASN B 1 183 ? 6.797 35.125 6.434 1 98.19 183 ASN B C 1
ATOM 3841 O O . ASN B 1 183 ? 7.086 36.188 6.977 1 98.19 183 ASN B O 1
ATOM 3845 N N . ARG B 1 184 ? 5.953 35.031 5.477 1 97.94 184 ARG B N 1
ATOM 3846 C CA . ARG B 1 184 ? 5.359 36.219 4.863 1 97.94 184 ARG B CA 1
ATOM 3847 C C . ARG B 1 184 ? 4.387 36.906 5.816 1 97.94 184 ARG B C 1
ATOM 3849 O O . ARG B 1 184 ? 4.398 38.125 5.957 1 97.94 184 ARG B O 1
ATOM 3856 N N . ILE B 1 185 ? 3.545 36.156 6.402 1 97.56 185 ILE B N 1
ATOM 3857 C CA . ILE B 1 185 ? 2.576 36.75 7.309 1 97.56 185 ILE B CA 1
ATOM 3858 C C . ILE B 1 185 ? 3.301 37.375 8.492 1 97.56 185 ILE B C 1
ATOM 3860 O O . ILE B 1 185 ? 2.885 38.438 8.992 1 97.56 185 ILE B O 1
ATOM 3864 N N . ASN B 1 186 ? 4.387 36.75 8.961 1 96.62 186 ASN B N 1
ATOM 3865 C CA . ASN B 1 186 ? 5.199 37.312 10.031 1 96.62 186 ASN B CA 1
ATOM 3866 C C . ASN B 1 186 ? 5.848 38.625 9.617 1 96.62 186 ASN B C 1
ATOM 3868 O O . ASN B 1 186 ? 6.16 39.469 10.469 1 96.62 186 ASN B O 1
ATOM 3872 N N . GLN B 1 187 ? 6.062 38.812 8.414 1 96.5 187 GLN B N 1
ATOM 3873 C CA . GLN B 1 187 ? 6.695 40.031 7.887 1 96.5 187 GLN B CA 1
ATOM 3874 C C . GLN B 1 187 ? 5.664 41.125 7.645 1 96.5 187 GLN B C 1
ATOM 3876 O O . GLN B 1 187 ? 6.004 42.188 7.152 1 96.5 187 GLN B O 1
ATOM 3881 N N . GLY B 1 188 ? 4.465 40.812 7.891 1 95.5 188 GLY B N 1
ATOM 3882 C CA . GLY B 1 188 ? 3.449 41.844 7.848 1 95.5 188 GLY B CA 1
ATOM 3883 C C . GLY B 1 188 ? 2.615 41.812 6.582 1 95.5 188 GLY B C 1
ATOM 3884 O O . GLY B 1 188 ? 1.792 42.688 6.352 1 95.5 188 GLY B O 1
ATOM 3885 N N . VAL B 1 189 ? 2.82 40.781 5.805 1 96.69 189 VAL B N 1
ATOM 3886 C CA . VAL B 1 189 ? 2.035 40.656 4.578 1 96.69 189 VAL B CA 1
ATOM 3887 C C . VAL B 1 189 ? 0.573 40.406 4.93 1 96.69 189 VAL B C 1
ATOM 3889 O O . VAL B 1 189 ? 0.278 39.594 5.812 1 96.69 189 VAL B O 1
ATOM 3892 N N . GLU B 1 190 ? -0.299 41.094 4.297 1 97 190 GLU B N 1
ATOM 3893 C CA . GLU B 1 190 ? -1.732 40.875 4.438 1 97 190 GLU B CA 1
ATOM 3894 C C . GLU B 1 190 ? -2.229 39.844 3.402 1 97 190 GLU B C 1
ATOM 3896 O O . GLU B 1 190 ? -1.815 39.906 2.24 1 97 190 GLU B O 1
ATOM 3901 N N . PHE B 1 191 ? -3.074 39 3.834 1 98.12 191 PHE B N 1
ATOM 3902 C CA . PHE B 1 191 ? -3.686 38.031 2.938 1 98.12 191 PHE B CA 1
ATOM 3903 C C . PHE B 1 191 ? -5.184 38.25 2.814 1 98.12 191 PHE B C 1
ATOM 3905 O O . PHE B 1 191 ? -5.895 38.312 3.82 1 98.12 191 PHE B O 1
ATOM 3912 N N . PRO B 1 192 ? -5.637 38.469 1.607 1 98.19 192 PRO B N 1
ATOM 3913 C CA . PRO B 1 192 ? -7.031 38.875 1.405 1 98.19 192 PRO B CA 1
ATOM 3914 C C . PRO B 1 192 ? -8.023 37.75 1.717 1 98.19 192 PRO B C 1
ATOM 3916 O O . PRO B 1 192 ? -7.637 36.594 1.765 1 98.19 192 PRO B O 1
ATOM 3919 N N . ALA B 1 193 ? -9.273 38.188 1.936 1 98.5 193 ALA B N 1
ATOM 3920 C CA . ALA B 1 193 ? -10.367 37.219 2.096 1 98.5 193 ALA B CA 1
ATOM 3921 C C . ALA B 1 193 ? -10.516 36.344 0.854 1 98.5 193 ALA B C 1
ATOM 3923 O O . ALA B 1 193 ? -10.117 36.75 -0.244 1 98.5 193 ALA B O 1
ATOM 3924 N N . PHE B 1 194 ? -11.062 35.156 1.005 1 98.56 194 PHE B N 1
ATOM 3925 C CA . PHE B 1 194 ? -11.266 34.25 -0.112 1 98.56 194 PHE B CA 1
ATOM 3926 C C . PHE B 1 194 ? -12.422 33.281 0.176 1 98.56 194 PHE B C 1
ATOM 3928 O O . PHE B 1 194 ? -12.938 33.25 1.297 1 98.56 194 PHE B O 1
ATOM 3935 N N . GLU B 1 195 ? -12.859 32.656 -0.838 1 98.56 195 GLU B N 1
ATOM 3936 C CA . GLU B 1 195 ? -13.844 31.578 -0.727 1 98.56 195 GLU B CA 1
ATOM 3937 C C . GLU B 1 195 ? -13.297 30.266 -1.261 1 98.56 195 GLU B C 1
ATOM 3939 O O . GLU B 1 195 ? -12.461 30.25 -2.168 1 98.56 195 GLU B O 1
ATOM 3944 N N . THR B 1 196 ? -13.711 29.219 -0.657 1 98.5 196 THR B N 1
ATOM 3945 C CA . THR B 1 196 ? -13.281 27.906 -1.117 1 98.5 196 THR B CA 1
ATOM 3946 C C . THR B 1 196 ? -14.266 26.828 -0.676 1 98.5 196 THR B C 1
ATOM 3948 O O . THR B 1 196 ? -15.195 27.109 0.083 1 98.5 196 THR B O 1
ATOM 3951 N N . ASP B 1 197 ? -14.188 25.688 -1.287 1 98.5 197 ASP B N 1
ATOM 3952 C CA . ASP B 1 197 ? -14.945 24.516 -0.85 1 98.5 197 ASP B CA 1
ATOM 3953 C C . ASP B 1 197 ? -14.148 23.672 0.141 1 98.5 197 ASP B C 1
ATOM 3955 O O . ASP B 1 197 ? -12.93 23.547 0.005 1 98.5 197 ASP B O 1
ATOM 3959 N N . VAL B 1 198 ? -14.828 23.188 1.14 1 98.56 198 VAL B N 1
ATOM 3960 C CA . VAL B 1 198 ? -14.25 22.25 2.088 1 98.56 198 VAL B CA 1
ATOM 3961 C C . VAL B 1 198 ? -15.141 21.016 2.201 1 98.56 198 VAL B C 1
ATOM 3963 O O . VAL B 1 198 ? -16.344 21.078 1.904 1 98.56 198 VAL B O 1
ATOM 3966 N N . PHE B 1 199 ? -14.602 19.906 2.549 1 98.69 199 PHE B N 1
ATOM 3967 C CA . PHE B 1 199 ? -15.328 18.672 2.779 1 98.69 199 PHE B CA 1
ATOM 3968 C C . PHE B 1 199 ? -15.43 18.359 4.27 1 98.69 199 PHE B C 1
ATOM 3970 O O . PHE B 1 199 ? -14.406 18.156 4.93 1 98.69 199 PHE B O 1
ATOM 3977 N N . GLN B 1 200 ? -16.609 18.375 4.758 1 97.88 200 GLN B N 1
ATOM 3978 C CA . GLN B 1 200 ? -16.859 18.188 6.184 1 97.88 200 GLN B CA 1
ATOM 3979 C C . GLN B 1 200 ? -17.25 16.734 6.477 1 97.88 200 GLN B C 1
ATOM 3981 O O . GLN B 1 200 ? -18.141 16.188 5.836 1 97.88 200 GLN B O 1
ATOM 3986 N N . HIS B 1 201 ? -16.578 16.141 7.465 1 97.75 201 HIS B N 1
ATOM 3987 C CA . HIS B 1 201 ? -16.906 14.797 7.91 1 97.75 201 HIS B CA 1
ATOM 3988 C C . HIS B 1 201 ? -18.359 14.703 8.352 1 97.75 201 HIS B C 1
ATOM 3990 O O . HIS B 1 201 ? -18.828 15.531 9.133 1 97.75 201 HIS B O 1
ATOM 3996 N N . ILE B 1 202 ? -19.047 13.617 7.93 1 96.12 202 ILE B N 1
ATOM 3997 C CA . ILE B 1 202 ? -20.422 13.469 8.406 1 96.12 202 ILE B CA 1
ATOM 3998 C C . ILE B 1 202 ? -20.641 12.031 8.867 1 96.12 202 ILE B C 1
ATOM 4000 O O . ILE B 1 202 ? -21.719 11.695 9.367 1 96.12 202 ILE B O 1
ATOM 4004 N N . GLY B 1 203 ? -19.688 11.141 8.625 1 95.69 203 GLY B N 1
ATOM 4005 C CA . GLY B 1 203 ? -19.812 9.773 9.102 1 95.69 203 GLY B CA 1
ATOM 4006 C C . GLY B 1 203 ? -18.875 8.805 8.406 1 95.69 203 GLY B C 1
ATOM 4007 O O . GLY B 1 203 ? -18.047 9.211 7.602 1 95.69 203 GLY B O 1
ATOM 4008 N N . ASN B 1 204 ? -18.953 7.555 8.82 1 97.31 204 ASN B N 1
ATOM 4009 C CA . ASN B 1 204 ? -18.172 6.465 8.25 1 97.31 204 ASN B CA 1
ATOM 4010 C C . ASN B 1 204 ? -19.062 5.367 7.68 1 97.31 204 ASN B C 1
ATOM 4012 O O . ASN B 1 204 ? -20.125 5.074 8.234 1 97.31 204 ASN B O 1
ATOM 4016 N N . ILE B 1 205 ? -18.641 4.84 6.605 1 98.5 205 ILE B N 1
ATOM 4017 C CA . ILE B 1 205 ? -19.344 3.709 6.004 1 98.5 205 ILE B CA 1
ATOM 4018 C C . ILE B 1 205 ? -18.469 2.463 6.074 1 98.5 205 ILE B C 1
ATOM 4020 O O . ILE B 1 205 ? -17.312 2.486 5.633 1 98.5 205 ILE B O 1
ATOM 4024 N N . ASP B 1 206 ? -18.984 1.401 6.676 1 98.31 206 ASP B N 1
ATOM 4025 C CA . ASP B 1 206 ? -18.25 0.148 6.809 1 98.31 206 ASP B CA 1
ATOM 4026 C C . ASP B 1 206 ? -18.422 -0.724 5.566 1 98.31 206 ASP B C 1
ATOM 4028 O O . ASP B 1 206 ? -19.312 -0.474 4.742 1 98.31 206 ASP B O 1
ATOM 4032 N N . PHE B 1 207 ? -17.578 -1.68 5.395 1 98.25 207 PHE B N 1
ATOM 4033 C CA . PHE B 1 207 ? -17.781 -2.738 4.41 1 98.25 207 PHE B CA 1
ATOM 4034 C C . PHE B 1 207 ? -19 -3.59 4.773 1 98.25 207 PHE B C 1
ATOM 4036 O O . PHE B 1 207 ? -19.281 -3.797 5.953 1 98.25 207 PHE B O 1
ATOM 4043 N N . PRO B 1 208 ? -19.688 -4.07 3.68 1 97.44 208 PRO B N 1
ATOM 4044 C CA . PRO B 1 208 ? -20.625 -5.156 4 1 97.44 208 PRO B CA 1
ATOM 4045 C C . PRO B 1 208 ? -19.938 -6.352 4.656 1 97.44 208 PRO B C 1
ATOM 4047 O O . PRO B 1 208 ? -18.828 -6.723 4.254 1 97.44 208 PRO B O 1
ATOM 4050 N N . ARG B 1 209 ? -20.547 -6.922 5.66 1 95.06 209 ARG B N 1
ATOM 4051 C CA . ARG B 1 209 ? -19.953 -8.023 6.41 1 95.06 209 ARG B CA 1
ATOM 4052 C C . ARG B 1 209 ? -20.953 -9.164 6.582 1 95.06 209 ARG B C 1
ATOM 4054 O O . ARG B 1 209 ? -22.172 -8.938 6.629 1 95.06 209 ARG B O 1
ATOM 4061 N N . SER B 1 210 ? -20.391 -10.344 6.66 1 91.81 210 SER B N 1
ATOM 4062 C CA . SER B 1 210 ? -21.188 -11.531 6.973 1 91.81 210 SER B CA 1
ATOM 4063 C C . SER B 1 210 ? -21.562 -11.57 8.453 1 91.81 210 SER B C 1
ATOM 4065 O O . SER B 1 210 ? -21.141 -10.703 9.227 1 91.81 210 SER B O 1
ATOM 4067 N N . PHE B 1 211 ? -22.312 -12.617 8.82 1 90.94 211 PHE B N 1
ATOM 4068 C CA . PHE B 1 211 ? -22.797 -12.766 10.188 1 90.94 211 PHE B CA 1
ATOM 4069 C C . PHE B 1 211 ? -21.625 -12.938 11.148 1 90.94 211 PHE B C 1
ATOM 4071 O O . PHE B 1 211 ? -21.703 -12.492 12.297 1 90.94 211 PHE B O 1
ATOM 4078 N N . ASN B 1 212 ? -20.562 -13.484 10.656 1 89.25 212 ASN B N 1
ATOM 4079 C CA . ASN B 1 212 ? -19.391 -13.711 11.508 1 89.25 212 ASN B CA 1
ATOM 4080 C C . ASN B 1 212 ? -18.484 -12.492 11.539 1 89.25 212 ASN B C 1
ATOM 4082 O O . ASN B 1 212 ? -17.391 -12.539 12.125 1 89.25 212 ASN B O 1
ATOM 4086 N N . GLY B 1 213 ? -18.875 -11.391 10.844 1 90.94 213 GLY B N 1
ATOM 4087 C CA . GLY B 1 213 ? -18.125 -10.141 10.922 1 90.94 213 GLY B CA 1
ATOM 4088 C C . GLY B 1 213 ? -17.094 -9.992 9.828 1 90.94 213 GLY B C 1
ATOM 4089 O O . GLY B 1 213 ? -16.391 -8.977 9.75 1 90.94 213 GLY B O 1
ATOM 4090 N N . GLU B 1 214 ? -17.016 -10.953 9 1 90.69 214 GLU B N 1
ATOM 4091 C CA . GLU B 1 214 ? -16.031 -10.906 7.922 1 90.69 214 GLU B CA 1
ATOM 4092 C C . GLU B 1 214 ? -16.516 -10.062 6.758 1 90.69 214 GLU B C 1
ATOM 4094 O O . GLU B 1 214 ? -17.703 -10.086 6.426 1 90.69 214 GLU B O 1
ATOM 4099 N N . ILE B 1 215 ? -15.633 -9.328 6.184 1 94.19 215 ILE B N 1
ATOM 4100 C CA . ILE B 1 215 ? -15.977 -8.531 5.016 1 94.19 215 ILE B CA 1
ATOM 4101 C C . ILE B 1 215 ? -16.5 -9.43 3.902 1 94.19 215 ILE B C 1
ATOM 4103 O O . ILE B 1 215 ? -15.883 -10.453 3.578 1 94.19 215 ILE B O 1
ATOM 4107 N N . SER B 1 216 ? -17.641 -9.102 3.348 1 95.5 216 SER B N 1
ATOM 4108 C CA . SER B 1 216 ? -18.297 -9.945 2.354 1 95.5 216 SER B CA 1
ATOM 4109 C C . SER B 1 216 ? -18.344 -9.258 0.993 1 95.5 216 SER B C 1
ATOM 4111 O O . SER B 1 216 ? -18.797 -9.844 0.009 1 95.5 216 SER B O 1
ATOM 4113 N N . ALA B 1 217 ? -17.906 -8.023 0.966 1 97.69 217 ALA B N 1
ATOM 4114 C CA . ALA B 1 217 ? -17.859 -7.27 -0.285 1 97.69 217 ALA B CA 1
ATOM 4115 C C . ALA B 1 217 ? -16.719 -6.246 -0.262 1 97.69 217 ALA B C 1
ATOM 4117 O O . ALA B 1 217 ? -16.312 -5.781 0.807 1 97.69 217 ALA B O 1
ATOM 4118 N N . VAL B 1 218 ? -16.25 -5.961 -1.394 1 98.44 218 VAL B N 1
ATOM 4119 C CA . VAL B 1 218 ? -15.164 -5 -1.536 1 98.44 218 VAL B CA 1
ATOM 4120 C C . VAL B 1 218 ? -15.688 -3.73 -2.211 1 98.44 218 VAL B C 1
ATOM 4122 O O . VAL B 1 218 ? -16.844 -3.674 -2.631 1 98.44 218 VAL B O 1
ATOM 4125 N N . ILE B 1 219 ? -14.883 -2.668 -2.219 1 98.88 219 ILE B N 1
ATOM 4126 C CA . ILE B 1 219 ? -15.273 -1.428 -2.879 1 98.88 219 ILE B CA 1
ATOM 4127 C C . ILE B 1 219 ? -15.57 -1.697 -4.352 1 98.88 219 ILE B C 1
ATOM 4129 O O . ILE B 1 219 ? -14.805 -2.395 -5.027 1 98.88 219 ILE B O 1
ATOM 4133 N N . HIS B 1 220 ? -16.672 -1.233 -4.812 1 98.88 220 HIS B N 1
ATOM 4134 C CA . HIS B 1 220 ? -17.016 -1.392 -6.227 1 98.88 220 HIS B CA 1
ATOM 4135 C C . HIS B 1 220 ? -15.977 -0.717 -7.117 1 98.88 220 HIS B C 1
ATOM 4137 O O . HIS B 1 220 ? -15.492 0.374 -6.801 1 98.88 220 HIS B O 1
ATOM 4143 N N . PRO B 1 221 ? -15.664 -1.329 -8.305 1 98.06 221 PRO B N 1
ATOM 4144 C CA . PRO B 1 221 ? -14.664 -0.739 -9.203 1 98.06 221 PRO B CA 1
ATOM 4145 C C . PRO B 1 221 ? -15.016 0.689 -9.609 1 98.06 221 PRO B C 1
ATOM 4147 O O . PRO B 1 221 ? -14.117 1.516 -9.805 1 98.06 221 PRO B O 1
ATOM 4150 N N . SER B 1 222 ? -16.234 1.023 -9.719 1 98.38 222 SER B N 1
ATOM 4151 C CA . SER B 1 222 ? -16.641 2.354 -10.164 1 98.38 222 SER B CA 1
ATOM 4152 C C . SER B 1 222 ? -16.438 3.387 -9.055 1 98.38 222 SER B C 1
ATOM 4154 O O . SER B 1 222 ? -16.375 4.59 -9.328 1 98.38 222 SER B O 1
ATOM 4156 N N . LEU B 1 223 ? -16.391 2.932 -7.816 1 98.81 223 LEU B N 1
ATOM 4157 C CA . LEU B 1 223 ? -16.188 3.826 -6.684 1 98.81 223 LEU B CA 1
ATOM 4158 C C . LEU B 1 223 ? -14.719 3.889 -6.293 1 98.81 223 LEU B C 1
ATOM 4160 O O . LEU B 1 223 ? -14.242 4.918 -5.809 1 98.81 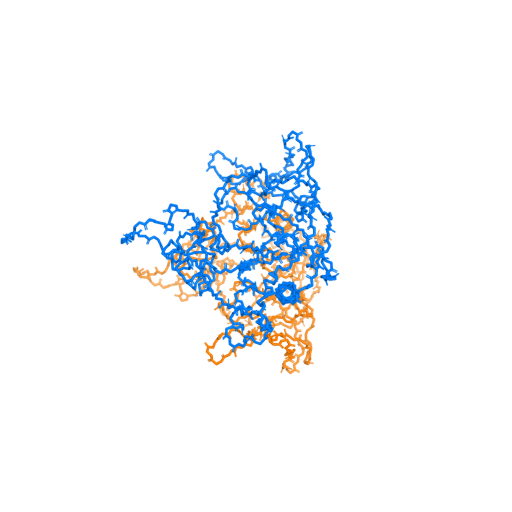223 LEU B O 1
ATOM 4164 N N . GLN B 1 224 ? -13.984 2.805 -6.516 1 98.81 224 GLN B N 1
ATOM 4165 C CA . GLN B 1 224 ? -12.57 2.732 -6.188 1 98.81 224 GLN B CA 1
ATOM 4166 C C . GLN B 1 224 ? -11.812 3.924 -6.766 1 98.81 224 GLN B C 1
ATOM 4168 O O . GLN B 1 224 ? -11.922 4.223 -7.957 1 98.81 224 GLN B O 1
ATOM 4173 N N . ASP B 1 225 ? -11.078 4.637 -5.961 1 98.31 225 ASP B N 1
ATOM 4174 C CA . ASP B 1 225 ? -10.172 5.715 -6.336 1 98.31 225 ASP B CA 1
ATOM 4175 C C . ASP B 1 225 ? -10.945 6.977 -6.711 1 98.31 225 ASP B C 1
ATOM 4177 O O . ASP B 1 225 ? -10.43 7.844 -7.418 1 98.31 225 ASP B O 1
ATOM 4181 N N . GLN B 1 226 ? -12.203 7.094 -6.297 1 98.62 226 GLN B N 1
ATOM 4182 C CA . GLN B 1 226 ? -13.023 8.25 -6.645 1 98.62 226 GLN B CA 1
ATOM 4183 C C . GLN B 1 226 ? -13.172 9.195 -5.457 1 98.62 226 GLN B C 1
ATOM 4185 O O . GLN B 1 226 ? -14.242 9.781 -5.254 1 98.62 226 GLN B O 1
ATOM 4190 N N . ASP B 1 227 ? -12.156 9.305 -4.695 1 98.81 227 ASP B N 1
ATOM 4191 C CA . ASP B 1 227 ? -12.203 10.203 -3.547 1 98.81 227 ASP B CA 1
ATOM 4192 C C . ASP B 1 227 ? -12.641 11.609 -3.967 1 98.81 227 ASP B C 1
ATOM 4194 O O . ASP B 1 227 ? -12.211 12.109 -5.008 1 98.81 227 ASP B O 1
ATOM 4198 N N . PHE B 1 228 ? -13.484 12.266 -3.18 1 98.69 228 PHE B N 1
ATOM 4199 C CA . PHE B 1 228 ? -13.984 13.633 -3.291 1 98.69 228 PHE B CA 1
ATOM 4200 C C . PHE B 1 228 ? -15 13.742 -4.418 1 98.69 228 PHE B C 1
ATOM 4202 O O . PHE B 1 228 ? -15.547 14.82 -4.664 1 98.69 228 PHE B O 1
ATOM 4209 N N . SER B 1 229 ? -15.281 12.648 -5.156 1 98.62 229 SER B N 1
ATOM 4210 C CA . SER B 1 229 ? -16.359 12.641 -6.145 1 98.62 229 SER B CA 1
ATOM 4211 C C . SER B 1 229 ? -17.672 12.203 -5.523 1 98.62 229 SER B C 1
ATOM 4213 O O . SER B 1 229 ? -17.688 11.383 -4.605 1 98.62 229 SER B O 1
ATOM 4215 N N . PRO B 1 230 ? -18.719 12.75 -6.02 1 98.69 230 PRO B N 1
ATOM 4216 C CA . PRO B 1 230 ? -20.016 12.461 -5.391 1 98.69 230 PRO B CA 1
ATOM 4217 C C . PRO B 1 230 ? -20.438 11 -5.559 1 98.69 230 PRO B C 1
ATOM 4219 O O . PRO B 1 230 ? -20.188 10.398 -6.613 1 98.69 230 PRO B O 1
ATOM 4222 N N . LEU B 1 231 ? -21 10.445 -4.57 1 98.88 231 LEU B N 1
ATOM 4223 C CA . LEU B 1 231 ? -21.688 9.156 -4.543 1 98.88 231 LEU B CA 1
ATOM 4224 C C . LEU B 1 231 ? -23.172 9.344 -4.238 1 98.88 231 LEU B C 1
ATOM 4226 O O . LEU B 1 231 ? -23.531 9.75 -3.133 1 98.88 231 LEU B O 1
ATOM 4230 N N . HIS B 1 232 ? -24.016 9.094 -5.242 1 98.81 232 HIS B N 1
ATOM 4231 C CA . HIS B 1 232 ? -25.453 9.289 -5.094 1 98.81 232 HIS B CA 1
ATOM 4232 C C . HIS B 1 232 ? -26.141 8.008 -4.637 1 98.81 232 HIS B C 1
ATOM 4234 O O . HIS B 1 232 ? -25.656 6.902 -4.918 1 98.81 232 HIS B O 1
ATOM 4240 N N . PRO B 1 233 ? -27.297 8.234 -3.93 1 98.5 233 PRO B N 1
ATOM 4241 C CA . PRO B 1 233 ? -28.094 7.043 -3.627 1 98.5 233 PRO B CA 1
ATOM 4242 C C . PRO B 1 233 ? -28.375 6.191 -4.863 1 98.5 233 PRO B C 1
ATOM 4244 O O . PRO B 1 233 ? -28.734 6.727 -5.918 1 98.5 233 PRO B O 1
ATOM 4247 N N . GLY B 1 234 ? -28.094 4.832 -4.695 1 98.62 234 GLY B N 1
ATOM 4248 C CA . GLY B 1 234 ? -28.344 3.945 -5.82 1 98.62 234 GLY B CA 1
ATOM 4249 C C . GLY B 1 234 ? -27.109 3.639 -6.637 1 98.62 234 GLY B C 1
ATOM 4250 O O . GLY B 1 234 ? -27.062 2.646 -7.367 1 98.62 234 GLY B O 1
ATOM 4251 N N . ASP B 1 235 ? -26.078 4.535 -6.555 1 98.81 235 ASP B N 1
ATOM 4252 C CA . ASP B 1 235 ? -24.812 4.273 -7.25 1 98.81 235 ASP B CA 1
ATOM 4253 C C . ASP B 1 235 ? -24.156 3.006 -6.715 1 98.81 235 ASP B C 1
ATOM 4255 O O . ASP B 1 235 ? -24.328 2.654 -5.547 1 98.81 235 ASP B O 1
ATOM 4259 N N . PRO B 1 236 ? -23.406 2.264 -7.52 1 98.88 236 PRO B N 1
ATOM 4260 C CA . PRO B 1 236 ? -22.641 1.123 -7.012 1 98.88 236 PRO B CA 1
ATOM 4261 C C . PRO B 1 236 ? -21.625 1.523 -5.953 1 98.88 236 PRO B C 1
ATOM 4263 O O . PRO B 1 236 ? -20.812 2.43 -6.184 1 98.88 236 PRO B O 1
ATOM 4266 N N . ALA B 1 237 ? -21.656 0.889 -4.828 1 98.88 237 ALA B N 1
ATOM 4267 C CA . ALA B 1 237 ? -20.734 1.205 -3.744 1 98.88 237 ALA B CA 1
ATOM 4268 C C . ALA B 1 237 ? -19.828 0.021 -3.441 1 98.88 237 ALA B C 1
ATOM 4270 O O . ALA B 1 237 ? -18.609 0.193 -3.246 1 98.88 237 ALA B O 1
ATOM 4271 N N . PHE B 1 238 ? -20.391 -1.143 -3.449 1 98.88 238 PHE B N 1
ATOM 4272 C CA . PHE B 1 238 ? -19.641 -2.344 -3.111 1 98.88 238 PHE B CA 1
ATOM 4273 C C . PHE B 1 238 ? -19.891 -3.447 -4.133 1 98.88 238 PHE B C 1
ATOM 4275 O O . PHE B 1 238 ? -20.859 -3.383 -4.895 1 98.88 238 PHE B O 1
ATOM 4282 N N . LEU B 1 239 ? -19.016 -4.344 -4.227 1 98.62 239 LEU B N 1
ATOM 4283 C CA . LEU B 1 239 ? -19.109 -5.547 -5.047 1 98.62 239 LEU B CA 1
ATOM 4284 C C . LEU B 1 239 ? -18.859 -6.797 -4.203 1 98.62 239 LEU B C 1
ATOM 4286 O O . LEU B 1 239 ? -17.797 -6.961 -3.623 1 98.62 239 LEU B O 1
ATOM 4290 N N . SER B 1 240 ? -19.859 -7.656 -4.113 1 96.94 240 SER B N 1
ATOM 4291 C CA . SER B 1 240 ? -19.719 -8.867 -3.318 1 96.94 240 SER B CA 1
ATOM 4292 C C . SER B 1 240 ? -18.781 -9.867 -3.996 1 96.94 240 SER B C 1
ATOM 4294 O O . SER B 1 240 ? -18.469 -9.727 -5.18 1 96.94 240 SER B O 1
ATOM 4296 N N . LEU B 1 241 ? -18.359 -10.859 -3.271 1 92.25 241 LEU B N 1
ATOM 4297 C CA . LEU B 1 241 ? -17.422 -11.844 -3.793 1 92.25 241 LEU B CA 1
ATOM 4298 C C . LEU B 1 241 ? -18.094 -12.727 -4.848 1 92.25 241 LEU B C 1
ATOM 4300 O O . LEU B 1 241 ? -17.406 -13.367 -5.645 1 92.25 241 LEU B O 1
ATOM 4304 N N . ASP B 1 242 ? -19.391 -12.805 -4.824 1 92 242 ASP B N 1
ATOM 4305 C CA . ASP B 1 242 ? -20.125 -13.516 -5.867 1 92 242 ASP B CA 1
ATOM 4306 C C . ASP B 1 242 ? -20.5 -12.578 -7.016 1 92 242 ASP B C 1
ATOM 4308 O O . ASP B 1 242 ? -21.375 -12.883 -7.812 1 92 242 ASP B O 1
ATOM 4312 N N . LYS B 1 243 ? -19.953 -11.328 -6.996 1 92.44 243 LYS B N 1
ATOM 4313 C CA . LYS B 1 243 ? -19.969 -10.383 -8.117 1 92.44 243 LYS B CA 1
ATOM 4314 C C . LYS B 1 243 ? -21.312 -9.664 -8.203 1 92.44 243 LYS B C 1
ATOM 4316 O O . LYS B 1 243 ? -21.781 -9.336 -9.297 1 92.44 243 LYS B O 1
ATOM 4321 N N . LYS B 1 244 ? -21.906 -9.547 -7.113 1 96.94 244 LYS B N 1
ATOM 4322 C CA . LYS B 1 244 ? -23.141 -8.758 -7.078 1 96.94 244 LYS B CA 1
ATOM 4323 C C . LYS B 1 244 ? -22.859 -7.328 -6.621 1 96.94 244 LYS B C 1
ATOM 4325 O O . LYS B 1 244 ? -22.188 -7.109 -5.613 1 96.94 244 LYS B O 1
ATOM 4330 N N . THR B 1 245 ? -23.406 -6.434 -7.316 1 98.56 245 THR B N 1
ATOM 4331 C CA . THR B 1 245 ? -23.281 -5.02 -6.973 1 98.56 245 THR B CA 1
ATOM 4332 C C . THR B 1 245 ? -24.188 -4.664 -5.801 1 98.56 245 THR B C 1
ATOM 4334 O O . THR B 1 245 ? -25.359 -5.059 -5.773 1 98.56 245 THR B O 1
ATOM 4337 N N . ILE B 1 246 ? -23.656 -4.004 -4.836 1 98.69 246 ILE B N 1
ATOM 4338 C CA . ILE B 1 246 ? -24.391 -3.449 -3.709 1 98.69 246 ILE B CA 1
ATOM 4339 C C . ILE B 1 246 ? -24.422 -1.925 -3.803 1 98.69 246 ILE B C 1
ATOM 4341 O O . ILE B 1 246 ? -23.375 -1.273 -3.666 1 98.69 246 ILE B O 1
ATOM 4345 N N . PRO B 1 247 ? -25.562 -1.348 -4.023 1 98.75 247 PRO B N 1
ATOM 4346 C CA . PRO B 1 247 ? -25.641 0.105 -4.195 1 98.75 247 PRO B CA 1
ATOM 4347 C C . PRO B 1 247 ? -25.516 0.862 -2.875 1 98.75 247 PRO B C 1
ATOM 4349 O O . PRO B 1 247 ? -25.734 0.291 -1.806 1 98.75 247 PRO B O 1
ATOM 4352 N N . TYR B 1 248 ? -25.047 2.121 -2.977 1 98.75 248 TYR B N 1
ATOM 4353 C CA . TYR B 1 248 ? -25.094 3.021 -1.83 1 98.75 248 TYR B CA 1
ATOM 4354 C C . TYR B 1 248 ? -26.531 3.273 -1.396 1 98.75 248 TYR B C 1
ATOM 4356 O O . TYR B 1 248 ? -27.359 3.699 -2.199 1 98.75 248 TYR B O 1
ATOM 4364 N N . ASP B 1 249 ? -26.812 3.047 -0.136 1 97.38 249 ASP B N 1
ATOM 4365 C CA . ASP B 1 249 ? -28.203 3.061 0.308 1 97.38 249 ASP B CA 1
ATOM 4366 C C . ASP B 1 249 ? -28.484 4.266 1.201 1 97.38 249 ASP B C 1
ATOM 4368 O O . ASP B 1 249 ? -29.469 4.285 1.939 1 97.38 249 ASP B O 1
ATOM 4372 N N . GLY B 1 250 ? -27.625 5.254 1.191 1 96.62 250 GLY B N 1
ATOM 4373 C CA . GLY B 1 250 ? -27.891 6.469 1.943 1 96.62 250 GLY B CA 1
ATOM 4374 C C . GLY B 1 250 ? -29 7.301 1.352 1 96.62 250 GLY B C 1
ATOM 4375 O O . GLY B 1 250 ? -29.438 7.062 0.22 1 96.62 250 GLY B O 1
ATOM 4376 N N . GLN B 1 251 ? -29.484 8.234 2.09 1 96.56 251 GLN B N 1
ATOM 4377 C CA . GLN B 1 251 ? -30.625 9.055 1.688 1 96.56 251 GLN B CA 1
ATOM 4378 C C . GLN B 1 251 ? -30.172 10.242 0.84 1 96.56 251 GLN B C 1
ATOM 4380 O O . GLN B 1 251 ? -30.938 10.75 0.019 1 96.56 251 GLN B O 1
ATOM 4385 N N . HIS B 1 252 ? -29.016 10.648 0.982 1 97.38 252 HIS B N 1
ATOM 4386 C CA . HIS B 1 252 ? -28.5 11.812 0.276 1 97.38 252 HIS B CA 1
ATOM 4387 C C . HIS B 1 252 ? -27.125 11.523 -0.312 1 97.38 252 HIS B C 1
ATOM 4389 O O . HIS B 1 252 ? -26.438 10.578 0.112 1 97.38 252 HIS B O 1
ATOM 4395 N N . ALA B 1 253 ? -26.781 12.328 -1.278 1 98.38 253 ALA B N 1
ATOM 4396 C CA . ALA B 1 253 ? -25.453 12.211 -1.862 1 98.38 253 ALA B CA 1
ATOM 4397 C C . ALA B 1 253 ? -24.375 12.57 -0.844 1 98.38 253 ALA B C 1
ATOM 4399 O O . ALA B 1 253 ? -24.578 13.438 0.006 1 98.38 253 ALA B O 1
ATOM 4400 N N . ILE B 1 254 ? -23.297 11.922 -0.933 1 98.75 254 ILE B N 1
ATOM 4401 C CA . ILE B 1 254 ? -22.125 12.211 -0.104 1 98.75 254 ILE B CA 1
ATOM 4402 C C . ILE B 1 254 ? -20.891 12.328 -0.982 1 98.75 254 ILE B C 1
ATOM 4404 O O . ILE B 1 254 ? -20.938 12.07 -2.188 1 98.75 254 ILE B O 1
ATOM 4408 N N . TYR B 1 255 ? -19.844 12.797 -0.432 1 98.81 255 TYR B N 1
ATOM 4409 C CA . TYR B 1 255 ? -18.516 12.805 -1.053 1 98.81 255 TYR B CA 1
ATOM 4410 C C . TYR B 1 255 ? -17.562 11.891 -0.307 1 98.81 255 TYR B C 1
ATOM 4412 O O . TYR B 1 255 ? -16.969 12.289 0.698 1 98.81 255 TYR B O 1
ATOM 4420 N N . PRO B 1 256 ? -17.375 10.625 -0.822 1 98.88 256 PRO B N 1
ATOM 4421 C CA . PRO B 1 256 ? -16.516 9.68 -0.118 1 98.88 256 PRO B CA 1
ATOM 4422 C C . PRO B 1 256 ? -15.039 10.086 -0.152 1 98.88 256 PRO B C 1
ATOM 4424 O O . PRO B 1 256 ? -14.562 10.594 -1.168 1 98.88 256 PRO B O 1
ATOM 4427 N N . ILE B 1 257 ? -14.383 9.906 0.927 1 98.75 257 ILE B N 1
ATOM 4428 C CA . ILE B 1 257 ? -12.945 10.117 1.024 1 98.75 257 ILE B CA 1
ATOM 4429 C C . ILE B 1 257 ? -12.297 8.961 1.786 1 98.75 257 ILE B C 1
ATOM 4431 O O . ILE B 1 257 ? -12.992 8.164 2.42 1 98.75 257 ILE B O 1
ATOM 4435 N N . PHE B 1 258 ? -10.945 8.828 1.622 1 98.75 258 PHE B N 1
ATOM 4436 C CA . PHE B 1 258 ? -10.242 7.688 2.197 1 98.75 258 PHE B CA 1
ATOM 4437 C C . PHE B 1 258 ? -10.859 6.375 1.735 1 98.75 258 PHE B C 1
ATOM 4439 O O . PHE B 1 258 ? -11.086 5.473 2.543 1 98.75 258 PHE B O 1
ATOM 4446 N N . ILE B 1 259 ? -11.266 6.367 0.5 1 98.88 259 ILE B N 1
ATOM 4447 C CA . ILE B 1 259 ? -11.852 5.148 -0.053 1 98.88 259 ILE B CA 1
ATOM 4448 C C . ILE B 1 259 ? -10.812 4.027 -0.032 1 98.88 259 ILE B C 1
ATOM 4450 O O . ILE B 1 259 ? -9.727 4.164 -0.603 1 98.88 259 ILE B O 1
ATOM 4454 N N . ASN B 1 260 ? -11.195 2.928 0.659 1 98.75 260 ASN B N 1
ATOM 4455 C CA . ASN B 1 260 ? -10.383 1.718 0.662 1 98.75 260 ASN B CA 1
ATOM 4456 C C . ASN B 1 260 ? -9.016 1.966 1.281 1 98.75 260 ASN B C 1
ATOM 4458 O O . ASN B 1 260 ? -8 1.467 0.781 1 98.75 260 ASN B O 1
ATOM 4462 N N . GLU B 1 261 ? -8.953 2.779 2.314 1 98.44 261 GLU B N 1
ATOM 4463 C CA . GLU B 1 261 ? -7.723 3.053 3.053 1 98.44 261 GLU B CA 1
ATOM 4464 C C . GLU B 1 261 ? -7.301 1.849 3.891 1 98.44 261 GLU B C 1
ATOM 4466 O O . GLU B 1 261 ? -8.078 1.36 4.719 1 98.44 261 GLU B O 1
ATOM 4471 N N . ALA B 1 262 ? -6.094 1.42 3.709 1 97 262 ALA B N 1
ATOM 4472 C CA . ALA B 1 262 ? -5.566 0.219 4.355 1 97 262 ALA B CA 1
ATOM 4473 C C . ALA B 1 262 ? -5.719 0.298 5.871 1 97 262 ALA B C 1
ATOM 4475 O O . ALA B 1 262 ? -6.133 -0.67 6.512 1 97 262 ALA B O 1
ATOM 4476 N N . ALA B 1 263 ? -5.438 1.445 6.422 1 95.44 263 ALA B N 1
ATOM 4477 C CA . ALA B 1 263 ? -5.383 1.62 7.871 1 95.44 263 ALA B CA 1
ATOM 4478 C C . ALA B 1 263 ? -6.785 1.6 8.477 1 95.44 263 ALA B C 1
ATOM 4480 O O . ALA B 1 263 ? -6.941 1.543 9.703 1 95.44 263 ALA B O 1
ATOM 4481 N N . TYR B 1 264 ? -7.82 1.602 7.66 1 96.75 264 TYR B N 1
ATOM 4482 C CA . TYR B 1 264 ? -9.156 1.816 8.195 1 96.75 264 TYR B CA 1
ATOM 4483 C C . TYR B 1 264 ? -9.961 0.522 8.188 1 96.75 264 TYR B C 1
ATOM 4485 O O . TYR B 1 264 ? -11.062 0.465 8.734 1 96.75 264 TYR B O 1
ATOM 4493 N N . TYR B 1 265 ? -9.383 -0.581 7.629 1 95.31 265 TYR B N 1
ATOM 4494 C CA . TYR B 1 265 ? -10.039 -1.883 7.688 1 95.31 265 TYR B CA 1
ATOM 4495 C C . TYR B 1 265 ? -10.312 -2.291 9.133 1 95.31 265 TYR B C 1
ATOM 4497 O O . TYR B 1 265 ? -11.422 -2.719 9.461 1 95.31 265 TYR B O 1
ATOM 4505 N N . GLU B 1 266 ? -9.312 -2.078 9.992 1 92.62 266 GLU B N 1
ATOM 4506 C CA . GLU B 1 266 ? -9.453 -2.48 11.391 1 92.62 266 GLU B CA 1
ATOM 4507 C C . GLU B 1 266 ? -10.406 -1.552 12.141 1 92.62 266 GLU B C 1
ATOM 4509 O O . GLU B 1 266 ? -10.836 -1.866 13.25 1 92.62 266 GLU B O 1
ATOM 4514 N N . LYS B 1 267 ? -10.711 -0.422 11.555 1 94.75 267 LYS B N 1
ATOM 4515 C CA . LYS B 1 267 ? -11.617 0.55 12.156 1 94.75 267 LYS B CA 1
ATOM 4516 C C . LYS B 1 267 ? -13.023 0.422 11.578 1 94.75 267 LYS B C 1
ATOM 4518 O O . LYS B 1 267 ? -13.906 1.222 11.898 1 94.75 267 LYS B O 1
ATOM 4523 N N . LYS B 1 268 ? -13.234 -0.562 10.68 1 96.81 268 LYS B N 1
ATOM 4524 C CA . LYS B 1 268 ? -14.516 -0.826 10.031 1 96.81 268 LYS B CA 1
ATOM 4525 C C . LYS B 1 268 ? -14.969 0.37 9.203 1 96.81 268 LYS B C 1
ATOM 4527 O O . LYS B 1 268 ? -16.109 0.818 9.32 1 96.81 268 LYS B O 1
ATOM 4532 N N . ILE B 1 269 ? -14.062 0.867 8.445 1 98.25 269 ILE B N 1
ATOM 4533 C CA . ILE B 1 269 ? -14.344 1.994 7.559 1 98.25 269 ILE B CA 1
ATOM 4534 C C . ILE B 1 269 ? -13.914 1.648 6.133 1 98.25 269 ILE B C 1
ATOM 4536 O O . ILE B 1 269 ? -12.719 1.537 5.848 1 98.25 269 ILE B O 1
ATOM 4540 N N . ALA B 1 270 ? -14.914 1.438 5.301 1 98.81 270 ALA B N 1
ATOM 4541 C CA . ALA B 1 270 ? -14.633 1.279 3.877 1 98.81 270 ALA B CA 1
ATOM 4542 C C . ALA B 1 270 ? -14.297 2.621 3.23 1 98.81 270 ALA B C 1
ATOM 4544 O O . ALA B 1 270 ? -13.398 2.707 2.393 1 98.81 270 ALA B O 1
ATOM 4545 N N . PHE B 1 271 ? -15.047 3.6 3.588 1 98.88 271 PHE B N 1
ATOM 4546 C CA . PHE B 1 271 ? -14.773 4.988 3.236 1 98.88 271 PHE B CA 1
ATOM 4547 C C . PHE B 1 271 ? -15.484 5.938 4.191 1 98.88 271 PHE B C 1
ATOM 4549 O O . PHE B 1 271 ? -16.391 5.535 4.918 1 98.88 271 PHE B O 1
ATOM 4556 N N . ILE B 1 272 ? -14.977 7.16 4.277 1 98.5 272 ILE B N 1
ATOM 4557 C CA . ILE B 1 272 ? -15.547 8.219 5.098 1 98.5 272 ILE B CA 1
ATOM 4558 C C . ILE B 1 272 ? -16.547 9.031 4.266 1 98.5 272 ILE B C 1
ATOM 4560 O O . ILE B 1 272 ? -16.281 9.352 3.104 1 98.5 272 ILE B O 1
ATOM 4564 N N . ALA B 1 273 ? -17.703 9.312 4.82 1 98.38 273 ALA B N 1
ATOM 4565 C CA . ALA B 1 273 ? -18.688 10.18 4.18 1 98.38 273 ALA B CA 1
ATOM 4566 C C . ALA B 1 273 ? -18.438 11.641 4.535 1 98.38 273 ALA B C 1
ATOM 4568 O O . ALA B 1 273 ? -18.203 11.977 5.699 1 98.38 273 ALA B O 1
ATOM 4569 N N . SER B 1 274 ? -18.453 12.492 3.564 1 98.25 274 SER B N 1
ATOM 4570 C CA . SER B 1 274 ? -18.328 13.93 3.803 1 98.25 274 SER B CA 1
ATOM 4571 C C . SER B 1 274 ? -19.344 14.719 2.984 1 98.25 274 SER B C 1
ATOM 4573 O O . SER B 1 274 ? -19.984 14.172 2.086 1 98.25 274 SER B O 1
ATOM 4575 N N . GLN B 1 275 ? -19.562 15.906 3.367 1 98 275 GLN B N 1
ATOM 4576 C CA . GLN B 1 275 ? -20.359 16.859 2.613 1 98 275 GLN B CA 1
ATOM 4577 C C . GLN B 1 275 ? -19.516 18.047 2.143 1 98 275 GLN B C 1
ATOM 4579 O O . GLN B 1 275 ? -18.641 18.516 2.869 1 98 275 GLN B O 1
ATOM 4584 N N . LYS B 1 276 ? -19.781 18.484 0.959 1 98.25 276 LYS B N 1
ATOM 4585 C CA . LYS B 1 276 ? -19.094 19.641 0.406 1 98.25 276 LYS 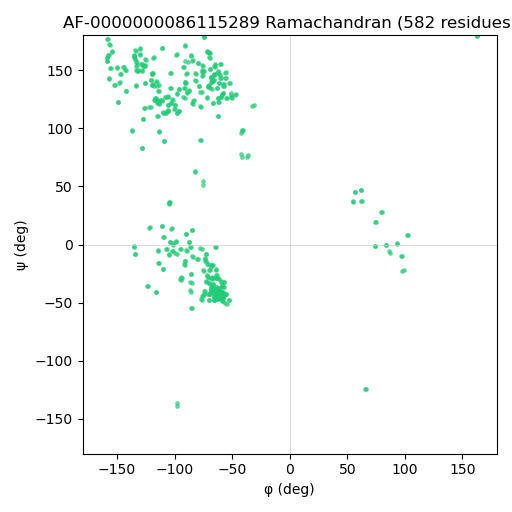B CA 1
ATOM 4586 C C . LYS B 1 276 ? -19.75 20.953 0.845 1 98.25 276 LYS B C 1
ATOM 4588 O O . LYS B 1 276 ? -20.953 21.141 0.631 1 98.25 276 LYS B O 1
ATOM 4593 N N . ILE B 1 277 ? -18.984 21.844 1.476 1 97.56 277 ILE B N 1
ATOM 4594 C CA . ILE B 1 277 ? -19.516 23.109 1.968 1 97.56 277 ILE B CA 1
ATOM 4595 C C . ILE B 1 277 ? -18.688 24.266 1.403 1 97.56 277 ILE B C 1
ATOM 4597 O O . ILE B 1 277 ? -17.453 24.172 1.32 1 97.56 277 ILE B O 1
ATOM 4601 N N . HIS B 1 278 ? -19.406 25.297 1.035 1 98.56 278 HIS B N 1
ATOM 4602 C CA . HIS B 1 278 ? -18.75 26.531 0.593 1 98.56 278 HIS B CA 1
ATOM 4603 C C . HIS B 1 278 ? -18.531 27.484 1.758 1 98.56 278 HIS B C 1
ATOM 4605 O O . HIS B 1 278 ? -19.469 27.797 2.488 1 98.56 278 HIS B O 1
ATOM 4611 N N . VAL B 1 279 ? -17.312 27.922 1.943 1 98.44 279 VAL B N 1
ATOM 4612 C CA . VAL B 1 279 ? -17.031 28.766 3.1 1 98.44 279 VAL B CA 1
ATOM 4613 C C . VAL B 1 279 ? -16.375 30.062 2.643 1 98.44 279 VAL B C 1
ATOM 4615 O O . VAL B 1 279 ? -15.766 30.109 1.573 1 98.44 279 VAL B O 1
ATOM 4618 N N . SER B 1 280 ? -16.547 31.078 3.424 1 98.62 280 SER B N 1
ATOM 4619 C CA . SER B 1 280 ? -15.898 32.375 3.25 1 98.62 280 SER B CA 1
ATOM 4620 C C . SER B 1 280 ? -14.953 32.688 4.406 1 98.62 280 SER B C 1
ATOM 4622 O O . SER B 1 280 ? -15.367 32.688 5.57 1 98.62 280 SER B O 1
ATOM 4624 N N . VAL B 1 281 ? -13.695 32.938 4.074 1 98.56 281 VAL B N 1
ATOM 4625 C CA . VAL B 1 281 ? -12.664 33.188 5.074 1 98.56 281 VAL B CA 1
ATOM 4626 C C . VAL B 1 281 ? -12.227 34.625 5.023 1 98.56 281 VAL B C 1
ATOM 4628 O O . VAL B 1 281 ? -11.844 35.125 3.965 1 98.56 281 VAL B O 1
ATOM 4631 N N . PRO B 1 282 ? -12.32 35.312 6.129 1 98.31 282 PRO B N 1
ATOM 4632 C CA . PRO B 1 282 ? -11.938 36.75 6.117 1 98.31 282 PRO B CA 1
ATOM 4633 C C . PRO B 1 282 ? -10.438 36.938 5.938 1 98.31 282 PRO B C 1
ATOM 4635 O O . PRO B 1 282 ? -9.656 36 6.082 1 98.31 282 PRO B O 1
ATOM 4638 N N . ALA B 1 283 ? -10.086 38.188 5.609 1 98.06 283 ALA B N 1
ATOM 4639 C CA . ALA B 1 283 ? -8.68 38.531 5.48 1 98.06 283 ALA B CA 1
ATOM 4640 C C . ALA B 1 283 ? -7.961 38.438 6.82 1 98.06 283 ALA B C 1
ATOM 4642 O O . ALA B 1 283 ? -8.594 38.5 7.879 1 98.06 283 ALA B O 1
ATOM 4643 N N . ILE B 1 284 ? -6.605 38.188 6.715 1 96.25 284 ILE B N 1
ATOM 4644 C CA . ILE B 1 284 ? -5.816 38.156 7.941 1 96.25 284 ILE B CA 1
ATOM 4645 C C . ILE B 1 284 ? -4.539 39 7.75 1 96.25 284 ILE B C 1
ATOM 4647 O O . ILE B 1 284 ? -4.059 39.125 6.625 1 96.25 284 ILE B O 1
ATOM 4651 N N . GLN B 1 285 ? -4.055 39.594 8.82 1 90.12 285 GLN B N 1
ATOM 4652 C CA . GLN B 1 285 ? -2.785 40.281 8.875 1 90.12 285 GLN B CA 1
ATOM 4653 C C . GLN B 1 285 ? -2.148 40.156 10.258 1 90.12 285 GLN B C 1
ATOM 4655 O O . GLN B 1 285 ? -2.852 40.062 11.266 1 90.12 285 GLN B O 1
ATOM 4660 N N . SER B 1 286 ? -0.849 39.969 10.305 1 82.81 286 SER B N 1
ATOM 4661 C CA . SER B 1 286 ? -0.153 39.906 11.586 1 82.81 286 SER B CA 1
ATOM 4662 C C . SER B 1 286 ? -0.192 41.25 12.297 1 82.81 286 SER B C 1
ATOM 4664 O O . SER B 1 286 ? -0.115 42.312 11.656 1 82.81 286 SER B O 1
ATOM 4666 N N . CYS B 1 287 ? -0.736 41.375 13.555 1 67.38 287 CYS B N 1
ATOM 4667 C CA . CYS B 1 287 ? -0.737 42.625 14.328 1 67.38 287 CYS B CA 1
ATOM 4668 C C . CYS B 1 287 ? 0.646 42.906 14.906 1 67.38 287 CYS B C 1
ATOM 4670 O O . CYS B 1 287 ? 1.117 42.188 15.789 1 67.38 287 CYS B O 1
ATOM 4672 N N . ARG B 1 288 ? 1.771 42.969 14.211 1 56.84 288 ARG B N 1
ATOM 4673 C CA . ARG B 1 288 ? 2.982 43.406 14.906 1 56.84 288 ARG B CA 1
ATOM 4674 C C . ARG B 1 288 ? 2.701 44.562 15.844 1 56.84 288 ARG B C 1
ATOM 4676 O O . ARG B 1 288 ? 2.135 45.562 15.438 1 56.84 288 ARG B O 1
ATOM 4683 N N . LYS B 1 289 ? 2.502 44.344 17.281 1 52.66 289 LYS B N 1
ATOM 4684 C CA . LYS B 1 289 ? 2.609 45.438 18.25 1 52.66 289 LYS B CA 1
ATOM 4685 C C . LYS B 1 289 ? 3.803 46.344 17.938 1 52.66 289 LYS B C 1
ATOM 4687 O O . LYS B 1 289 ? 4.93 45.844 17.797 1 52.66 289 LYS B O 1
ATOM 4692 N N . GLN B 1 290 ? 3.639 47.406 17.266 1 42.97 290 GLN B N 1
ATOM 4693 C CA . GLN B 1 290 ? 4.648 48.438 17.281 1 42.97 290 GLN B CA 1
ATOM 4694 C C . GLN B 1 290 ? 5.297 48.562 18.656 1 42.97 290 GLN B C 1
ATOM 4696 O O . GLN B 1 290 ? 4.621 48.906 19.641 1 42.97 290 GLN B O 1
ATOM 4701 N N . GLU B 1 291 ? 6.176 47.719 19.047 1 39.97 291 GLU B N 1
ATOM 4702 C CA . GLU B 1 291 ? 7.023 48.219 20.125 1 39.97 291 GLU B CA 1
ATOM 4703 C C . GLU B 1 291 ? 7.434 49.656 19.906 1 39.97 291 GLU B C 1
ATOM 4705 O O . GLU B 1 291 ? 8.062 49.969 18.891 1 39.97 291 GLU B O 1
ATOM 4710 N N . ASN B 1 292 ? 6.617 50.656 20.094 1 35.06 292 ASN B N 1
ATOM 4711 C CA . ASN B 1 292 ? 7.176 52 20.281 1 35.06 292 ASN B CA 1
ATOM 4712 C C . ASN B 1 292 ? 8.523 51.938 21 1 35.06 292 ASN B C 1
ATOM 4714 O O . ASN B 1 292 ? 8.664 51.281 22.016 1 35.06 292 ASN B O 1
ATOM 4718 N N . GLN B 1 293 ? 9.641 52.406 20.391 1 30.36 293 GLN B N 1
ATOM 4719 C CA . GLN B 1 293 ? 10.781 52.938 21.125 1 30.36 293 GLN B CA 1
ATOM 4720 C C . GLN B 1 293 ? 10.328 53.906 22.219 1 30.36 293 GLN B C 1
ATOM 4722 O O . GLN B 1 293 ? 9.484 54.781 21.969 1 30.36 293 GLN B O 1
#

Sequence (586 aa):
MSGIYLVKHWLKDPSDLQRETFSAVPFLANPIASERNIRYHQRDLNRCFTRDILLATDSQNELYEETRAKEINQTFGPRGSSNAFDLMIDLHNTTSNMGVCLILSSWKNYLEMHICHYIQTHLTDFTPQIYLYTEPGEELYDVASVAKHGICFEIGPQSPGVVRADKMQVMRVIVQLTLDFINRINQGVEFPAFETDVFQHIGNIDFPRSFNGEISAVIHPSLQDQDFSPLHPGDPAFLSLDKKTIPYDGQHAIYPIFINEAAYYEKKIAFIASQKIHVSVPAIQSCRKQENQMSGIYLVKHWLKDPSDLQRETFSAVPFLANPIASERNIRYHQRDLNRCFTRDILLATDSQNELYEETRAKEINQTFGPRGSSNAFDLMIDLHNTTSNMGVCLILSSWKNYLEMHICHYIQTHLTDFTPQIYLYTEPGEELYDVASVAKHGICFEIGPQSPGVVRADKMQVMRVIVQLTLDFINRINQGVEFPAFETDVFQHIGNIDFPRSFNGEISAVIHPSLQDQDFSPLHPGDPAFLSLDKKTIPYDGQHAIYPIFINEAAYYEKKIAFIASQKIHVSVPAIQSCRKQENQ

pLDDT: mean 95.34, std 8.39, range [29.81, 98.88]

Radius of gyration: 26.97 Å; Cα contacts (8 Å, |Δi|>4): 1236; chains: 2; bounding box: 58×106×66 Å